Protein AF-A0A814BSE6-F1 (afdb_monomer)

Nearest PDB structures (foldseek):
  8w9v-assembly1_B  TM=7.858E-01  e=1.145E-02  Triticum aestivum
  8k66-assembly1_B  TM=7.797E-01  e=1.017E-01  Oryza sativa Japonica Group
  8k1s-assembly1_I  TM=7.365E-01  e=6.505E-02  Bacillus subtilis
  8k1t-assembly1_I  TM=6.894E-01  e=7.549E-02  Bacillus subtilis
  8esm-assembly1_A  TM=2.083E-01  e=4.006E+00  Homo sapiens

pLDDT: mean 71.02, std 20.15, range [30.95, 98.19]

Sequence (387 aa):
MYQAQLNSQGEIHPNLWAWINYIKGSEESVMVRHEQEQCQQRSTRLRKARSVHNDAVLIAAKQNYMYDHIDLEDLQKLLRSLSHRYIKKLLIIYYTETAIHSKVEAMPENIVQISDMGNKNNDGIANLAYDGDTNDIRVSIINDGINTVTLTGDSKMHLNWRSKLKNLYKNYRWRMSHYFYIHLAIFICNTFTCGLIVWLIENRTVSYMDAWFLSSTCVFTCGLTTYDFAILRKESQIVLLMFTWISGITVSTIPAIIIKIYIAKREIRSRTNTATAAQKQQREPEREDDLPVKKFLSKHLNSALEAKIKSLPNADEIRITAYIILIVLILSICFTIYLITFISIGLYFKYKCSPEKLLQKNVTLNPFYASFVLTLTGFNQNGLSPW

Organism: NCBI:txid1234261

Radius of gyration: 36.6 Å; Cα contacts (8 Å, |Δi|>4): 211; chains: 1; bounding box: 79×86×87 Å

Solvent-accessible surface area (backbone atoms only — not comparable to full-atom values): 22914 Å² total; per-residue (Å²): 117,74,74,60,66,70,61,75,68,76,76,79,77,80,56,63,65,60,52,51,50,45,43,73,67,35,72,66,48,48,45,54,52,48,51,53,44,57,76,61,70,67,77,83,70,78,78,56,74,81,74,57,78,47,51,68,58,53,50,50,51,50,50,35,42,76,68,70,73,41,56,74,66,58,50,50,53,52,37,46,75,71,71,42,85,80,83,61,76,65,61,52,51,59,54,49,53,56,51,49,56,59,51,72,78,64,70,75,94,77,86,85,90,87,84,88,88,84,89,85,85,89,89,86,91,78,92,78,85,89,75,94,66,68,66,68,60,54,54,53,57,52,51,56,54,50,55,58,56,58,70,60,70,74,63,77,74,78,75,55,56,68,60,55,52,52,49,50,64,70,68,54,78,88,47,76,68,54,54,54,53,50,48,52,48,52,51,53,52,49,20,52,53,46,7,51,52,37,23,57,71,51,71,59,76,50,57,58,68,49,32,27,48,38,26,34,18,34,43,70,31,59,23,60,66,89,59,68,66,65,76,53,55,69,69,41,51,52,52,43,51,50,43,27,56,48,30,65,56,53,60,68,51,49,56,59,47,52,50,52,51,50,52,53,55,48,52,52,52,51,50,53,53,49,52,54,51,50,55,58,62,60,68,52,87,78,77,89,78,68,62,66,67,59,61,54,50,63,74,70,51,52,70,70,55,51,52,50,58,71,67,49,77,50,74,68,53,52,50,52,50,50,53,52,50,50,51,53,48,52,54,48,52,51,51,51,51,52,49,52,48,24,51,52,44,12,51,44,37,64,76,73,47,60,62,79,83,41,52,55,95,90,38,67,55,56,38,52,57,56,15,46,51,49,43,57,25,59,76,48,54,17,67,62,58,79,113

Structure (mmCIF, N/CA/C/O backbone):
data_AF-A0A814BSE6-F1
#
_entry.id   AF-A0A814BSE6-F1
#
loop_
_atom_site.group_PDB
_atom_site.id
_atom_site.type_symbol
_atom_site.label_atom_id
_atom_site.label_alt_id
_atom_site.label_comp_id
_atom_site.label_asym_id
_atom_site.label_entity_id
_atom_site.label_seq_id
_atom_site.pdbx_PDB_ins_code
_atom_site.Cartn_x
_atom_site.Cartn_y
_atom_site.Cartn_z
_atom_site.occupancy
_atom_site.B_iso_or_equiv
_atom_site.auth_seq_id
_atom_site.auth_comp_id
_atom_s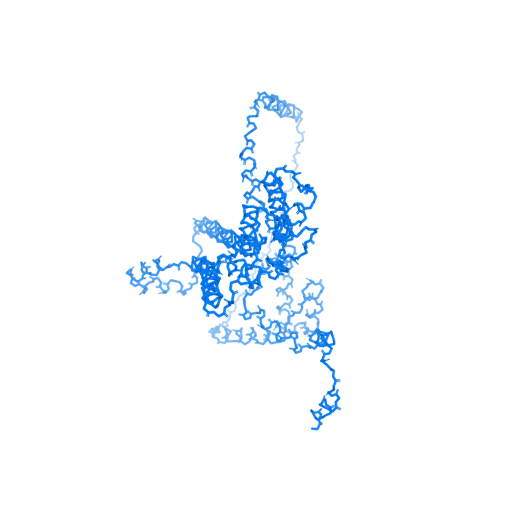ite.auth_asym_id
_atom_site.auth_atom_id
_atom_site.pdbx_PDB_model_num
ATOM 1 N N . MET A 1 1 ? 39.446 -35.502 4.232 1.00 41.75 1 MET A N 1
ATOM 2 C CA . MET A 1 1 ? 40.086 -35.140 5.519 1.00 41.75 1 MET A CA 1
ATOM 3 C C . MET A 1 1 ? 39.915 -33.657 5.875 1.00 41.75 1 MET A C 1
ATOM 5 O O . MET A 1 1 ? 39.567 -33.380 7.009 1.00 41.75 1 MET A O 1
ATOM 9 N N . TYR A 1 2 ? 40.020 -32.715 4.926 1.00 33.44 2 TYR A N 1
ATOM 10 C CA . TYR A 1 2 ? 39.826 -31.270 5.184 1.00 33.44 2 TYR A CA 1
ATOM 11 C C . TYR A 1 2 ? 38.366 -30.856 5.488 1.00 33.44 2 TYR A C 1
ATOM 13 O O . TYR A 1 2 ? 38.103 -29.939 6.256 1.00 33.44 2 TYR A O 1
ATOM 21 N N . GLN A 1 3 ? 37.393 -31.596 4.950 1.00 33.31 3 GLN A N 1
ATOM 22 C CA . GLN A 1 3 ? 35.959 -31.329 5.136 1.00 33.31 3 GLN A CA 1
ATOM 23 C C . GLN A 1 3 ? 35.416 -31.794 6.501 1.00 33.31 3 GLN A C 1
ATOM 25 O O . GLN A 1 3 ? 34.382 -31.315 6.949 1.00 33.31 3 GLN A O 1
ATOM 30 N N . ALA A 1 4 ? 36.139 -32.684 7.194 1.00 40.78 4 ALA A N 1
ATOM 31 C CA . ALA A 1 4 ? 35.798 -33.120 8.550 1.00 40.78 4 ALA A CA 1
ATOM 32 C C . ALA A 1 4 ? 36.264 -32.114 9.619 1.00 40.78 4 ALA A C 1
ATOM 34 O O . ALA A 1 4 ? 35.646 -32.005 10.672 1.00 40.78 4 ALA A O 1
ATOM 35 N N . GLN A 1 5 ? 37.307 -31.332 9.322 1.00 44.44 5 GLN A N 1
ATOM 36 C CA . GLN A 1 5 ? 37.874 -30.333 10.234 1.00 44.44 5 GLN A CA 1
ATOM 37 C C . GLN A 1 5 ? 37.050 -29.032 10.279 1.00 44.44 5 GLN A C 1
ATOM 39 O O . GLN A 1 5 ? 37.072 -28.322 11.277 1.00 44.44 5 GLN A O 1
ATOM 44 N N . LEU A 1 6 ? 36.274 -28.748 9.225 1.00 39.47 6 LEU A N 1
ATOM 45 C CA . LEU A 1 6 ? 35.333 -27.619 9.180 1.00 39.47 6 LEU A CA 1
ATOM 46 C C . LEU A 1 6 ? 34.029 -27.890 9.946 1.00 39.47 6 LEU A C 1
ATOM 48 O O . LEU A 1 6 ? 33.382 -26.951 10.398 1.00 39.47 6 LEU A O 1
ATOM 52 N N . ASN A 1 7 ? 33.663 -29.161 10.134 1.00 40.41 7 ASN A N 1
ATOM 53 C CA . ASN A 1 7 ? 32.432 -29.544 10.828 1.00 40.41 7 ASN A CA 1
ATOM 54 C C . ASN A 1 7 ? 32.622 -29.768 12.338 1.00 40.41 7 ASN A C 1
ATOM 56 O O . ASN A 1 7 ? 31.635 -29.838 13.063 1.00 40.41 7 ASN A O 1
ATOM 60 N N . SER A 1 8 ? 33.860 -29.853 12.840 1.00 41.41 8 SER A N 1
ATOM 61 C CA . SER A 1 8 ? 34.134 -30.114 14.262 1.00 41.41 8 SER A CA 1
ATOM 62 C C . SER A 1 8 ? 34.117 -28.865 15.157 1.00 41.41 8 SER A C 1
ATOM 64 O O . SER A 1 8 ? 34.474 -28.961 16.326 1.00 41.41 8 SER A O 1
ATOM 66 N N . GLN A 1 9 ? 33.731 -27.695 14.637 1.00 42.53 9 GLN A N 1
ATOM 67 C CA . GLN A 1 9 ? 33.598 -26.450 15.415 1.00 42.53 9 GLN A CA 1
ATOM 68 C C . GLN A 1 9 ? 32.189 -25.834 15.335 1.00 42.53 9 GLN A C 1
ATOM 70 O O . GLN A 1 9 ? 32.014 -24.631 15.502 1.00 42.53 9 GLN A O 1
ATOM 75 N N . GLY A 1 10 ? 31.172 -26.652 15.060 1.00 35.66 10 GLY A N 1
ATOM 76 C CA . GLY A 1 10 ? 29.797 -26.199 14.869 1.00 35.66 10 GLY A CA 1
ATOM 77 C C . GLY A 1 10 ? 28.950 -26.195 16.138 1.00 35.66 10 GLY A C 1
ATOM 78 O O . GLY A 1 10 ? 28.058 -27.023 16.260 1.00 35.66 10 GLY A O 1
ATOM 79 N N . GLU A 1 11 ? 29.145 -25.209 17.007 1.00 44.97 11 GLU A N 1
ATOM 80 C CA . GLU A 1 11 ? 28.014 -24.540 17.654 1.00 44.97 11 GLU A CA 1
ATOM 81 C C . GLU A 1 11 ? 28.222 -23.030 17.504 1.00 44.97 11 GLU A C 1
ATOM 83 O O . GLU A 1 11 ? 29.320 -22.524 17.711 1.00 44.97 11 GLU A O 1
ATOM 88 N N . ILE A 1 12 ? 27.138 -22.329 17.159 1.00 47.44 12 ILE A N 1
ATOM 89 C CA . ILE A 1 12 ? 27.017 -20.894 16.850 1.00 47.44 12 ILE A CA 1
ATOM 90 C C . ILE A 1 12 ? 27.091 -20.584 15.344 1.00 47.44 12 ILE A C 1
ATOM 92 O O . ILE A 1 12 ? 28.066 -20.837 14.643 1.00 47.44 12 ILE A O 1
ATOM 96 N N . HIS A 1 13 ? 25.976 -20.028 14.867 1.00 43.28 13 HIS A N 1
ATOM 97 C CA . HIS A 1 13 ? 25.677 -19.602 13.504 1.00 43.28 13 HIS A CA 1
ATOM 98 C C . HIS A 1 13 ? 26.875 -19.026 12.725 1.00 43.28 13 HIS A C 1
ATOM 100 O O . HIS A 1 13 ? 27.647 -18.240 13.281 1.00 43.28 13 HIS A O 1
ATOM 106 N N . PRO A 1 14 ? 26.989 -19.316 11.412 1.00 47.28 14 PRO A N 1
ATOM 107 C CA . PRO A 1 14 ? 28.049 -18.756 10.588 1.00 47.28 14 PRO A CA 1
ATOM 108 C C . PRO A 1 14 ? 27.992 -17.229 10.659 1.00 47.28 14 PRO A C 1
ATOM 110 O O . PRO A 1 14 ? 26.968 -16.616 10.352 1.00 47.28 14 PRO A O 1
ATOM 113 N N . ASN A 1 15 ? 29.101 -16.618 11.085 1.00 61.50 15 ASN A N 1
ATOM 114 C CA . ASN A 1 15 ? 29.268 -15.173 11.129 1.00 61.50 15 ASN A CA 1
ATOM 115 C C . ASN A 1 15 ? 29.026 -14.613 9.718 1.00 61.50 15 ASN A C 1
ATOM 117 O O . ASN A 1 15 ? 29.888 -14.690 8.840 1.00 61.50 15 ASN A O 1
ATOM 121 N N . LEU A 1 16 ? 27.828 -14.061 9.506 1.00 48.97 16 LEU A N 1
ATOM 122 C CA . LEU A 1 16 ? 27.353 -13.562 8.217 1.00 48.97 16 LEU A CA 1
ATOM 123 C C . LEU A 1 16 ? 28.332 -12.543 7.618 1.00 48.97 16 LEU A C 1
ATOM 125 O O . LEU A 1 16 ? 28.502 -12.484 6.405 1.00 48.97 16 LEU A O 1
ATOM 129 N N . TRP A 1 17 ? 29.026 -11.777 8.462 1.00 50.25 17 TRP A N 1
ATOM 130 C CA . TRP A 1 17 ? 30.034 -10.813 8.035 1.00 50.25 17 TRP A CA 1
ATOM 131 C C . TRP A 1 17 ? 31.337 -11.464 7.580 1.00 50.25 17 TRP A C 1
ATOM 133 O O . TRP A 1 17 ? 31.902 -11.027 6.577 1.00 50.25 17 TRP A O 1
ATOM 143 N N . ALA A 1 18 ? 31.786 -12.527 8.247 1.00 60.78 18 ALA A N 1
ATOM 144 C CA . ALA A 1 18 ? 32.918 -13.325 7.780 1.00 60.78 18 ALA A CA 1
ATOM 145 C C . ALA A 1 18 ? 32.592 -14.011 6.444 1.00 60.78 18 ALA A C 1
ATOM 147 O O . ALA A 1 18 ? 33.412 -13.992 5.531 1.00 60.78 18 ALA A O 1
ATOM 148 N N . TRP A 1 19 ? 31.363 -14.511 6.282 1.00 52.53 19 TRP A N 1
ATOM 149 C CA . TRP A 1 19 ? 30.883 -15.095 5.028 1.00 52.53 19 TRP A CA 1
ATOM 150 C C . TRP A 1 19 ? 30.754 -14.056 3.901 1.00 52.53 19 TRP A C 1
ATOM 152 O O . TRP A 1 19 ? 31.218 -14.290 2.788 1.00 52.53 19 TRP A O 1
ATOM 162 N N . ILE A 1 20 ? 30.220 -12.862 4.185 1.00 51.62 20 ILE A N 1
ATOM 163 C CA . ILE A 1 20 ? 30.160 -11.746 3.224 1.00 51.62 20 ILE A CA 1
ATOM 164 C C . ILE A 1 20 ? 31.568 -11.284 2.826 1.00 51.62 20 ILE A C 1
ATOM 166 O O . ILE A 1 20 ? 31.801 -10.981 1.655 1.00 51.62 20 ILE A O 1
ATOM 170 N N . ASN A 1 21 ? 32.509 -11.220 3.769 1.00 60.84 21 ASN A N 1
ATOM 171 C CA . ASN A 1 21 ? 33.891 -10.837 3.483 1.00 60.84 21 ASN A CA 1
ATOM 172 C C . ASN A 1 21 ? 34.638 -11.932 2.712 1.00 60.84 21 ASN A C 1
ATOM 174 O O . ASN A 1 21 ? 35.394 -11.607 1.801 1.00 60.84 21 ASN A O 1
ATOM 178 N N . TYR A 1 22 ? 34.357 -13.205 2.987 1.00 59.44 22 TYR A N 1
ATOM 179 C CA . TYR A 1 22 ? 34.855 -14.338 2.212 1.00 59.44 22 TYR A CA 1
ATOM 180 C C . TYR A 1 22 ? 34.317 -14.326 0.772 1.00 59.44 22 TYR A C 1
ATOM 182 O O . TYR A 1 22 ? 35.099 -14.414 -0.167 1.00 59.44 22 TYR A O 1
ATOM 190 N N . ILE A 1 23 ? 33.015 -14.087 0.571 1.00 48.25 23 ILE A N 1
ATOM 191 C CA . ILE A 1 23 ? 32.406 -13.925 -0.765 1.00 48.25 23 ILE A CA 1
ATOM 192 C C . ILE A 1 23 ? 33.001 -12.733 -1.524 1.00 48.25 23 ILE A C 1
ATOM 194 O O . ILE A 1 23 ? 33.126 -12.766 -2.746 1.00 48.25 23 ILE A O 1
ATOM 198 N N . LYS A 1 24 ? 33.347 -11.652 -0.817 1.00 50.75 24 LYS A N 1
ATOM 199 C CA . LYS A 1 24 ? 33.993 -10.478 -1.421 1.00 50.75 24 LYS A CA 1
ATOM 200 C C . LYS A 1 24 ? 35.476 -10.702 -1.724 1.00 50.75 24 LYS A C 1
ATOM 202 O O . LYS A 1 24 ? 35.992 -10.022 -2.606 1.00 50.75 24 LYS A O 1
ATOM 207 N N . GLY A 1 25 ? 36.144 -11.584 -0.982 1.00 50.31 25 GLY A N 1
ATOM 208 C CA . GLY A 1 25 ? 37.579 -11.848 -1.086 1.00 50.31 25 GLY A CA 1
ATOM 209 C C . GLY A 1 25 ? 37.948 -13.052 -1.952 1.00 50.31 25 GLY A C 1
ATOM 210 O O . GLY A 1 25 ? 39.074 -13.105 -2.434 1.00 50.31 25 GLY A O 1
ATOM 211 N N . SER A 1 26 ? 37.034 -14.002 -2.177 1.00 55.81 26 SER A N 1
ATOM 212 C CA . SER A 1 26 ? 37.307 -15.174 -3.011 1.00 55.81 26 SER A CA 1
ATOM 213 C C . SER A 1 26 ? 37.024 -14.870 -4.486 1.00 55.81 26 SER A C 1
ATOM 215 O O . SER A 1 26 ? 35.928 -14.444 -4.869 1.00 55.81 26 SER A O 1
ATOM 217 N N . GLU A 1 27 ? 38.032 -15.081 -5.337 1.00 51.38 27 GLU A N 1
ATOM 218 C CA . GLU A 1 27 ? 37.933 -14.867 -6.789 1.00 51.38 27 GLU A CA 1
ATOM 219 C C . GLU A 1 27 ? 36.796 -15.686 -7.422 1.00 51.38 27 GLU A C 1
ATOM 221 O O . GLU A 1 27 ? 36.151 -15.245 -8.376 1.00 51.38 27 GLU A O 1
ATOM 226 N N . GLU A 1 28 ? 36.502 -16.850 -6.846 1.00 42.28 28 GLU A N 1
ATOM 227 C CA . GLU A 1 28 ? 35.456 -17.773 -7.281 1.00 42.28 28 GLU A CA 1
ATOM 228 C C . GLU A 1 28 ? 34.041 -17.241 -7.000 1.00 42.28 28 GLU A C 1
ATOM 230 O O . GLU A 1 28 ? 33.155 -17.323 -7.850 1.00 42.28 28 GLU A O 1
ATOM 235 N N . SER A 1 29 ? 33.816 -16.606 -5.847 1.00 44.62 29 SER A N 1
ATOM 236 C CA . SER A 1 29 ? 32.503 -16.035 -5.508 1.00 44.62 29 SER A CA 1
ATOM 237 C C . SER A 1 29 ? 32.218 -14.736 -6.269 1.00 44.62 29 SER A C 1
ATOM 239 O O . SER A 1 29 ? 31.076 -14.461 -6.649 1.00 44.62 29 SER A O 1
ATOM 241 N N . VAL A 1 30 ? 33.262 -13.956 -6.566 1.00 53.06 30 VAL A N 1
ATOM 242 C CA . VAL A 1 30 ? 33.176 -12.796 -7.468 1.00 53.06 30 VAL A CA 1
ATOM 243 C C . VAL A 1 30 ? 32.886 -13.244 -8.906 1.00 53.06 30 VAL A C 1
ATOM 245 O O . VAL A 1 30 ? 32.102 -12.594 -9.599 1.00 53.06 30 VAL A O 1
ATOM 248 N N . MET A 1 31 ? 33.450 -14.378 -9.336 1.00 45.97 31 MET A N 1
ATOM 249 C CA . MET A 1 31 ? 33.175 -14.994 -10.636 1.00 45.97 31 MET A CA 1
ATOM 250 C C . MET A 1 31 ? 31.708 -15.408 -10.775 1.00 45.97 31 MET A C 1
ATOM 252 O O . MET A 1 31 ? 31.066 -14.969 -11.727 1.00 45.97 31 MET A O 1
ATOM 256 N N . VAL A 1 32 ? 31.154 -16.147 -9.808 1.00 46.84 32 VAL A N 1
ATOM 257 C CA . VAL A 1 32 ? 29.738 -16.565 -9.826 1.00 46.84 32 VAL A CA 1
ATOM 258 C C . VAL A 1 32 ? 28.799 -15.354 -9.854 1.00 46.84 32 VAL A C 1
ATOM 260 O O . VAL A 1 32 ? 27.820 -15.338 -10.598 1.00 46.84 32 VAL A O 1
ATOM 263 N N . ARG A 1 33 ? 29.115 -14.288 -9.105 1.00 50.72 33 ARG A N 1
ATOM 264 C CA . ARG A 1 33 ? 28.334 -13.040 -9.122 1.00 50.72 33 ARG A CA 1
ATOM 265 C C . ARG A 1 33 ? 28.374 -12.350 -10.484 1.00 50.72 33 ARG A C 1
ATOM 267 O O . ARG A 1 33 ? 27.348 -11.869 -10.957 1.00 50.72 33 ARG A O 1
ATOM 274 N N . HIS A 1 34 ? 29.545 -12.293 -11.110 1.00 51.56 34 HIS A N 1
ATOM 275 C CA . HIS A 1 34 ? 29.702 -11.612 -12.388 1.00 51.56 34 HIS A CA 1
ATOM 276 C C . HIS A 1 34 ? 29.052 -12.394 -13.539 1.00 51.56 34 HIS A C 1
ATOM 278 O O . HIS A 1 34 ? 28.437 -11.796 -14.420 1.00 51.56 34 HIS A O 1
ATOM 284 N N . GLU A 1 35 ? 29.117 -13.723 -13.491 1.00 47.94 35 GLU A N 1
ATOM 285 C CA . GLU A 1 35 ? 28.442 -14.621 -14.429 1.00 47.94 35 GLU A CA 1
ATOM 286 C C . GLU A 1 35 ? 26.914 -14.532 -14.279 1.00 47.94 35 GLU A C 1
ATOM 288 O O . GLU A 1 35 ? 26.200 -14.401 -15.271 1.00 47.94 35 GLU A O 1
ATOM 293 N N . GLN A 1 36 ? 26.403 -14.446 -13.043 1.00 48.97 36 GLN A N 1
ATOM 294 C CA . GLN A 1 36 ? 24.993 -14.138 -12.780 1.00 48.97 36 GLN A CA 1
ATOM 295 C C . GLN A 1 36 ? 24.584 -12.753 -13.312 1.00 48.97 36 GLN A C 1
ATOM 297 O O . GLN A 1 36 ? 23.494 -12.610 -13.864 1.00 48.97 36 GLN A O 1
ATOM 302 N N . GLU A 1 37 ? 25.437 -11.732 -13.197 1.00 52.16 37 GLU A N 1
ATOM 303 C CA . GLU A 1 37 ? 25.175 -10.389 -13.737 1.00 52.16 37 GLU A CA 1
ATOM 304 C C . GLU A 1 37 ? 25.182 -10.349 -15.278 1.00 52.16 37 GLU A C 1
ATOM 306 O O . GLU A 1 37 ? 24.379 -9.618 -15.873 1.00 52.16 37 GLU A O 1
ATOM 311 N N . GLN A 1 38 ? 26.034 -11.152 -15.927 1.00 50.69 38 GLN A N 1
ATOM 312 C CA . GLN A 1 38 ? 26.085 -11.285 -17.387 1.00 50.69 38 GLN A CA 1
ATOM 313 C C . GLN A 1 38 ? 24.920 -12.115 -17.941 1.00 50.69 38 GLN A C 1
ATOM 315 O O . GLN A 1 38 ? 24.237 -11.653 -18.858 1.00 50.69 38 GLN A O 1
ATOM 320 N N . CYS A 1 39 ? 24.613 -13.270 -17.343 1.00 46.28 39 CYS A N 1
ATOM 321 C CA . CYS A 1 39 ? 23.462 -14.098 -17.718 1.00 46.28 39 CYS A CA 1
ATOM 322 C C . CYS A 1 39 ? 22.125 -13.370 -17.502 1.00 46.28 39 CYS A C 1
ATOM 324 O O . CYS A 1 39 ? 21.160 -13.613 -18.222 1.00 46.28 39 CYS A O 1
ATOM 326 N N . GLN A 1 40 ? 22.061 -12.421 -16.561 1.00 42.28 40 GLN A N 1
ATOM 327 C CA . GLN A 1 40 ? 20.875 -11.585 -16.350 1.00 42.28 40 GLN A CA 1
ATOM 328 C C . GLN A 1 40 ? 20.753 -10.392 -17.321 1.00 42.28 40 GLN A C 1
ATOM 330 O O . GLN A 1 40 ? 19.774 -9.652 -17.214 1.00 42.28 40 GLN A O 1
ATOM 335 N N . GLN A 1 41 ? 21.703 -10.157 -18.242 1.00 44.06 41 GLN A N 1
ATOM 336 C CA . GLN A 1 41 ? 21.741 -8.976 -19.132 1.00 44.06 41 GLN A CA 1
ATOM 337 C C . GLN A 1 41 ? 21.502 -7.632 -18.399 1.00 44.06 41 GLN A C 1
ATOM 339 O O . GLN A 1 41 ? 21.009 -6.658 -18.973 1.00 44.06 41 GLN A O 1
ATOM 344 N N . ARG A 1 42 ? 21.849 -7.531 -17.107 1.00 40.66 42 ARG A N 1
ATOM 345 C CA . ARG A 1 42 ? 21.573 -6.350 -16.264 1.00 40.66 42 ARG A CA 1
ATOM 346 C C . ARG A 1 42 ? 22.707 -5.325 -16.278 1.00 40.66 42 ARG A C 1
ATOM 348 O O . ARG A 1 42 ? 23.009 -4.697 -15.270 1.00 40.66 42 ARG A O 1
ATOM 355 N N . SER A 1 43 ? 23.288 -5.063 -17.442 1.00 42.66 43 SER A N 1
ATOM 356 C CA . SER A 1 43 ? 24.130 -3.879 -17.637 1.00 42.66 43 SER A CA 1
ATOM 357 C C . SER A 1 43 ? 23.253 -2.679 -18.033 1.00 42.66 43 SER A C 1
ATOM 359 O O . SER A 1 43 ? 23.240 -2.244 -19.181 1.00 42.66 43 SER A O 1
ATOM 361 N N . THR A 1 44 ? 22.492 -2.122 -17.087 1.00 38.88 44 THR A N 1
ATOM 362 C CA . THR A 1 44 ? 21.626 -0.939 -17.307 1.00 38.88 44 THR A CA 1
ATOM 363 C C . THR A 1 44 ? 22.337 0.408 -17.135 1.00 38.88 44 THR A C 1
ATOM 365 O O . THR A 1 44 ? 21.692 1.458 -17.155 1.00 38.88 44 THR A O 1
ATOM 368 N N . ARG A 1 45 ? 23.669 0.446 -16.992 1.00 39.31 45 ARG A N 1
ATOM 369 C CA . ARG A 1 45 ? 24.411 1.716 -16.999 1.00 39.31 45 ARG A CA 1
ATOM 370 C C . ARG A 1 45 ? 24.966 2.009 -18.388 1.00 39.31 45 ARG A C 1
ATOM 372 O O . ARG A 1 45 ? 25.938 1.400 -18.813 1.00 39.31 45 ARG A O 1
ATOM 379 N N . LEU A 1 46 ? 24.388 3.020 -19.042 1.00 41.44 46 LEU A N 1
ATOM 380 C CA . LEU A 1 46 ? 25.046 3.754 -20.125 1.00 41.44 46 LEU A CA 1
ATOM 381 C C . LEU A 1 46 ? 26.471 4.120 -19.684 1.00 41.44 46 LEU A C 1
ATOM 383 O O . LEU A 1 46 ? 26.652 4.753 -18.635 1.00 41.44 46 LEU A O 1
ATOM 387 N N . ARG A 1 47 ? 27.472 3.716 -20.478 1.00 44.47 47 ARG A N 1
ATOM 388 C CA . ARG A 1 47 ? 28.856 4.183 -20.324 1.00 44.47 47 ARG A CA 1
ATOM 389 C C . ARG A 1 47 ? 28.833 5.714 -20.287 1.00 44.47 47 ARG A C 1
ATOM 391 O O . ARG A 1 47 ? 28.162 6.351 -21.098 1.00 44.47 47 ARG A O 1
ATOM 398 N N . LYS A 1 48 ? 29.510 6.323 -19.308 1.00 43.91 48 LYS A N 1
ATOM 399 C CA . LYS A 1 48 ? 29.633 7.789 -19.258 1.00 43.91 48 LYS A CA 1
ATOM 400 C C . LYS A 1 48 ? 30.354 8.226 -20.536 1.00 43.91 48 LYS A C 1
ATOM 402 O O . LYS A 1 48 ? 31.366 7.633 -20.863 1.00 43.91 48 LYS A O 1
ATOM 407 N N . ALA A 1 49 ? 29.906 9.279 -21.2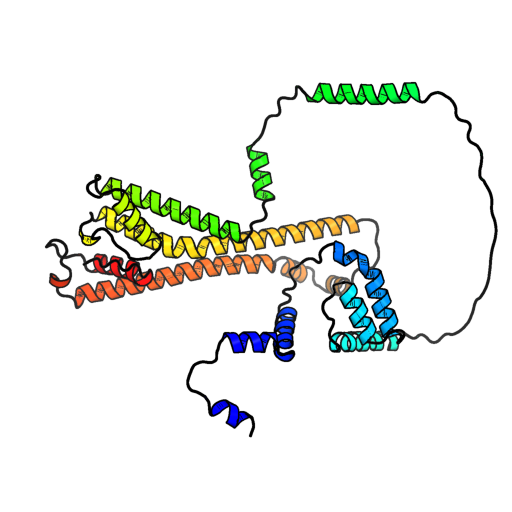20 1.00 45.50 49 ALA A N 1
ATOM 408 C CA . ALA A 1 49 ? 30.532 9.739 -22.471 1.00 45.50 49 ALA A CA 1
ATOM 409 C C . ALA A 1 49 ? 32.061 9.958 -22.365 1.00 45.50 49 ALA A C 1
ATOM 411 O O . ALA A 1 49 ? 32.790 9.743 -23.322 1.00 45.50 49 ALA A O 1
ATOM 412 N N . ARG A 1 50 ? 32.572 10.281 -21.167 1.00 44.97 50 ARG A N 1
ATOM 413 C CA . ARG A 1 50 ? 34.017 10.396 -20.895 1.00 44.97 50 ARG A CA 1
ATOM 414 C C . ARG A 1 50 ? 34.801 9.083 -21.031 1.00 44.97 50 ARG A C 1
ATOM 416 O O . ARG A 1 50 ? 35.998 9.141 -21.257 1.00 44.97 50 ARG A O 1
ATOM 423 N N . SER A 1 51 ? 34.161 7.917 -20.910 1.00 47.53 51 SER A N 1
ATOM 424 C CA . SER A 1 51 ? 34.811 6.617 -21.133 1.00 47.53 51 SER A CA 1
ATOM 425 C C . SER A 1 51 ? 34.821 6.185 -22.603 1.00 47.53 51 SER A C 1
ATOM 427 O O . SER A 1 51 ? 35.369 5.133 -22.891 1.00 47.53 51 SER A O 1
ATOM 429 N N . VAL A 1 52 ? 34.210 6.961 -23.508 1.00 48.88 52 VAL A N 1
ATOM 430 C CA . VAL A 1 52 ? 34.212 6.720 -24.967 1.00 48.88 52 VAL A CA 1
ATOM 431 C C . VAL A 1 52 ? 35.435 7.371 -25.634 1.00 48.88 52 VAL A C 1
ATOM 433 O O . VAL A 1 52 ? 35.830 6.997 -26.729 1.00 48.88 52 VAL A O 1
ATOM 436 N N . HIS A 1 53 ? 36.098 8.318 -24.958 1.00 50.78 53 HIS A N 1
ATOM 437 C CA . HIS A 1 53 ? 37.222 9.075 -25.524 1.00 50.78 53 HIS A CA 1
ATOM 438 C C . HIS A 1 53 ? 38.482 8.242 -25.806 1.00 50.78 53 HIS A C 1
ATOM 440 O O . HIS A 1 53 ? 39.350 8.699 -26.536 1.00 50.78 53 HIS A O 1
ATOM 446 N N . ASN A 1 54 ? 38.565 7.019 -25.275 1.00 57.72 54 ASN A N 1
ATOM 447 C CA . ASN A 1 54 ? 39.739 6.156 -25.408 1.00 57.72 54 ASN A CA 1
ATOM 448 C C . ASN A 1 54 ? 39.463 4.876 -26.213 1.00 57.72 54 ASN A C 1
ATOM 450 O O . ASN A 1 54 ? 40.268 3.950 -26.156 1.00 57.72 54 ASN A O 1
ATOM 454 N N . ASP A 1 55 ? 38.361 4.802 -26.969 1.00 60.69 55 ASP A N 1
ATOM 455 C CA . ASP A 1 55 ? 38.029 3.598 -27.746 1.00 60.69 55 ASP A CA 1
ATOM 456 C C . ASP A 1 55 ? 39.112 3.275 -28.791 1.00 60.69 55 ASP A C 1
ATOM 458 O O . ASP A 1 55 ? 39.485 2.115 -28.937 1.00 60.69 55 ASP A O 1
ATOM 462 N N . ALA A 1 56 ? 39.715 4.285 -29.430 1.00 66.19 56 ALA A N 1
ATOM 463 C CA . ALA A 1 56 ? 40.841 4.081 -30.348 1.00 66.19 56 ALA A CA 1
ATOM 464 C C . ALA A 1 56 ? 42.079 3.489 -29.643 1.00 66.19 56 ALA A C 1
ATOM 466 O O . ALA A 1 56 ? 42.722 2.586 -30.171 1.00 66.19 56 ALA A O 1
ATOM 467 N N . VAL A 1 57 ? 42.373 3.941 -28.418 1.00 70.94 57 VAL A N 1
ATOM 468 C CA . VAL A 1 57 ? 43.494 3.437 -27.603 1.00 70.94 57 VAL A CA 1
ATOM 469 C C . VAL A 1 57 ? 43.227 2.004 -27.135 1.00 70.94 57 VAL A C 1
ATOM 471 O O . VAL A 1 57 ? 44.132 1.176 -27.134 1.00 70.94 57 VAL A O 1
ATOM 474 N N . LEU A 1 58 ? 41.977 1.679 -26.792 1.00 67.75 58 LEU A N 1
ATOM 475 C CA . LEU A 1 58 ? 41.559 0.322 -26.429 1.00 67.75 58 LEU A CA 1
ATOM 476 C C . LEU A 1 58 ? 41.624 -0.641 -27.620 1.00 67.75 58 LEU A C 1
ATOM 478 O O . LEU A 1 58 ? 42.041 -1.787 -27.456 1.00 67.75 58 LEU A O 1
ATOM 482 N N . ILE A 1 59 ? 41.234 -0.183 -28.813 1.00 72.44 59 ILE A N 1
ATOM 483 C CA . ILE A 1 59 ? 41.327 -0.961 -30.054 1.00 72.44 59 ILE A CA 1
ATOM 484 C C . ILE A 1 59 ? 42.795 -1.221 -30.405 1.00 72.44 59 ILE A C 1
ATOM 486 O O . ILE A 1 59 ? 43.148 -2.371 -30.655 1.00 72.44 59 ILE A O 1
ATOM 490 N N . ALA A 1 60 ? 43.651 -0.198 -30.343 1.00 71.88 60 ALA A N 1
ATOM 491 C CA . ALA A 1 60 ? 45.084 -0.332 -30.605 1.00 71.88 60 ALA A CA 1
ATOM 492 C C . ALA A 1 60 ? 45.772 -1.260 -29.590 1.00 71.88 60 ALA A C 1
ATOM 494 O O . ALA A 1 60 ? 46.520 -2.152 -29.974 1.00 71.88 60 ALA A O 1
ATOM 495 N N . ALA A 1 61 ? 45.461 -1.124 -28.298 1.00 68.31 61 ALA A N 1
ATOM 496 C CA . ALA A 1 61 ? 45.974 -2.013 -27.257 1.00 68.31 61 ALA A CA 1
ATOM 497 C C . ALA A 1 61 ? 45.554 -3.473 -27.478 1.00 68.31 61 ALA A C 1
ATOM 499 O O . ALA A 1 61 ? 46.364 -4.387 -27.340 1.00 68.31 61 ALA A O 1
ATOM 500 N N . LYS A 1 62 ? 44.294 -3.698 -27.870 1.00 71.50 62 LYS A N 1
ATOM 501 C CA . LYS A 1 62 ? 43.800 -5.034 -28.216 1.00 71.50 62 LYS A CA 1
ATOM 502 C C . LYS A 1 62 ? 44.521 -5.595 -29.442 1.00 71.50 62 LYS A C 1
ATOM 504 O O . LYS A 1 62 ? 44.898 -6.760 -29.416 1.00 71.50 62 LYS A O 1
ATOM 509 N N . GLN A 1 63 ? 44.707 -4.796 -30.493 1.00 73.56 63 GLN A N 1
ATOM 510 C CA . GLN A 1 63 ? 45.434 -5.214 -31.694 1.00 73.56 63 GLN A CA 1
ATOM 511 C C . GLN A 1 63 ? 46.883 -5.574 -31.360 1.00 73.56 63 GLN A C 1
ATOM 513 O O . GLN A 1 63 ? 47.319 -6.662 -31.710 1.00 73.56 63 GLN A O 1
ATOM 518 N N . ASN A 1 64 ? 47.583 -4.731 -30.599 1.00 74.12 64 ASN A N 1
ATOM 519 C CA . ASN A 1 64 ? 48.956 -4.996 -30.171 1.00 74.12 64 ASN A CA 1
ATOM 520 C C . ASN A 1 64 ? 49.070 -6.294 -29.366 1.00 74.12 64 ASN A C 1
ATOM 522 O O . ASN A 1 64 ? 50.010 -7.048 -29.574 1.00 74.12 64 ASN A O 1
ATOM 526 N N . TYR A 1 65 ? 48.103 -6.593 -28.498 1.00 71.88 65 TYR A N 1
ATOM 527 C CA . TYR A 1 65 ? 48.079 -7.868 -27.784 1.00 71.88 65 TYR A CA 1
ATOM 528 C C . TYR A 1 65 ? 47.793 -9.063 -28.711 1.00 71.88 65 TYR A C 1
ATOM 530 O O . TYR A 1 65 ? 48.434 -10.096 -28.583 1.00 71.88 65 TYR A O 1
ATOM 538 N N . MET A 1 66 ? 46.862 -8.940 -29.667 1.00 67.69 66 MET A N 1
ATOM 539 C CA . MET A 1 66 ? 46.556 -10.029 -30.614 1.00 67.69 66 MET A CA 1
ATOM 540 C C . MET A 1 66 ? 47.690 -10.326 -31.605 1.00 67.69 66 MET A C 1
ATOM 542 O O . MET A 1 66 ? 47.706 -11.411 -32.177 1.00 67.69 66 MET A O 1
ATOM 546 N N . TYR A 1 67 ? 48.596 -9.373 -31.826 1.00 85.56 67 TYR A N 1
ATOM 547 C CA . TYR A 1 67 ? 49.794 -9.532 -32.654 1.00 85.56 67 TYR A CA 1
ATOM 548 C C . TYR A 1 67 ? 51.065 -9.779 -31.818 1.00 85.56 67 TYR A C 1
ATOM 550 O O . TYR A 1 67 ? 52.168 -9.586 -32.322 1.00 85.56 67 TYR A O 1
ATOM 558 N N . ASP A 1 68 ? 50.916 -10.172 -30.546 1.00 84.19 68 ASP A N 1
ATOM 559 C CA . ASP A 1 68 ? 52.005 -10.476 -29.603 1.00 84.19 68 ASP A CA 1
ATOM 560 C C . ASP A 1 68 ? 53.018 -9.327 -29.382 1.00 84.19 68 ASP A C 1
ATOM 562 O O . ASP A 1 68 ? 54.148 -9.543 -28.949 1.00 84.19 68 ASP A O 1
ATOM 566 N N . HIS A 1 69 ? 52.628 -8.074 -29.644 1.00 77.88 69 HIS A N 1
ATOM 567 C CA . HIS A 1 69 ? 53.471 -6.890 -29.423 1.00 77.88 69 HIS A CA 1
ATOM 568 C C . HIS A 1 69 ? 53.493 -6.412 -27.967 1.00 77.88 69 HIS A C 1
ATOM 570 O O . HIS A 1 69 ? 54.401 -5.682 -27.578 1.00 77.88 69 HIS A O 1
ATOM 576 N N . ILE A 1 70 ? 52.487 -6.779 -27.172 1.00 79.50 70 ILE A N 1
ATOM 577 C CA . ILE A 1 70 ? 52.439 -6.533 -25.727 1.00 79.50 70 ILE A CA 1
ATOM 578 C C . ILE A 1 70 ? 51.926 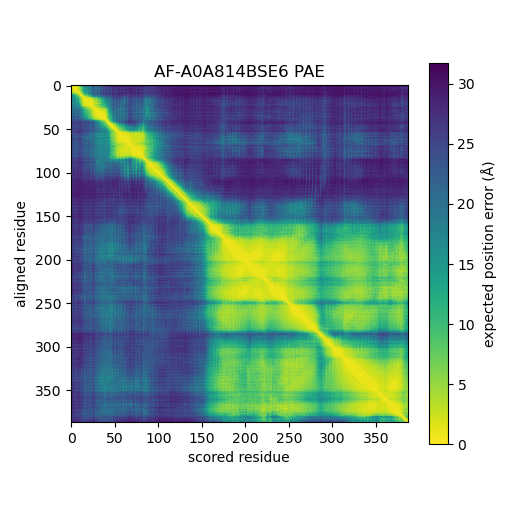-7.789 -25.034 1.00 79.50 70 ILE A C 1
ATOM 580 O O . ILE A 1 70 ? 51.043 -8.470 -25.560 1.00 79.50 70 ILE A O 1
ATOM 584 N N . ASP A 1 71 ? 52.447 -8.090 -23.850 1.00 80.50 71 ASP A N 1
ATOM 585 C CA . ASP A 1 71 ? 51.971 -9.230 -23.078 1.00 80.50 71 ASP A CA 1
ATOM 586 C C . ASP A 1 71 ? 50.648 -8.921 -22.345 1.00 80.50 71 ASP A C 1
ATOM 588 O O . ASP A 1 71 ? 50.123 -7.799 -22.330 1.00 80.50 71 ASP A O 1
ATOM 592 N N . LEU A 1 72 ? 50.055 -9.959 -21.750 1.00 67.69 72 LEU A N 1
ATOM 593 C CA . LEU A 1 72 ? 48.777 -9.839 -21.048 1.00 67.69 72 LEU A CA 1
ATOM 594 C C . LEU A 1 72 ? 48.872 -8.927 -19.814 1.00 67.69 72 LEU A C 1
ATOM 596 O O . LEU A 1 72 ? 47.877 -8.297 -19.443 1.00 67.69 72 LEU A O 1
ATOM 600 N N . GLU A 1 73 ? 50.028 -8.878 -19.155 1.00 78.31 73 GLU A N 1
ATOM 601 C CA . GLU A 1 73 ? 50.217 -8.100 -17.935 1.00 78.31 73 GLU A CA 1
ATOM 602 C C . GLU A 1 73 ? 50.278 -6.601 -18.255 1.00 78.31 73 GLU A C 1
ATOM 604 O O . GLU A 1 73 ? 49.617 -5.792 -17.591 1.00 78.31 73 GLU A O 1
ATOM 609 N N . ASP A 1 74 ? 50.966 -6.239 -19.333 1.00 78.75 74 ASP A N 1
ATOM 610 C CA . ASP A 1 74 ? 51.070 -4.874 -19.837 1.00 78.75 74 ASP A CA 1
ATOM 611 C C . ASP A 1 74 ? 49.752 -4.383 -20.438 1.00 78.75 74 ASP A C 1
ATOM 613 O O . ASP A 1 74 ? 49.324 -3.255 -20.155 1.00 78.75 74 ASP A O 1
ATOM 617 N N . LEU A 1 75 ? 49.016 -5.250 -21.145 1.00 75.00 75 LEU A N 1
ATOM 618 C CA . LEU A 1 75 ? 47.644 -4.948 -21.559 1.00 75.00 75 LEU A CA 1
ATOM 619 C C . LEU A 1 75 ? 46.756 -4.652 -20.338 1.00 75.00 75 LEU A C 1
ATOM 621 O O . LEU A 1 75 ? 45.997 -3.679 -20.335 1.00 75.00 75 LEU A O 1
ATOM 625 N N . GLN A 1 76 ? 46.846 -5.453 -19.272 1.00 70.25 76 GLN A N 1
ATOM 626 C CA . GLN A 1 76 ? 46.066 -5.222 -18.053 1.00 70.25 76 GLN A CA 1
ATOM 627 C C . GLN A 1 76 ? 46.463 -3.928 -17.335 1.00 70.25 76 GLN A C 1
ATOM 629 O O . GLN A 1 76 ? 45.576 -3.219 -16.844 1.00 70.25 76 GLN A O 1
ATOM 634 N N . LYS A 1 77 ? 47.757 -3.593 -17.276 1.00 76.62 77 LYS A N 1
ATOM 635 C CA . LYS A 1 77 ? 48.246 -2.320 -16.717 1.00 76.62 77 LYS A CA 1
ATOM 636 C C . LYS A 1 77 ? 47.693 -1.128 -17.503 1.00 76.62 77 LYS A C 1
ATOM 638 O O . LYS A 1 77 ? 47.182 -0.189 -16.886 1.00 76.62 77 LYS A O 1
ATOM 643 N N . LEU A 1 78 ? 47.689 -1.199 -18.835 1.00 74.44 78 LEU A N 1
ATOM 644 C CA . LEU A 1 78 ? 47.133 -0.159 -19.705 1.00 74.44 78 LEU A CA 1
ATOM 645 C C . LEU A 1 78 ? 45.606 -0.028 -19.556 1.00 74.44 78 LEU A C 1
ATOM 647 O O . LEU A 1 78 ? 45.073 1.073 -19.448 1.00 74.44 78 LEU A O 1
ATOM 651 N N . LEU A 1 79 ? 44.872 -1.138 -19.461 1.00 68.75 79 LEU A N 1
ATOM 652 C CA . LEU A 1 79 ? 43.426 -1.096 -19.213 1.00 68.75 79 LEU A CA 1
ATOM 653 C C . LEU A 1 79 ? 43.097 -0.468 -17.849 1.00 68.75 79 LEU A C 1
ATOM 655 O O . LEU A 1 79 ? 42.151 0.319 -17.734 1.00 68.75 79 LEU A O 1
ATOM 659 N N . ARG A 1 80 ? 43.903 -0.754 -16.818 1.00 70.75 80 ARG A N 1
ATOM 660 C CA . ARG A 1 80 ? 43.751 -0.146 -15.487 1.00 70.75 80 ARG A CA 1
ATOM 661 C C . ARG A 1 80 ? 44.022 1.358 -15.511 1.00 70.75 80 ARG A C 1
ATOM 663 O O . ARG A 1 80 ? 43.261 2.093 -14.878 1.00 70.75 80 ARG A O 1
ATOM 670 N N . SER A 1 81 ? 45.034 1.825 -16.249 1.00 72.56 81 SER A N 1
ATOM 671 C CA . SER A 1 81 ? 45.315 3.265 -16.386 1.00 72.56 81 SER A CA 1
ATOM 672 C C . SER A 1 81 ? 44.178 4.004 -17.108 1.00 72.56 81 SER A C 1
ATOM 674 O O . SER A 1 81 ? 43.829 5.123 -16.737 1.00 72.56 81 SER A O 1
ATOM 676 N N . LEU A 1 82 ? 43.479 3.325 -18.024 1.00 68.06 82 LEU A N 1
ATOM 677 C CA . LEU A 1 82 ? 42.256 3.803 -18.684 1.00 68.06 82 LEU A CA 1
ATOM 678 C C . LEU A 1 82 ? 40.979 3.621 -17.834 1.00 68.06 82 LEU A C 1
ATOM 680 O O . LEU A 1 82 ? 39.855 3.709 -18.341 1.00 68.06 82 LEU A O 1
ATOM 684 N N . SER A 1 83 ? 41.127 3.375 -16.527 1.00 61.94 83 SER A N 1
ATOM 685 C CA . SER A 1 83 ? 40.032 3.166 -15.566 1.00 61.94 83 SER A CA 1
ATOM 686 C C . SER A 1 83 ? 39.104 1.983 -15.891 1.00 61.94 83 SER A C 1
ATOM 688 O O . SER A 1 83 ? 37.983 1.918 -15.377 1.00 61.94 83 SER A O 1
ATOM 690 N N . HIS A 1 84 ? 39.543 1.031 -16.720 1.00 56.56 84 HIS A N 1
ATOM 691 C CA . HIS A 1 84 ? 38.811 -0.203 -17.000 1.00 56.56 84 HIS A CA 1
ATOM 692 C C . HIS A 1 84 ? 39.207 -1.273 -15.976 1.00 56.56 84 HIS A C 1
ATOM 694 O O . HIS A 1 84 ? 40.328 -1.781 -15.959 1.00 56.56 84 HIS A O 1
ATOM 700 N N . ARG A 1 85 ? 38.277 -1.615 -15.076 1.00 46.75 85 ARG A N 1
ATOM 701 C CA . ARG A 1 85 ? 38.481 -2.696 -14.103 1.00 46.75 85 ARG A CA 1
ATOM 702 C C . ARG A 1 85 ? 38.184 -4.047 -14.761 1.00 46.75 85 ARG A C 1
ATOM 704 O O . ARG A 1 85 ? 37.028 -4.437 -14.824 1.00 46.75 85 ARG A O 1
ATOM 711 N N . TYR A 1 86 ? 39.261 -4.727 -15.163 1.00 47.28 86 TYR A N 1
ATOM 712 C CA . TYR A 1 86 ? 39.368 -6.152 -15.517 1.00 47.28 86 TYR A CA 1
ATOM 713 C C . TYR A 1 86 ? 38.630 -6.649 -16.778 1.00 47.28 86 TYR A C 1
ATOM 715 O O . TYR A 1 86 ? 37.419 -6.523 -16.917 1.00 47.28 86 TYR A O 1
ATOM 723 N N . ILE A 1 87 ? 39.377 -7.331 -17.656 1.00 44.88 87 ILE A N 1
ATOM 724 C CA . ILE A 1 87 ? 38.859 -8.230 -18.701 1.00 44.88 87 ILE A CA 1
ATOM 725 C C . ILE A 1 87 ? 39.476 -9.612 -18.436 1.00 44.88 87 ILE A C 1
ATOM 727 O O . ILE A 1 87 ? 40.687 -9.724 -18.255 1.00 44.88 87 ILE A O 1
ATOM 731 N N . LYS A 1 88 ? 38.645 -10.657 -18.333 1.00 48.94 88 LYS A N 1
ATOM 732 C CA . LYS A 1 88 ? 39.063 -12.013 -17.930 1.00 48.94 88 LYS A CA 1
ATOM 733 C C . LYS A 1 88 ? 39.654 -12.804 -19.112 1.00 48.94 88 LYS A C 1
ATOM 735 O O . LYS A 1 88 ? 39.165 -12.694 -20.233 1.00 48.94 88 LYS A O 1
ATOM 740 N N . LYS A 1 89 ? 40.641 -13.664 -18.821 1.00 39.47 89 LYS A N 1
ATOM 741 C CA . LYS A 1 89 ? 41.429 -14.518 -19.746 1.00 39.47 89 LYS A CA 1
ATOM 742 C C . LYS A 1 89 ? 40.585 -15.378 -20.717 1.00 39.47 89 LYS A C 1
ATOM 744 O O . LYS A 1 89 ? 40.998 -15.599 -21.845 1.00 39.47 89 LYS A O 1
ATOM 749 N N . LEU A 1 90 ? 39.374 -15.787 -20.319 1.00 37.84 90 LEU A N 1
ATOM 750 C CA . LEU A 1 90 ? 38.439 -16.575 -21.147 1.00 37.84 90 LEU A CA 1
ATOM 751 C C . LEU A 1 90 ? 37.679 -15.753 -22.201 1.00 37.84 90 LEU A C 1
ATOM 753 O O . LEU A 1 90 ? 37.318 -16.289 -23.243 1.00 37.84 90 LEU A O 1
ATOM 757 N N . LEU A 1 91 ? 37.479 -14.447 -21.976 1.00 43.72 91 LEU A N 1
ATOM 758 C CA . LEU A 1 91 ? 36.872 -13.573 -22.985 1.00 43.72 91 LEU A CA 1
ATOM 759 C C . LEU A 1 91 ? 37.834 -13.371 -24.165 1.00 43.72 91 LEU A C 1
ATOM 761 O O . LEU A 1 91 ? 37.401 -13.236 -25.299 1.00 43.72 91 LEU A O 1
ATOM 765 N N . ILE A 1 92 ? 39.142 -13.388 -23.901 1.00 46.84 92 ILE A N 1
ATOM 766 C CA . ILE A 1 92 ? 40.168 -13.349 -24.944 1.00 46.84 92 ILE A CA 1
ATOM 767 C C . ILE A 1 92 ? 40.133 -14.646 -25.754 1.00 46.84 92 ILE A C 1
ATOM 769 O O . ILE A 1 92 ? 40.022 -14.539 -26.965 1.00 46.84 92 ILE A O 1
ATOM 773 N N . ILE A 1 93 ? 40.098 -15.820 -25.104 1.00 43.25 93 ILE A N 1
ATOM 774 C CA . ILE A 1 93 ? 40.027 -17.135 -25.775 1.00 43.25 93 ILE A CA 1
ATOM 775 C C . ILE A 1 93 ? 38.792 -17.239 -26.687 1.00 43.25 93 ILE A C 1
ATOM 777 O O . ILE A 1 93 ? 38.922 -17.580 -27.861 1.00 43.25 93 ILE A O 1
ATOM 781 N N . TYR A 1 94 ? 37.615 -16.837 -26.193 1.00 41.22 94 TYR A N 1
ATOM 782 C CA . TYR A 1 94 ? 36.370 -16.874 -26.971 1.00 41.22 94 TYR A CA 1
ATOM 783 C C . TYR A 1 94 ? 36.408 -15.954 -28.206 1.00 41.22 94 TYR A C 1
ATOM 785 O O . TYR A 1 94 ? 35.906 -16.320 -29.269 1.00 41.22 94 TYR A O 1
ATOM 793 N N . TYR A 1 95 ? 37.029 -14.770 -28.096 1.00 43.59 95 TYR A N 1
ATOM 794 C CA . TYR A 1 95 ? 37.182 -13.838 -29.223 1.00 43.59 95 TYR A CA 1
ATOM 795 C C . TYR A 1 95 ? 38.373 -14.170 -30.142 1.00 43.59 95 TYR A C 1
ATOM 797 O O . TYR A 1 95 ? 38.335 -13.801 -31.314 1.00 43.59 95 TYR A O 1
ATOM 805 N N . THR A 1 96 ? 39.412 -14.861 -29.661 1.00 46.72 96 THR A N 1
ATOM 806 C CA . THR A 1 96 ? 40.499 -15.386 -30.505 1.00 46.72 96 THR A CA 1
ATOM 807 C C . THR A 1 96 ? 40.037 -16.594 -31.313 1.00 46.72 96 THR A C 1
ATOM 809 O O . THR A 1 96 ? 40.339 -16.649 -32.497 1.00 46.72 96 THR A O 1
ATOM 812 N N . GLU A 1 97 ? 39.239 -17.507 -30.748 1.00 39.34 97 GLU A N 1
ATOM 813 C CA . GLU A 1 97 ? 38.716 -18.668 -31.489 1.00 39.34 97 GLU A CA 1
ATOM 814 C C . GLU A 1 97 ? 37.726 -18.257 -32.588 1.00 39.34 97 GLU A C 1
ATOM 816 O O . GLU A 1 97 ? 37.808 -18.757 -33.708 1.00 39.34 97 GLU A O 1
ATOM 821 N N . THR A 1 98 ? 36.855 -17.273 -32.332 1.00 43.56 98 THR A N 1
ATOM 822 C CA . THR A 1 98 ? 35.951 -16.744 -33.373 1.00 43.56 98 THR A CA 1
ATOM 823 C C . THR A 1 98 ? 36.677 -15.927 -34.448 1.00 43.56 98 THR A C 1
ATOM 825 O O . THR A 1 98 ? 36.239 -15.924 -35.597 1.00 43.56 98 THR A O 1
ATOM 828 N N . ALA A 1 99 ? 37.796 -15.270 -34.122 1.00 43.12 99 ALA A N 1
ATOM 829 C CA . ALA A 1 99 ? 38.613 -14.539 -35.098 1.00 43.12 99 ALA A CA 1
ATOM 830 C C . ALA A 1 99 ? 39.546 -15.450 -35.919 1.00 43.12 99 ALA A C 1
ATOM 832 O O . ALA A 1 99 ? 39.857 -15.130 -37.065 1.00 43.12 99 ALA A O 1
ATOM 833 N N . ILE A 1 100 ? 39.981 -16.584 -35.359 1.00 43.09 100 ILE A N 1
ATOM 834 C CA . ILE A 1 100 ? 40.737 -17.612 -36.087 1.00 43.09 100 ILE A CA 1
ATOM 835 C C . ILE A 1 100 ? 39.801 -18.349 -37.053 1.00 43.09 100 ILE A C 1
ATOM 837 O O . ILE A 1 100 ? 40.144 -18.495 -38.223 1.00 43.09 100 ILE A O 1
ATOM 841 N N . HIS A 1 101 ? 38.580 -18.698 -36.629 1.00 40.00 101 HIS A N 1
ATOM 842 C CA . HIS A 1 101 ? 37.596 -19.311 -37.526 1.00 40.00 101 HIS A CA 1
ATOM 843 C C . HIS A 1 101 ? 37.156 -18.390 -38.676 1.00 40.00 101 HIS A C 1
ATOM 845 O O . HIS A 1 101 ? 37.006 -18.871 -39.795 1.00 40.00 101 HIS A O 1
ATOM 851 N N . SER A 1 102 ? 37.038 -17.071 -38.463 1.00 42.12 102 SER A N 1
ATOM 852 C CA . SER A 1 102 ? 36.682 -16.147 -39.554 1.00 42.12 102 SER A CA 1
ATOM 853 C C . SER A 1 102 ? 37.832 -15.834 -40.520 1.00 42.12 102 SER A C 1
ATOM 855 O O . SER A 1 102 ? 37.575 -15.436 -41.654 1.00 42.12 102 SER A O 1
ATOM 857 N N . LYS A 1 103 ? 39.097 -16.022 -40.109 1.00 40.16 103 LYS A N 1
ATOM 858 C CA . LYS A 1 103 ? 40.269 -15.869 -40.992 1.00 40.16 103 LYS A CA 1
ATOM 859 C C . LYS A 1 103 ? 40.607 -17.136 -41.778 1.00 40.16 103 LYS A C 1
ATOM 861 O O . LYS A 1 103 ? 41.135 -17.011 -42.879 1.00 40.16 103 LYS A O 1
ATOM 866 N N . VAL A 1 104 ? 40.287 -18.323 -41.259 1.00 40.81 104 VAL A N 1
ATOM 867 C CA . VAL A 1 104 ? 40.508 -19.598 -41.970 1.00 40.81 104 VAL A CA 1
ATOM 868 C C . VAL A 1 104 ? 39.525 -19.781 -43.138 1.00 40.81 104 VAL A C 1
ATOM 870 O O . VAL A 1 104 ? 39.883 -20.399 -44.133 1.00 40.81 104 VAL A O 1
ATOM 873 N N . GLU A 1 105 ? 38.338 -19.169 -43.091 1.00 42.97 105 GLU A N 1
ATOM 874 C CA . GLU A 1 105 ? 37.377 -19.179 -44.212 1.00 42.97 105 GLU A CA 1
ATOM 875 C C . GLU A 1 105 ? 37.594 -18.051 -45.245 1.00 42.97 105 GLU A C 1
ATOM 877 O O . GLU A 1 105 ? 36.932 -18.035 -46.280 1.00 42.97 105 GLU A O 1
ATOM 882 N N . ALA A 1 106 ? 38.519 -17.113 -45.001 1.00 44.09 106 ALA A N 1
ATOM 883 C CA . ALA A 1 106 ? 38.663 -15.883 -45.792 1.00 44.09 106 ALA A CA 1
ATOM 884 C C . ALA A 1 106 ? 40.045 -15.687 -46.447 1.00 44.09 106 ALA A C 1
ATOM 886 O O . ALA A 1 106 ? 40.422 -14.553 -46.746 1.00 44.09 106 ALA A O 1
ATOM 887 N N . MET A 1 107 ? 40.807 -16.757 -46.692 1.00 33.12 107 MET A N 1
ATOM 888 C CA . MET A 1 107 ? 42.014 -16.688 -47.528 1.00 33.12 107 MET A CA 1
ATOM 889 C C . MET A 1 107 ? 41.698 -17.063 -48.984 1.00 33.12 107 MET A C 1
ATOM 891 O O . MET A 1 107 ? 41.552 -18.247 -49.280 1.00 33.12 107 MET A O 1
ATOM 895 N N . PRO A 1 108 ? 41.635 -16.098 -49.919 1.00 40.91 108 PRO A N 1
ATOM 896 C CA . PRO A 1 108 ? 41.871 -16.382 -51.323 1.00 40.91 108 PRO A CA 1
ATOM 897 C C . PRO A 1 108 ? 43.381 -16.470 -51.581 1.00 40.91 108 PRO A C 1
ATOM 899 O O . PRO A 1 108 ? 44.149 -15.574 -51.220 1.00 40.91 108 PRO A O 1
ATOM 902 N N . GLU A 1 109 ? 43.804 -17.548 -52.237 1.00 42.75 109 GLU A N 1
ATOM 903 C CA . GLU A 1 109 ? 45.079 -17.599 -52.947 1.00 42.75 109 GLU A CA 1
ATOM 904 C C . GLU A 1 109 ? 45.089 -16.478 -53.995 1.00 42.75 109 GLU A C 1
ATOM 906 O O . GLU A 1 109 ? 44.311 -16.524 -54.944 1.00 42.75 109 GLU A O 1
ATOM 911 N N . ASN A 1 110 ? 45.914 -15.444 -53.806 1.00 32.44 110 ASN A N 1
ATOM 912 C CA . ASN A 1 110 ? 46.724 -14.856 -54.877 1.00 32.44 110 ASN A CA 1
ATOM 913 C C . ASN A 1 110 ? 47.669 -13.769 -54.347 1.00 32.44 110 ASN A C 1
ATOM 915 O O . ASN A 1 110 ? 47.283 -12.784 -53.722 1.00 32.44 110 ASN A O 1
ATOM 919 N N . ILE A 1 111 ? 48.942 -13.999 -54.647 1.00 36.97 111 ILE A N 1
ATOM 920 C CA . ILE A 1 111 ? 50.085 -13.097 -54.530 1.00 36.97 111 ILE A CA 1
ATOM 921 C C . ILE A 1 111 ? 50.090 -12.171 -55.767 1.00 36.97 111 ILE A C 1
ATOM 923 O O . ILE A 1 111 ? 49.602 -12.578 -56.818 1.00 36.97 111 ILE A O 1
ATOM 927 N N . VAL A 1 112 ? 50.725 -10.992 -55.645 1.00 33.16 112 VAL A N 1
ATOM 928 C CA . VAL A 1 112 ? 51.525 -10.253 -56.665 1.00 33.16 112 VAL A CA 1
ATOM 929 C C . VAL A 1 112 ? 51.142 -8.760 -56.832 1.00 33.16 112 VAL A C 1
ATOM 931 O O . VAL A 1 112 ? 50.088 -8.429 -57.352 1.00 33.16 112 VAL A O 1
ATOM 934 N N . GLN A 1 113 ? 52.105 -7.909 -56.426 1.00 34.62 113 GLN A N 1
ATOM 935 C CA . GLN A 1 113 ? 52.528 -6.572 -56.915 1.00 34.62 113 GLN A CA 1
ATOM 936 C C . GLN A 1 113 ? 51.528 -5.399 -57.043 1.00 34.62 113 GLN A C 1
ATOM 938 O O . GLN A 1 113 ? 50.517 -5.483 -57.723 1.00 34.62 113 GLN A O 1
ATOM 943 N N . ILE A 1 114 ? 51.921 -4.220 -56.532 1.00 32.53 114 ILE A N 1
ATOM 944 C CA . ILE A 1 114 ? 52.530 -3.119 -57.317 1.00 32.53 114 ILE A CA 1
ATOM 945 C C . ILE A 1 114 ? 52.988 -2.003 -56.356 1.00 32.53 114 ILE A C 1
ATOM 947 O O . ILE A 1 114 ? 52.274 -1.594 -55.443 1.00 32.53 114 ILE A O 1
ATOM 951 N N . SER A 1 115 ? 54.216 -1.546 -56.582 1.00 35.28 115 SER A N 1
ATOM 952 C CA . SER A 1 115 ? 54.869 -0.372 -56.012 1.00 35.28 115 SER A CA 1
ATOM 953 C C . SER A 1 115 ? 54.600 0.892 -56.843 1.00 35.28 115 SER A C 1
ATOM 955 O O . SER A 1 115 ? 54.364 0.804 -58.043 1.00 35.28 115 SER A O 1
ATOM 957 N N . ASP A 1 116 ? 54.847 2.041 -56.210 1.00 36.25 116 ASP A N 1
ATOM 958 C CA . ASP A 1 116 ? 55.386 3.285 -56.790 1.00 36.25 116 ASP A CA 1
ATOM 959 C C . ASP A 1 116 ? 54.480 4.431 -57.298 1.00 36.25 116 ASP A C 1
ATOM 961 O O . ASP A 1 116 ? 53.431 4.240 -57.904 1.00 36.25 116 ASP A O 1
ATOM 965 N N . MET A 1 117 ? 55.050 5.638 -57.113 1.00 32.47 117 MET A N 1
ATOM 966 C CA . MET A 1 117 ? 54.654 7.012 -57.501 1.00 32.47 117 MET A CA 1
ATOM 967 C C . MET A 1 117 ? 53.717 7.771 -56.536 1.00 32.47 117 MET A C 1
ATOM 969 O O . MET A 1 117 ? 52.677 7.276 -56.137 1.00 32.47 117 MET A O 1
ATOM 973 N N . GLY A 1 118 ? 53.960 9.027 -56.145 1.00 30.95 118 GLY A N 1
ATOM 974 C CA . GLY A 1 118 ? 54.975 9.999 -56.545 1.00 30.95 118 GLY A CA 1
ATOM 975 C C . GLY A 1 118 ? 54.678 11.380 -55.925 1.00 30.95 118 GLY A C 1
ATOM 976 O O . GLY A 1 118 ? 53.532 11.757 -55.706 1.00 30.95 118 GLY A O 1
ATOM 977 N N . ASN A 1 119 ? 55.755 12.098 -55.625 1.00 39.59 119 ASN A N 1
ATOM 978 C CA . ASN A 1 119 ? 55.890 13.416 -54.997 1.00 39.59 119 ASN A CA 1
ATOM 979 C C . ASN A 1 119 ? 55.545 14.588 -55.959 1.00 39.59 119 ASN A C 1
ATOM 981 O O . ASN A 1 119 ? 55.852 14.444 -57.143 1.00 39.59 119 ASN A O 1
ATOM 985 N N . LYS A 1 120 ? 55.003 15.734 -55.470 1.00 36.44 120 LYS A N 1
ATOM 986 C CA . LYS A 1 120 ? 55.251 17.126 -55.974 1.00 36.44 120 LYS A CA 1
ATOM 987 C C . LYS A 1 120 ? 54.459 18.262 -55.256 1.00 36.44 120 LYS A C 1
ATOM 989 O O . LYS A 1 120 ? 53.245 18.348 -55.381 1.00 36.44 120 LYS A O 1
ATOM 994 N N . ASN A 1 121 ? 55.229 19.149 -54.605 1.00 35.12 121 ASN A N 1
ATOM 995 C CA . ASN A 1 121 ? 55.295 20.636 -54.632 1.00 35.12 121 ASN A CA 1
ATOM 996 C C . ASN A 1 121 ? 54.111 21.594 -54.302 1.00 35.12 121 ASN A C 1
ATOM 998 O O . ASN A 1 121 ? 53.167 21.716 -55.070 1.00 35.12 121 ASN A O 1
ATOM 1002 N N . ASN A 1 122 ? 54.308 22.369 -53.215 1.00 36.81 122 ASN A N 1
ATOM 1003 C CA . ASN A 1 122 ? 54.590 23.827 -53.081 1.00 36.81 122 ASN A CA 1
ATOM 1004 C C . ASN A 1 122 ? 53.731 24.978 -53.688 1.00 36.81 122 ASN A C 1
ATOM 1006 O O . ASN A 1 122 ? 53.466 25.028 -54.883 1.00 36.81 122 ASN A O 1
ATOM 1010 N N . ASP A 1 123 ? 53.562 25.993 -52.815 1.00 35.97 123 ASP A N 1
ATOM 1011 C CA . ASP A 1 123 ? 53.513 27.467 -52.985 1.00 35.97 123 ASP A CA 1
ATOM 1012 C C .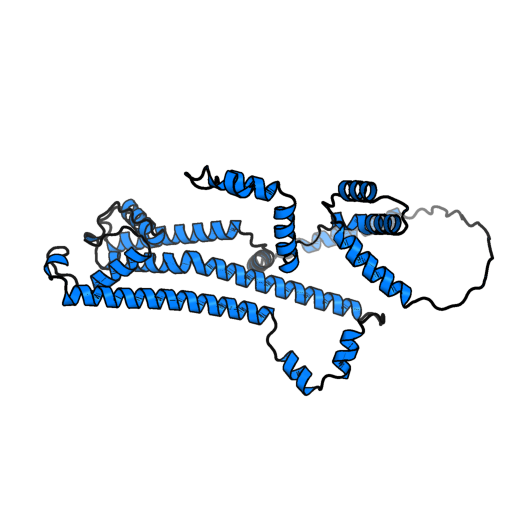 ASP A 1 123 ? 52.207 28.223 -53.327 1.00 35.97 123 ASP A C 1
ATOM 1014 O O . ASP A 1 123 ? 51.579 28.033 -54.363 1.00 35.97 123 ASP A O 1
ATOM 1018 N N . GLY A 1 124 ? 51.869 29.196 -52.458 1.00 31.83 124 GLY A N 1
ATOM 1019 C CA . GLY A 1 124 ? 50.847 30.224 -52.702 1.00 31.83 124 GLY A CA 1
ATOM 1020 C C . GLY A 1 124 ? 50.392 31.014 -51.461 1.00 31.83 124 GLY A C 1
ATOM 1021 O O . GLY A 1 124 ? 49.238 30.897 -51.061 1.00 31.83 124 GLY A O 1
ATOM 1022 N N . ILE A 1 125 ? 51.263 31.832 -50.851 1.00 37.25 125 ILE A N 1
ATOM 1023 C CA . ILE A 1 125 ? 50.865 32.857 -49.861 1.00 37.25 125 ILE A CA 1
ATOM 1024 C C . ILE A 1 125 ? 50.823 34.212 -50.574 1.00 37.25 125 ILE A C 1
ATOM 1026 O O . ILE A 1 125 ? 51.861 34.746 -50.960 1.00 37.25 125 ILE A O 1
ATOM 1030 N N . ALA A 1 126 ? 49.618 34.756 -50.749 1.00 39.06 126 ALA A N 1
ATOM 1031 C CA . ALA A 1 126 ? 49.380 36.083 -51.304 1.00 39.06 126 ALA A CA 1
ATOM 1032 C C . ALA A 1 126 ? 48.907 37.051 -50.211 1.00 39.06 126 ALA A C 1
ATOM 1034 O O . ALA A 1 126 ? 47.990 36.758 -49.443 1.00 39.06 126 ALA A O 1
ATOM 1035 N N . ASN A 1 127 ? 49.562 38.211 -50.182 1.00 41.59 127 ASN A N 1
ATOM 1036 C CA . ASN A 1 127 ? 49.238 39.390 -49.388 1.00 41.59 127 ASN A CA 1
ATOM 1037 C C . ASN A 1 127 ? 47.823 39.903 -49.696 1.00 41.59 127 ASN A C 1
ATOM 1039 O O . ASN A 1 127 ? 47.499 40.142 -50.858 1.00 41.59 127 ASN A O 1
ATOM 1043 N N . LEU A 1 128 ? 47.025 40.162 -48.658 1.00 42.50 128 LEU A N 1
ATOM 1044 C CA . LEU A 1 128 ? 45.781 40.926 -48.758 1.00 42.50 128 LEU A CA 1
ATOM 1045 C C . LEU A 1 128 ? 45.913 42.214 -47.947 1.00 42.50 128 LEU A C 1
ATOM 1047 O O . LEU A 1 128 ? 46.140 42.196 -46.737 1.00 42.50 128 LEU A O 1
ATOM 1051 N N . ALA A 1 129 ? 45.818 43.320 -48.679 1.00 41.84 129 ALA A N 1
ATOM 1052 C CA . ALA A 1 129 ? 45.822 44.682 -48.187 1.00 41.84 129 ALA A CA 1
ATOM 1053 C C . ALA A 1 129 ? 44.599 44.948 -47.297 1.00 41.84 129 ALA A C 1
ATOM 1055 O O . ALA A 1 129 ? 43.491 44.486 -47.565 1.00 41.84 129 ALA A O 1
ATOM 1056 N N . TYR A 1 130 ? 44.845 45.691 -46.224 1.00 40.69 130 TYR A N 1
ATOM 1057 C CA . TYR A 1 130 ? 43.874 46.092 -45.219 1.00 40.69 130 TYR A CA 1
ATOM 1058 C C . TYR A 1 130 ? 43.185 47.374 -45.696 1.00 40.69 130 TYR A C 1
ATOM 1060 O O . TYR A 1 130 ? 43.796 48.441 -45.651 1.00 40.69 130 TYR A O 1
ATOM 1068 N N . ASP A 1 131 ? 41.951 47.254 -46.186 1.00 42.03 131 ASP A N 1
ATOM 1069 C CA . ASP A 1 131 ? 41.124 48.400 -46.569 1.00 42.03 131 ASP A CA 1
ATOM 1070 C C . ASP A 1 131 ? 40.210 48.802 -45.404 1.00 42.03 131 ASP A C 1
ATOM 1072 O O . ASP A 1 131 ? 39.595 47.967 -44.726 1.00 42.03 131 ASP A O 1
ATOM 1076 N N . GLY A 1 132 ? 40.217 50.094 -45.101 1.00 53.84 132 GLY A N 1
ATOM 1077 C CA . GLY A 1 132 ? 39.600 50.671 -43.919 1.00 53.84 132 GLY A CA 1
ATOM 1078 C C . GLY A 1 132 ? 38.119 50.927 -44.133 1.00 53.84 132 GLY A C 1
ATOM 1079 O O . GLY A 1 132 ? 37.768 52.011 -44.568 1.00 53.84 132 GLY A O 1
ATOM 1080 N N . ASP A 1 133 ? 37.260 49.968 -43.770 1.00 53.81 133 ASP A N 1
ATOM 1081 C CA . ASP A 1 133 ? 35.805 50.211 -43.723 1.00 53.81 133 ASP A CA 1
ATOM 1082 C C . ASP A 1 133 ? 35.041 49.316 -42.717 1.00 53.81 133 ASP A C 1
ATOM 1084 O O . ASP A 1 133 ? 33.866 48.984 -42.857 1.00 53.81 133 ASP A O 1
ATOM 1088 N N . THR A 1 134 ? 35.720 48.860 -41.658 1.00 53.50 134 THR A N 1
ATOM 1089 C CA . THR A 1 134 ? 35.145 47.905 -40.683 1.00 53.50 134 THR A CA 1
ATOM 1090 C C . THR A 1 134 ? 34.397 48.553 -39.515 1.00 53.50 134 THR A C 1
ATOM 1092 O O . THR A 1 134 ? 33.750 47.843 -38.736 1.00 53.50 134 THR A O 1
ATOM 1095 N N . ASN A 1 135 ? 34.446 49.881 -39.378 1.00 54.50 135 ASN A N 1
ATOM 1096 C CA . ASN A 1 135 ? 33.785 50.575 -38.271 1.00 54.50 135 ASN A CA 1
ATOM 1097 C C . ASN A 1 135 ? 32.281 50.782 -38.509 1.00 54.50 135 ASN A C 1
ATOM 1099 O O . ASN A 1 135 ? 31.508 50.571 -37.574 1.00 54.50 135 ASN A O 1
ATOM 1103 N N . ASP A 1 136 ? 31.840 51.059 -39.738 1.00 54.94 136 ASP A N 1
ATOM 1104 C CA . ASP A 1 136 ? 30.412 51.281 -40.019 1.00 54.94 136 ASP A CA 1
ATOM 1105 C C . ASP A 1 136 ? 29.588 49.984 -39.976 1.00 54.94 136 ASP A C 1
ATOM 1107 O O . ASP A 1 136 ? 28.462 49.958 -39.467 1.00 54.94 136 ASP A O 1
ATOM 1111 N N . ILE A 1 137 ? 30.185 48.851 -40.362 1.00 56.94 137 ILE A N 1
ATOM 1112 C CA . ILE A 1 137 ? 29.528 47.538 -40.257 1.00 56.94 137 ILE A CA 1
ATOM 1113 C C . ILE A 1 137 ? 29.315 47.152 -38.785 1.00 56.94 137 ILE A C 1
ATOM 1115 O O . ILE A 1 137 ? 28.254 46.639 -38.424 1.00 56.94 137 ILE A O 1
ATOM 1119 N N . ARG A 1 138 ? 30.275 47.444 -37.897 1.00 54.84 138 ARG A N 1
ATOM 1120 C CA . ARG A 1 138 ? 30.152 47.115 -36.466 1.00 54.84 138 ARG A CA 1
ATOM 1121 C C . ARG A 1 138 ? 29.066 47.924 -35.759 1.00 54.84 138 ARG A C 1
ATOM 1123 O O . ARG A 1 138 ? 28.383 47.369 -34.901 1.00 54.84 138 ARG A O 1
ATOM 1130 N N . VAL A 1 139 ? 28.871 49.190 -36.126 1.00 58.47 139 VAL A N 1
ATOM 1131 C CA . VAL A 1 139 ? 27.832 50.039 -35.519 1.00 58.47 139 VAL A CA 1
ATOM 1132 C C . VAL A 1 139 ? 26.427 49.596 -35.950 1.00 58.47 139 VAL A C 1
ATOM 1134 O O . VAL A 1 139 ? 25.522 49.570 -35.114 1.00 58.47 139 VAL A O 1
ATOM 1137 N N . SER A 1 140 ? 26.245 49.151 -37.200 1.00 60.16 140 SER A N 1
ATOM 1138 C CA . SER A 1 140 ? 24.945 48.635 -37.671 1.00 60.16 140 SER A CA 1
ATOM 1139 C C . SER A 1 140 ? 24.517 47.343 -36.957 1.00 60.16 140 SER A C 1
ATOM 1141 O O . SER A 1 140 ? 23.389 47.250 -36.478 1.00 60.16 140 SER A O 1
ATOM 1143 N N . ILE A 1 141 ? 25.443 46.394 -36.759 1.00 60.72 141 ILE A N 1
ATOM 1144 C CA . ILE A 1 141 ? 25.165 45.119 -36.074 1.00 60.72 141 ILE A CA 1
ATOM 1145 C C . ILE A 1 141 ? 24.813 45.345 -34.596 1.00 60.72 141 ILE A C 1
ATOM 1147 O O . ILE A 1 141 ? 23.947 44.661 -34.045 1.00 60.72 141 ILE A O 1
ATOM 1151 N N . ILE A 1 142 ? 25.464 46.312 -33.941 1.00 61.28 142 ILE A N 1
ATOM 1152 C CA . ILE A 1 142 ? 25.183 46.639 -32.538 1.00 61.28 142 ILE A CA 1
ATOM 1153 C C . ILE A 1 142 ? 23.804 47.300 -32.402 1.00 61.28 142 ILE A C 1
ATOM 1155 O O . ILE A 1 142 ? 23.048 46.933 -31.501 1.00 61.28 142 ILE A O 1
ATOM 1159 N N . ASN A 1 143 ? 23.431 48.207 -33.308 1.00 58.62 143 ASN A N 1
ATOM 1160 C CA . ASN A 1 143 ? 22.128 48.877 -33.255 1.00 58.62 143 ASN A CA 1
ATOM 1161 C C . ASN A 1 143 ? 20.956 47.947 -33.604 1.00 58.62 143 ASN A C 1
ATOM 1163 O O . ASN A 1 143 ? 19.918 48.010 -32.939 1.00 58.62 143 ASN A O 1
ATOM 1167 N N . ASP A 1 144 ? 21.129 47.021 -34.550 1.00 57.78 144 ASP A N 1
ATOM 1168 C CA . ASP A 1 144 ? 20.114 45.998 -34.840 1.00 57.78 144 ASP A CA 1
ATOM 1169 C C . ASP A 1 144 ? 19.923 45.031 -33.661 1.00 57.78 144 ASP A C 1
ATOM 1171 O O . ASP A 1 144 ? 18.793 44.633 -33.351 1.00 57.78 144 ASP A O 1
ATOM 1175 N N . GLY A 1 145 ? 21.005 44.721 -32.937 1.00 54.72 145 GLY A N 1
ATOM 1176 C CA . GLY A 1 145 ? 20.957 43.960 -31.688 1.00 54.72 145 GLY A CA 1
ATOM 1177 C C . GLY A 1 145 ? 20.233 44.695 -30.552 1.00 54.72 145 GLY A C 1
ATOM 1178 O O . GLY A 1 145 ? 19.481 44.080 -29.798 1.00 54.72 145 GLY A O 1
ATOM 1179 N N . ILE A 1 146 ? 20.403 46.015 -30.432 1.00 56.66 146 ILE A N 1
ATOM 1180 C CA . ILE A 1 146 ? 19.745 46.815 -29.384 1.00 56.66 146 ILE A CA 1
ATOM 1181 C C . ILE A 1 146 ? 18.240 46.952 -29.657 1.00 56.66 146 ILE A C 1
ATOM 1183 O O . ILE A 1 146 ? 17.440 46.774 -28.734 1.00 56.66 146 ILE A O 1
ATOM 1187 N N . ASN A 1 147 ? 17.841 47.174 -30.914 1.00 54.66 147 ASN A N 1
ATOM 1188 C CA . ASN A 1 147 ? 16.432 47.315 -31.300 1.00 54.66 147 ASN A CA 1
ATOM 1189 C C . ASN A 1 147 ? 15.642 46.000 -31.170 1.00 54.66 147 ASN A C 1
ATOM 1191 O O . ASN A 1 147 ? 14.472 46.008 -30.780 1.00 54.66 147 ASN A O 1
ATOM 1195 N N . THR A 1 148 ? 16.276 44.846 -31.412 1.00 56.41 148 THR A N 1
ATOM 1196 C CA . THR A 1 148 ? 15.640 43.536 -31.161 1.00 56.41 148 THR A CA 1
ATOM 1197 C C . THR A 1 148 ? 15.444 43.248 -29.667 1.00 56.41 148 THR A C 1
ATOM 1199 O O . THR A 1 148 ? 14.455 42.614 -29.282 1.00 56.41 148 THR A O 1
ATOM 1202 N N . VAL A 1 149 ? 16.327 43.755 -28.803 1.00 53.91 149 VAL A N 1
ATOM 1203 C CA . VAL A 1 149 ? 16.204 43.612 -27.342 1.00 53.91 149 VAL A CA 1
ATOM 1204 C C . VAL A 1 149 ? 15.128 44.538 -26.761 1.00 53.91 149 VAL A C 1
ATOM 1206 O O . VAL A 1 149 ? 14.442 44.151 -25.817 1.00 53.91 149 VAL A O 1
ATOM 1209 N N . THR A 1 150 ? 14.897 45.722 -27.339 1.00 53.75 150 THR A N 1
ATOM 1210 C CA . THR A 1 150 ? 13.844 46.638 -26.849 1.00 53.75 150 THR A CA 1
ATOM 1211 C C . THR A 1 150 ? 12.432 46.190 -27.244 1.00 53.75 150 THR A C 1
ATOM 1213 O O . THR A 1 150 ? 11.510 46.309 -26.441 1.00 53.75 150 THR A O 1
ATOM 1216 N N . LEU A 1 151 ? 12.251 45.575 -28.419 1.00 54.84 151 LEU A N 1
ATOM 1217 C CA . LEU A 1 151 ? 10.942 45.077 -28.880 1.00 54.84 151 LEU A CA 1
ATOM 1218 C C . LEU A 1 151 ? 10.447 43.810 -28.158 1.00 54.84 151 LEU A C 1
ATOM 1220 O O . LEU A 1 151 ? 9.269 43.468 -28.250 1.00 54.84 151 LEU A O 1
ATOM 1224 N N . THR A 1 152 ? 11.310 43.117 -27.413 1.00 53.28 152 THR A N 1
ATOM 1225 C CA . THR A 1 152 ? 10.930 41.932 -26.620 1.00 53.28 152 THR A CA 1
ATOM 1226 C C . THR A 1 152 ? 10.547 42.260 -25.171 1.00 53.28 152 THR A C 1
ATOM 1228 O O . THR A 1 152 ? 10.035 41.387 -24.463 1.00 53.28 152 THR A O 1
ATOM 1231 N N . GLY A 1 153 ? 10.724 43.516 -24.738 1.00 49.91 153 GLY A N 1
ATOM 1232 C CA . GLY A 1 153 ? 10.446 43.975 -23.372 1.00 49.91 153 GLY A CA 1
ATOM 1233 C C . GLY A 1 153 ? 8.960 44.111 -23.011 1.00 49.91 153 GLY A C 1
ATOM 1234 O O . GLY A 1 153 ? 8.617 43.942 -21.844 1.00 49.91 153 GLY A O 1
ATOM 1235 N N . ASP A 1 154 ? 8.074 44.325 -23.992 1.00 50.84 154 ASP A N 1
ATOM 1236 C CA . ASP A 1 154 ? 6.647 44.623 -23.747 1.00 50.84 154 ASP A CA 1
ATOM 1237 C C . ASP A 1 154 ? 5.674 43.492 -24.098 1.00 50.84 154 ASP A C 1
ATOM 1239 O O . ASP A 1 154 ? 4.463 43.579 -23.855 1.00 50.84 154 ASP A O 1
ATOM 1243 N N . SER A 1 155 ? 6.176 42.365 -24.603 1.00 58.84 155 SER A N 1
ATOM 1244 C CA . SER A 1 155 ? 5.371 41.151 -24.679 1.00 58.84 155 SER A CA 1
ATOM 1245 C C . SER A 1 155 ? 5.093 40.656 -23.262 1.00 58.84 155 SER A C 1
ATOM 1247 O O . SER A 1 155 ? 5.909 39.940 -22.683 1.00 58.84 155 SER A O 1
ATOM 1249 N N . LYS A 1 156 ? 3.925 41.028 -22.712 1.00 55.06 156 LYS A N 1
ATOM 1250 C CA . LYS A 1 156 ? 3.321 40.442 -21.507 1.00 55.06 156 LYS A CA 1
ATOM 1251 C C . LYS A 1 156 ? 3.491 38.929 -21.588 1.00 55.06 156 LYS A C 1
ATOM 1253 O O . LYS A 1 156 ? 2.712 38.246 -22.254 1.00 55.06 156 LYS A O 1
ATOM 1258 N N . MET A 1 157 ? 4.533 38.404 -20.941 1.00 57.28 157 MET A N 1
ATOM 1259 C CA . MET A 1 157 ? 4.760 36.974 -20.829 1.00 57.28 157 MET A CA 1
ATOM 1260 C C . MET A 1 157 ? 3.545 36.429 -20.097 1.00 57.28 157 MET A C 1
ATOM 1262 O O . MET A 1 157 ? 3.462 36.504 -18.871 1.00 57.28 157 MET A O 1
ATOM 1266 N N . HIS A 1 158 ? 2.587 35.885 -20.846 1.00 61.19 158 HIS A N 1
ATOM 1267 C CA . HIS A 1 158 ? 1.541 35.049 -20.295 1.00 61.19 158 HIS A CA 1
ATOM 1268 C C . HIS A 1 158 ? 2.270 33.842 -19.702 1.00 61.19 158 HIS A C 1
ATOM 1270 O O . HIS A 1 158 ? 2.566 32.857 -20.383 1.00 61.19 158 HIS A O 1
ATOM 1276 N N . LEU A 1 159 ? 2.661 33.974 -18.432 1.00 64.81 159 LEU A N 1
ATOM 1277 C CA . LEU A 1 159 ? 3.316 32.957 -17.633 1.00 64.81 159 LEU A CA 1
ATOM 1278 C C . LEU A 1 159 ? 2.307 31.832 -17.477 1.00 64.81 159 LEU A C 1
ATOM 1280 O O . LEU A 1 159 ? 1.546 31.748 -16.515 1.00 64.81 159 LEU A O 1
ATOM 1284 N N . ASN A 1 160 ? 2.286 30.957 -18.474 1.00 81.69 160 ASN A N 1
ATOM 1285 C CA . ASN A 1 160 ? 1.469 29.768 -18.472 1.00 81.69 160 ASN A CA 1
ATOM 1286 C C . ASN A 1 160 ? 2.157 28.761 -17.543 1.00 81.69 160 ASN A C 1
ATOM 1288 O O . ASN A 1 160 ? 2.781 27.791 -17.965 1.00 81.69 160 ASN A O 1
ATOM 1292 N N . TRP A 1 161 ? 2.118 29.055 -16.243 1.00 83.81 161 TRP A N 1
ATOM 1293 C CA . TRP A 1 161 ? 2.770 28.297 -15.179 1.00 83.81 161 TRP A CA 1
ATOM 1294 C C . TRP A 1 161 ? 2.395 26.814 -15.247 1.00 83.81 161 TRP A C 1
ATOM 1296 O O . TRP A 1 161 ? 3.231 25.959 -14.969 1.00 83.81 161 TRP A O 1
ATOM 1306 N N . ARG A 1 162 ? 1.186 26.500 -15.737 1.00 84.88 162 ARG A N 1
ATOM 1307 C CA . ARG A 1 162 ? 0.713 25.138 -16.007 1.00 84.88 162 ARG A CA 1
ATOM 1308 C C . ARG A 1 162 ? 1.603 24.385 -16.999 1.00 84.88 162 ARG A C 1
ATOM 1310 O O . ARG A 1 162 ? 1.898 23.214 -16.769 1.00 84.88 162 ARG A O 1
ATOM 1317 N N . SER A 1 163 ? 2.058 25.022 -18.083 1.00 83.88 163 SER A N 1
ATOM 1318 C CA . SER A 1 163 ? 2.938 24.370 -19.066 1.00 83.88 163 SER A CA 1
ATOM 1319 C C . SER A 1 163 ? 4.349 24.170 -18.509 1.00 83.88 163 SER A C 1
ATOM 1321 O O . SER A 1 163 ? 4.923 23.095 -18.691 1.00 83.88 163 SER A O 1
ATOM 1323 N N . LYS A 1 164 ? 4.866 25.140 -17.738 1.00 82.81 164 LYS A N 1
ATOM 1324 C CA . LYS A 1 164 ? 6.142 25.009 -17.015 1.00 82.81 164 LYS A CA 1
ATOM 1325 C C . LYS A 1 164 ? 6.092 23.876 -15.986 1.00 82.81 164 LYS A C 1
ATOM 1327 O O . LYS A 1 164 ? 6.989 23.038 -15.986 1.00 82.81 164 LYS A O 1
ATOM 1332 N N . LEU A 1 165 ? 5.024 23.772 -15.191 1.00 82.75 165 LEU A N 1
ATOM 1333 C CA . LEU A 1 165 ? 4.833 22.679 -14.227 1.00 82.75 165 LEU A CA 1
ATOM 1334 C C . LEU A 1 165 ? 4.719 21.320 -14.926 1.00 82.75 165 LEU A C 1
ATOM 1336 O O . LEU A 1 165 ? 5.351 20.351 -14.510 1.00 82.75 165 LEU A O 1
ATOM 1340 N N . LYS A 1 166 ? 3.979 21.255 -16.039 1.00 85.00 166 LYS A N 1
ATOM 1341 C CA . LYS A 1 166 ? 3.856 20.034 -16.847 1.00 85.00 166 LYS A CA 1
ATOM 1342 C C . LYS A 1 166 ? 5.202 19.609 -17.440 1.00 85.00 166 LYS A C 1
ATOM 1344 O O . LYS A 1 166 ? 5.502 18.417 -17.463 1.00 85.00 166 LYS A O 1
ATOM 1349 N N . ASN A 1 167 ? 6.020 20.558 -17.892 1.00 81.62 167 ASN A N 1
ATOM 1350 C CA . ASN A 1 167 ? 7.353 20.284 -18.430 1.00 81.62 167 ASN A CA 1
ATOM 1351 C C . ASN A 1 167 ? 8.345 19.878 -17.334 1.00 81.62 167 ASN A C 1
ATOM 1353 O O . ASN A 1 167 ? 9.099 18.926 -17.532 1.00 81.62 167 ASN A O 1
ATOM 1357 N N . LEU A 1 168 ? 8.294 20.518 -16.163 1.00 81.12 168 LEU A N 1
ATOM 1358 C CA . LEU A 1 168 ? 9.066 20.104 -14.990 1.00 81.12 168 LEU A CA 1
ATOM 1359 C C . LEU A 1 168 ? 8.716 18.670 -14.590 1.00 81.12 168 LEU A C 1
ATOM 1361 O O . LEU A 1 168 ? 9.612 17.839 -14.484 1.00 81.12 168 LEU A O 1
ATOM 1365 N N . TYR A 1 169 ? 7.425 18.345 -14.478 1.00 80.00 169 TYR A N 1
ATOM 1366 C CA . TYR A 1 169 ? 6.969 16.995 -14.142 1.00 80.00 169 TYR A CA 1
ATOM 1367 C C . TYR A 1 169 ? 7.387 15.950 -15.191 1.00 80.00 169 TYR A C 1
ATOM 1369 O O . TYR A 1 169 ? 7.806 14.847 -14.843 1.00 80.00 169 TYR A O 1
ATOM 1377 N N . LYS A 1 170 ? 7.329 16.297 -16.486 1.00 78.88 170 LYS A N 1
ATOM 1378 C CA . LYS A 1 170 ? 7.783 15.418 -17.580 1.00 78.88 170 LYS A CA 1
ATOM 1379 C C . LYS A 1 170 ? 9.291 15.158 -17.547 1.00 78.88 170 LYS A C 1
ATOM 1381 O O . LYS A 1 170 ? 9.716 14.042 -17.841 1.00 78.88 170 LYS A O 1
ATOM 1386 N N . ASN A 1 171 ? 10.085 16.170 -17.208 1.00 77.56 171 ASN A N 1
ATOM 1387 C CA . ASN A 1 171 ? 11.546 16.082 -17.232 1.00 77.56 171 ASN A CA 1
ATOM 1388 C C . ASN A 1 171 ? 12.133 15.565 -15.915 1.00 77.56 171 ASN A C 1
ATOM 1390 O O . ASN A 1 171 ? 13.280 15.105 -15.890 1.00 77.56 171 ASN A O 1
ATOM 1394 N N . TYR A 1 172 ? 11.348 15.578 -14.838 1.00 79.38 172 TYR A N 1
ATOM 1395 C CA . TYR A 1 172 ? 11.784 15.126 -13.530 1.00 79.38 172 TYR A CA 1
ATOM 1396 C C . TYR A 1 172 ? 12.255 13.667 -13.562 1.00 79.38 172 TYR A C 1
ATOM 1398 O O . TYR A 1 172 ? 11.612 12.769 -14.117 1.00 79.38 172 TYR A O 1
ATOM 1406 N N . ARG A 1 173 ? 13.433 13.409 -12.990 1.00 78.38 173 ARG A N 1
ATOM 1407 C CA . ARG A 1 173 ? 13.983 12.056 -12.852 1.00 78.38 173 ARG A CA 1
ATOM 1408 C C . ARG A 1 173 ? 13.666 11.556 -11.454 1.00 78.38 173 ARG A C 1
ATOM 1410 O O . ARG A 1 173 ? 14.397 11.846 -10.512 1.00 78.38 173 ARG A O 1
ATOM 1417 N N . TRP A 1 174 ? 12.587 10.788 -11.350 1.00 77.00 174 TRP A N 1
ATOM 1418 C CA . TRP A 1 174 ? 12.214 10.074 -10.136 1.00 77.00 174 TRP A CA 1
ATOM 1419 C C . TRP A 1 174 ? 13.383 9.215 -9.641 1.00 77.00 174 TRP A C 1
ATOM 1421 O O . TRP A 1 174 ? 13.757 8.222 -10.260 1.00 77.00 174 TRP A O 1
ATOM 1431 N N . ARG A 1 175 ? 13.997 9.641 -8.536 1.00 79.38 175 ARG A N 1
ATOM 1432 C CA . ARG A 1 175 ? 14.936 8.826 -7.744 1.00 79.38 175 ARG A CA 1
ATOM 1433 C C . ARG A 1 175 ? 14.187 8.098 -6.632 1.00 79.38 175 ARG A C 1
ATOM 1435 O O . ARG A 1 175 ? 13.194 8.631 -6.143 1.00 79.38 175 ARG A O 1
ATOM 1442 N N . MET A 1 176 ? 14.724 6.969 -6.168 1.00 72.00 176 MET A N 1
ATOM 1443 C CA . MET A 1 176 ? 14.178 6.227 -5.020 1.00 72.00 176 MET A CA 1
ATOM 1444 C C . MET A 1 176 ? 14.080 7.065 -3.733 1.00 72.00 176 MET A C 1
ATOM 1446 O O . MET A 1 176 ? 13.220 6.805 -2.906 1.00 72.00 176 MET A O 1
ATOM 1450 N N . SER A 1 177 ? 14.880 8.123 -3.574 1.00 80.12 177 SER A N 1
ATOM 1451 C CA . SER A 1 177 ? 14.714 9.062 -2.455 1.00 80.12 177 SER A CA 1
ATOM 1452 C C . SER A 1 177 ? 13.347 9.759 -2.467 1.00 80.12 177 SER A C 1
ATOM 1454 O O . SER A 1 177 ? 12.732 9.932 -1.426 1.00 80.12 177 SER A O 1
ATOM 1456 N N . HIS A 1 178 ? 12.819 10.114 -3.642 1.00 80.19 178 HIS A N 1
ATOM 1457 C CA . HIS A 1 178 ? 11.510 10.770 -3.754 1.00 80.19 178 HIS A CA 1
ATOM 1458 C C . HIS A 1 178 ? 10.365 9.820 -3.430 1.00 80.19 178 HIS A C 1
ATOM 1460 O O . HIS A 1 178 ? 9.355 10.260 -2.898 1.00 80.19 178 HIS A O 1
ATOM 1466 N N . TYR A 1 179 ? 10.535 8.524 -3.714 1.00 79.94 179 TYR A N 1
ATOM 1467 C CA . TYR A 1 179 ? 9.599 7.499 -3.264 1.00 79.94 179 TYR A CA 1
ATOM 1468 C C . TYR A 1 179 ? 9.455 7.553 -1.746 1.00 79.94 179 TYR A C 1
ATOM 1470 O O . TYR A 1 179 ? 8.342 7.704 -1.255 1.00 79.94 179 TYR A O 1
ATOM 1478 N N . PHE A 1 180 ? 10.579 7.526 -1.024 1.00 83.31 180 PHE A N 1
ATOM 1479 C CA . PHE A 1 180 ? 10.586 7.607 0.433 1.00 83.31 180 PHE A CA 1
ATOM 1480 C C . PHE A 1 180 ? 9.863 8.863 0.943 1.00 83.31 180 PHE A C 1
ATOM 1482 O O . PHE A 1 180 ? 8.961 8.750 1.767 1.00 83.31 180 PHE A O 1
ATOM 1489 N N . TYR A 1 181 ? 10.174 10.043 0.397 1.00 85.88 181 TYR A N 1
ATOM 1490 C CA . TYR A 1 181 ? 9.527 11.287 0.833 1.00 85.88 181 TYR A CA 1
ATOM 1491 C C . TYR A 1 181 ? 8.032 11.346 0.516 1.00 85.88 181 TYR A C 1
ATOM 1493 O O . TYR A 1 181 ? 7.267 11.852 1.327 1.00 85.88 181 TYR A O 1
ATOM 1501 N N . ILE A 1 182 ? 7.597 10.812 -0.628 1.00 83.00 182 ILE A N 1
ATOM 1502 C CA . ILE A 1 182 ? 6.168 10.740 -0.952 1.00 83.00 182 ILE A CA 1
ATOM 1503 C C . ILE A 1 182 ? 5.442 9.790 -0.005 1.00 83.00 182 ILE A C 1
ATOM 1505 O O . ILE A 1 182 ? 4.348 10.120 0.435 1.00 83.00 182 ILE A O 1
ATOM 1509 N N . HIS A 1 183 ? 6.044 8.651 0.346 1.00 84.00 183 HIS A N 1
ATOM 1510 C CA . HIS A 1 183 ? 5.446 7.738 1.328 1.00 84.00 183 HIS A CA 1
ATOM 1511 C C . HIS A 1 183 ? 5.316 8.415 2.667 1.00 84.00 183 HIS A C 1
ATOM 1513 O O . HIS A 1 183 ? 4.239 8.411 3.248 1.00 84.00 183 HIS A O 1
ATOM 1519 N N . LEU A 1 184 ? 6.407 9.026 3.123 1.00 87.81 184 LEU A N 1
ATOM 1520 C CA . LEU A 1 184 ? 6.433 9.739 4.382 1.00 87.81 184 LEU A CA 1
ATOM 1521 C C . LEU A 1 184 ? 5.369 10.843 4.405 1.00 87.81 184 LEU A C 1
ATOM 1523 O O . LEU A 1 184 ? 4.627 10.941 5.373 1.00 87.81 184 LEU A O 1
ATOM 1527 N N . ALA A 1 185 ? 5.229 11.612 3.322 1.00 88.50 185 ALA A N 1
ATOM 1528 C CA . ALA A 1 185 ? 4.199 12.638 3.204 1.00 88.50 185 ALA A CA 1
ATOM 1529 C C . ALA A 1 185 ? 2.779 12.049 3.238 1.00 88.50 185 ALA A C 1
ATOM 1531 O O . ALA A 1 185 ? 1.943 12.554 3.977 1.00 88.50 185 ALA A O 1
ATOM 1532 N N . ILE A 1 186 ? 2.509 10.968 2.496 1.00 86.81 186 ILE A N 1
ATOM 1533 C CA . ILE A 1 186 ? 1.204 10.284 2.507 1.00 86.81 186 ILE A CA 1
ATOM 1534 C C . ILE A 1 186 ? 0.881 9.769 3.910 1.00 86.81 186 ILE A C 1
ATOM 1536 O O . ILE A 1 186 ? -0.231 9.973 4.388 1.00 86.81 186 ILE A O 1
ATOM 1540 N N . PHE A 1 187 ? 1.847 9.142 4.582 1.00 89.75 187 PHE A N 1
ATOM 1541 C CA . PHE A 1 187 ? 1.687 8.671 5.951 1.00 89.75 187 PHE A CA 1
ATOM 1542 C C . PHE A 1 187 ? 1.353 9.825 6.893 1.00 89.75 187 PHE A C 1
ATOM 1544 O O . PHE A 1 187 ? 0.324 9.779 7.559 1.00 89.75 187 PHE A O 1
ATOM 1551 N N . ILE A 1 188 ? 2.161 10.886 6.888 1.00 91.62 188 ILE A N 1
ATOM 1552 C CA . ILE A 1 188 ? 1.952 12.068 7.727 1.00 91.62 188 ILE A CA 1
ATOM 1553 C C . ILE A 1 188 ? 0.568 12.679 7.464 1.00 91.62 188 ILE A C 1
ATOM 1555 O O . ILE A 1 188 ? -0.199 12.867 8.407 1.00 91.62 188 ILE A O 1
ATOM 1559 N N . CYS A 1 189 ? 0.203 12.916 6.202 1.00 92.44 189 CYS A N 1
ATOM 1560 C CA . CYS A 1 189 ? -1.110 13.449 5.842 1.00 92.44 189 CYS A CA 1
ATOM 1561 C C . CYS A 1 189 ? -2.247 12.542 6.326 1.00 92.44 189 CYS A C 1
ATOM 1563 O O . CYS A 1 189 ? -3.172 13.034 6.964 1.00 92.44 189 CYS A O 1
ATOM 1565 N N . ASN A 1 190 ? -2.155 11.228 6.105 1.00 92.44 190 ASN A N 1
ATOM 1566 C CA . ASN A 1 190 ? -3.169 10.280 6.564 1.00 92.44 190 ASN A CA 1
ATOM 1567 C C . ASN A 1 190 ? -3.292 10.266 8.091 1.00 92.44 190 ASN A C 1
ATOM 1569 O O . ASN A 1 190 ? -4.413 10.234 8.593 1.00 92.44 190 ASN A O 1
ATOM 1573 N N . THR A 1 191 ? -2.178 10.336 8.833 1.00 95.31 191 THR A N 1
ATOM 1574 C CA . THR A 1 191 ? -2.226 10.397 10.303 1.00 95.31 191 THR A CA 1
ATOM 1575 C C . THR A 1 191 ? -2.943 11.651 10.793 1.00 95.31 191 THR A C 1
ATOM 1577 O O . THR A 1 191 ? -3.820 11.549 11.649 1.00 95.31 191 THR A O 1
ATOM 1580 N N . PHE A 1 192 ? -2.635 12.819 10.216 1.00 96.88 192 PHE A N 1
ATOM 1581 C CA . PHE A 1 192 ? -3.274 14.080 10.587 1.00 96.88 192 PHE A CA 1
ATOM 1582 C C . PHE A 1 192 ? -4.753 14.101 10.209 1.00 96.88 192 PHE A C 1
ATOM 1584 O O . PHE A 1 192 ? -5.586 14.483 11.026 1.00 96.88 192 PHE A O 1
ATOM 1591 N N . THR A 1 193 ? -5.100 13.655 9.000 1.00 96.31 193 THR A N 1
ATOM 1592 C CA . THR A 1 193 ? -6.494 13.596 8.551 1.00 96.31 193 THR A CA 1
ATOM 1593 C C . THR A 1 193 ? -7.311 12.621 9.396 1.00 96.31 193 THR A C 1
ATOM 1595 O O . THR A 1 193 ? -8.392 12.985 9.848 1.00 96.31 193 THR A O 1
ATOM 1598 N N . CYS A 1 194 ? -6.795 11.421 9.670 1.00 97.06 194 CYS A N 1
ATOM 1599 C CA . CYS A 1 194 ? -7.470 10.445 10.527 1.00 97.06 194 CYS A CA 1
ATOM 1600 C C . CYS A 1 194 ? -7.623 10.969 11.963 1.00 97.06 194 CYS A C 1
ATOM 1602 O O . CYS A 1 194 ? -8.725 10.935 12.507 1.00 97.06 194 CYS A O 1
ATOM 1604 N N . GLY A 1 195 ? -6.559 11.545 12.537 1.00 97.25 195 GLY A N 1
ATOM 1605 C CA . GLY A 1 195 ? -6.583 12.143 13.875 1.00 97.25 195 GLY A CA 1
ATOM 1606 C C . GLY A 1 195 ? -7.610 13.261 13.999 1.00 97.25 195 GLY A C 1
ATOM 1607 O O . GLY A 1 195 ? -8.372 13.294 14.963 1.00 97.25 195 GLY A O 1
ATOM 1608 N N . LEU A 1 196 ? -7.687 14.132 12.990 1.00 98.12 196 LEU A N 1
ATOM 1609 C CA . LEU A 1 196 ? -8.677 15.202 12.927 1.00 98.12 196 LEU A CA 1
ATOM 1610 C C . LEU A 1 196 ? -10.107 14.657 12.842 1.00 98.12 196 LEU A C 1
ATOM 1612 O O . LEU A 1 196 ? -10.973 15.130 13.572 1.00 98.12 196 LEU A O 1
ATOM 1616 N N . ILE A 1 197 ? -10.361 13.663 11.985 1.00 98.06 197 ILE A N 1
ATOM 1617 C CA . ILE A 1 197 ? -11.691 13.051 11.846 1.00 98.06 197 ILE A CA 1
ATOM 1618 C C . ILE A 1 197 ? -12.126 12.413 13.169 1.00 98.06 197 ILE A C 1
ATOM 1620 O O . ILE A 1 197 ? -13.227 12.689 13.639 1.00 98.06 197 ILE A O 1
ATOM 1624 N N . VAL A 1 198 ? -11.261 11.614 13.798 1.00 97.75 198 VAL A N 1
ATOM 1625 C CA . VAL A 1 198 ? -11.552 10.962 15.085 1.00 97.75 198 VAL A CA 1
ATOM 1626 C C . VAL A 1 198 ? -11.809 12.000 16.176 1.00 97.75 198 VAL A C 1
ATOM 1628 O O . VAL A 1 198 ? -12.800 11.906 16.894 1.00 97.75 198 VAL A O 1
ATOM 1631 N N . TRP A 1 199 ? -10.980 13.041 16.259 1.00 98.19 199 TRP A N 1
ATOM 1632 C CA . TRP A 1 199 ? -11.163 14.123 17.226 1.00 98.19 199 TRP A CA 1
ATOM 1633 C C . TRP A 1 199 ? -12.509 14.850 17.066 1.00 98.19 199 TRP A C 1
ATOM 1635 O O . TRP A 1 199 ? -13.147 15.208 18.061 1.00 98.19 199 TRP A O 1
ATOM 1645 N N . LEU A 1 200 ? -12.963 15.040 15.821 1.00 98.19 200 LEU A N 1
ATOM 1646 C CA . LEU A 1 200 ? -14.272 15.622 15.526 1.00 98.19 200 LEU A CA 1
ATOM 1647 C C . LEU A 1 200 ? -15.425 14.674 15.894 1.00 98.19 200 LEU A C 1
ATOM 1649 O O . LEU A 1 200 ? -16.394 15.133 16.494 1.00 98.19 200 LEU A O 1
ATOM 1653 N N . ILE A 1 201 ? -15.320 13.374 15.592 1.00 97.81 201 ILE A N 1
ATOM 1654 C CA . ILE A 1 201 ? -16.346 12.364 15.931 1.00 97.81 201 ILE A CA 1
ATOM 1655 C C . ILE A 1 201 ? -16.516 12.226 17.448 1.00 97.81 201 ILE A C 1
ATOM 1657 O O . ILE A 1 201 ? -17.639 12.105 17.947 1.00 97.81 201 ILE A O 1
ATOM 1661 N N . GLU A 1 202 ? -15.412 12.289 18.191 1.00 97.62 202 GLU A N 1
ATOM 1662 C CA . GLU A 1 202 ? -15.411 12.263 19.655 1.00 97.62 202 GLU A CA 1
ATOM 1663 C C . GLU A 1 202 ? -15.893 13.582 20.279 1.00 97.62 202 GLU A C 1
ATOM 1665 O O . GLU A 1 202 ? -15.842 13.743 21.492 1.00 97.62 202 GLU A O 1
ATOM 1670 N N . ASN A 1 203 ? -16.377 14.557 19.497 1.00 96.81 203 ASN A N 1
ATOM 1671 C CA . ASN A 1 203 ? -16.817 15.861 20.004 1.00 96.81 203 ASN A CA 1
ATOM 1672 C C . ASN A 1 203 ? -15.767 16.532 20.916 1.00 96.81 203 ASN A C 1
ATOM 1674 O O . ASN A 1 203 ? -16.124 17.236 21.861 1.00 96.81 203 ASN A O 1
ATOM 1678 N N . ARG A 1 204 ? -14.470 16.323 20.641 1.00 94.56 204 ARG A N 1
ATOM 1679 C CA . ARG A 1 204 ? -13.345 16.853 21.433 1.00 94.56 204 ARG A CA 1
ATOM 1680 C C . ARG A 1 204 ? -13.279 16.363 22.890 1.00 94.56 204 ARG A C 1
ATOM 1682 O O . ARG A 1 204 ? -12.613 17.005 23.698 1.00 94.56 204 ARG A O 1
ATOM 1689 N N . THR A 1 205 ? -13.928 15.248 23.243 1.00 96.31 205 THR A N 1
ATOM 1690 C CA . THR A 1 205 ? -13.781 14.638 24.582 1.00 96.31 205 THR A CA 1
ATOM 1691 C C . THR A 1 205 ? -12.401 14.015 24.791 1.00 96.31 205 THR A C 1
ATOM 1693 O O . THR A 1 205 ? -11.941 13.902 25.922 1.00 96.31 205 THR A O 1
ATOM 1696 N N . VAL A 1 206 ? -11.736 13.626 23.701 1.00 96.19 206 VAL A N 1
ATOM 1697 C CA . VAL A 1 206 ? -10.352 13.140 23.679 1.00 96.19 206 VAL A CA 1
ATOM 1698 C C . VAL A 1 206 ? -9.433 14.280 23.241 1.00 96.19 206 VAL A C 1
ATOM 1700 O O . VAL A 1 206 ? -9.771 15.044 22.331 1.00 96.19 206 VAL A O 1
ATOM 1703 N N . SER A 1 207 ? -8.259 14.402 23.869 1.00 97.06 207 SER A N 1
ATOM 1704 C CA . SER A 1 207 ? -7.237 15.360 23.437 1.00 97.06 207 SER A CA 1
ATOM 1705 C C . SER A 1 207 ? -6.858 15.108 21.977 1.00 97.06 207 SER A C 1
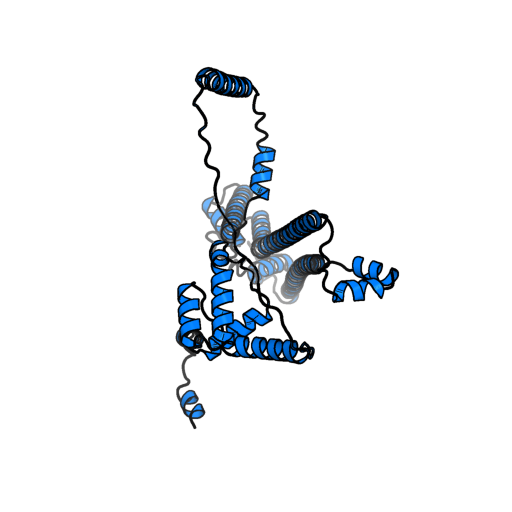ATOM 1707 O O . SER A 1 207 ? -6.697 13.963 21.554 1.00 97.06 207 SER A O 1
ATOM 1709 N N . TYR A 1 208 ? -6.672 16.173 21.192 1.00 96.88 208 TYR A N 1
ATOM 1710 C CA . TYR A 1 208 ? -6.265 16.033 19.791 1.00 96.88 208 TYR A CA 1
ATOM 1711 C C . TYR A 1 208 ? -4.941 15.265 19.652 1.00 96.88 208 TYR A C 1
ATOM 1713 O O . TYR A 1 208 ? -4.794 14.467 18.730 1.00 96.88 208 TYR A O 1
ATOM 1721 N N . MET A 1 209 ? -4.005 15.453 20.592 1.00 97.44 209 MET A N 1
ATOM 1722 C CA . MET A 1 209 ? -2.722 14.743 20.577 1.00 97.44 209 MET A CA 1
ATOM 1723 C C . MET A 1 209 ? -2.901 13.232 20.761 1.00 97.44 209 MET A C 1
ATOM 1725 O O . MET A 1 209 ? -2.239 12.469 20.064 1.00 97.44 209 MET A O 1
ATOM 1729 N N . ASP A 1 210 ? -3.836 12.799 21.611 1.00 96.31 210 ASP A N 1
ATOM 1730 C CA . ASP A 1 210 ? -4.151 11.377 21.797 1.00 96.31 210 ASP A CA 1
ATOM 1731 C C . ASP A 1 210 ? -4.881 10.793 20.588 1.00 96.31 210 ASP A C 1
ATOM 1733 O O . ASP A 1 210 ? -4.531 9.714 20.115 1.00 96.31 210 ASP A O 1
ATOM 1737 N N . ALA A 1 211 ? -5.848 11.526 20.024 1.00 96.88 211 ALA A N 1
ATOM 1738 C CA . ALA A 1 211 ? -6.549 11.105 18.810 1.00 96.88 211 ALA A CA 1
ATOM 1739 C C . ALA A 1 211 ? -5.591 10.975 17.612 1.00 96.88 211 ALA A C 1
ATOM 1741 O O . ALA A 1 211 ? -5.684 10.022 16.829 1.00 96.88 211 ALA A O 1
ATOM 1742 N N . TRP A 1 212 ? -4.643 11.908 17.476 1.00 97.06 212 TRP A N 1
ATOM 1743 C CA . TRP A 1 212 ? -3.605 11.862 16.450 1.00 97.06 212 TRP A CA 1
ATOM 1744 C C . TRP A 1 212 ? -2.589 10.747 16.701 1.00 97.06 212 TRP A C 1
ATOM 1746 O O . TRP A 1 212 ? -2.247 10.034 15.757 1.00 97.06 212 TRP A O 1
ATOM 1756 N N . PHE A 1 213 ? -2.140 10.543 17.942 1.00 96.44 213 PHE A N 1
ATOM 1757 C CA . PHE A 1 213 ? -1.242 9.440 18.288 1.00 96.44 213 PHE A CA 1
ATOM 1758 C C . PHE A 1 213 ? -1.897 8.084 18.001 1.00 96.44 213 PHE A C 1
ATOM 1760 O O . PHE A 1 213 ? -1.308 7.242 17.321 1.00 96.44 213 PHE A O 1
ATOM 1767 N N . LEU A 1 214 ? -3.152 7.904 18.417 1.00 95.12 214 LEU A N 1
ATOM 1768 C CA . LEU A 1 214 ? -3.919 6.693 18.150 1.00 95.12 214 LEU A CA 1
ATOM 1769 C C . LEU A 1 214 ? -4.130 6.474 16.642 1.00 95.12 214 LEU A C 1
ATOM 1771 O O . LEU A 1 214 ? -3.933 5.376 16.124 1.00 95.12 214 LEU A O 1
ATOM 1775 N N . SER A 1 215 ? -4.461 7.531 15.902 1.00 95.62 215 SER A N 1
ATOM 1776 C CA . SER A 1 215 ? -4.574 7.457 14.441 1.00 95.62 215 SER A CA 1
ATOM 1777 C C . SER A 1 215 ? -3.243 7.110 13.780 1.00 95.62 215 SER A C 1
ATOM 1779 O O . SER A 1 215 ? -3.200 6.304 12.853 1.00 95.62 215 SER A O 1
ATOM 1781 N N . SER A 1 216 ? -2.142 7.668 14.284 1.00 95.06 216 SER A N 1
ATOM 1782 C CA . SER A 1 216 ? -0.795 7.354 13.814 1.00 95.06 216 SER A CA 1
ATOM 1783 C C . SER A 1 216 ? -0.469 5.887 14.044 1.00 95.06 216 SER A C 1
ATOM 1785 O O . SER A 1 216 ? -0.024 5.220 13.116 1.00 95.06 216 SER A O 1
ATOM 1787 N N . THR A 1 217 ? -0.772 5.347 15.225 1.00 92.88 217 THR A N 1
ATOM 1788 C CA . THR A 1 217 ? -0.564 3.925 15.521 1.00 92.88 217 THR A CA 1
ATOM 1789 C C . THR A 1 217 ? -1.341 3.015 14.577 1.00 92.88 217 THR A C 1
ATOM 1791 O O . THR A 1 217 ? -0.829 1.981 14.151 1.00 92.88 217 THR A O 1
ATOM 1794 N N . CYS A 1 218 ? -2.558 3.422 14.205 1.00 91.75 218 CYS A N 1
ATOM 1795 C CA . CYS A 1 218 ? -3.433 2.662 13.321 1.00 91.75 218 CYS A CA 1
ATOM 1796 C C . CYS A 1 218 ? -2.903 2.671 11.887 1.00 91.75 218 CYS A C 1
ATOM 1798 O O . CYS A 1 218 ? -2.866 1.627 11.233 1.00 91.75 218 CYS A O 1
ATOM 1800 N N . VAL A 1 219 ? -2.471 3.841 11.414 1.00 91.94 219 VAL A N 1
ATOM 1801 C CA . VAL A 1 219 ? -1.946 4.046 10.062 1.00 91.94 219 VAL A CA 1
ATOM 1802 C C . VAL A 1 219 ? -0.563 3.405 9.895 1.00 91.94 219 VAL A C 1
ATOM 1804 O O . VAL A 1 219 ? -0.321 2.748 8.886 1.00 91.94 219 VAL A O 1
ATOM 1807 N N . PHE A 1 220 ? 0.339 3.556 10.866 1.00 90.19 220 PHE A N 1
ATOM 1808 C CA . PHE A 1 220 ? 1.677 2.942 10.847 1.00 90.19 220 PHE A CA 1
ATOM 1809 C C . PHE A 1 220 ? 1.702 1.492 11.296 1.00 90.19 220 PHE A C 1
ATOM 1811 O O . PHE A 1 220 ? 2.767 0.881 11.333 1.00 90.19 220 PHE A O 1
ATOM 1818 N N . THR A 1 221 ? 0.538 0.969 11.654 1.00 88.19 221 THR A N 1
ATOM 1819 C CA . THR A 1 221 ? 0.372 -0.404 12.077 1.00 88.19 221 THR A CA 1
ATOM 1820 C C . THR A 1 221 ? 1.235 -0.793 13.292 1.00 88.19 221 THR A C 1
ATOM 1822 O O . THR A 1 221 ? 1.799 -1.877 13.352 1.00 88.19 221 THR A O 1
ATOM 1825 N N . CYS A 1 222 ? 1.392 0.131 14.253 1.00 85.56 222 CYS A N 1
ATOM 1826 C CA . CYS A 1 222 ? 2.303 -0.015 15.404 1.00 85.56 222 CYS A CA 1
ATOM 1827 C C . CYS A 1 222 ? 1.638 -0.609 16.649 1.00 85.56 222 CYS A C 1
ATOM 1829 O O . CYS A 1 222 ? 2.292 -1.248 17.465 1.00 85.56 222 CYS A O 1
ATOM 1831 N N . GLY A 1 223 ? 0.358 -0.308 16.849 1.00 82.44 223 GLY A N 1
ATOM 1832 C CA . GLY A 1 223 ? -0.424 -0.816 17.969 1.00 82.44 223 GLY A CA 1
ATOM 1833 C C . GLY A 1 223 ? -0.190 -0.296 19.363 1.00 82.44 223 GLY A C 1
ATOM 1834 O O . GLY A 1 223 ? -0.711 -0.844 20.327 1.00 82.44 223 GLY A O 1
ATOM 1835 N N . LEU A 1 224 ? 0.542 0.797 19.468 1.00 86.75 224 LEU A N 1
ATOM 1836 C CA . LEU A 1 224 ? 0.668 1.570 20.691 1.00 86.75 224 LEU A CA 1
ATOM 1837 C C . LEU A 1 224 ? -0.573 2.442 20.895 1.00 86.75 224 LEU A C 1
ATOM 1839 O O . LEU A 1 224 ? -0.912 3.228 20.013 1.00 86.75 224 LEU A O 1
ATOM 1843 N N . THR A 1 225 ? -1.213 2.362 22.056 1.00 89.38 225 THR A N 1
ATOM 1844 C CA . THR A 1 225 ? -2.395 3.168 22.390 1.00 89.38 225 THR A CA 1
ATOM 1845 C C . THR A 1 225 ? -2.123 4.048 23.604 1.00 89.38 225 THR A C 1
ATOM 1847 O O . THR A 1 225 ? -1.750 3.531 24.653 1.00 89.38 225 THR A O 1
ATOM 1850 N N . THR A 1 226 ? -2.336 5.364 23.500 1.00 90.44 226 THR A N 1
ATOM 1851 C CA . THR A 1 226 ? -2.388 6.260 24.679 1.00 90.44 226 THR A CA 1
ATOM 1852 C C . THR A 1 226 ? -3.782 6.339 25.288 1.00 90.44 226 THR A C 1
ATOM 1854 O O . THR A 1 226 ? -3.937 6.722 26.442 1.00 90.44 226 THR A O 1
ATOM 1857 N N . TYR A 1 227 ? -4.795 5.955 24.513 1.00 90.31 227 TYR A N 1
ATOM 1858 C CA . TYR A 1 227 ? -6.195 5.964 24.895 1.00 90.31 227 TYR A CA 1
ATOM 1859 C C . TYR A 1 227 ? -6.795 4.591 24.616 1.00 90.31 227 TYR A C 1
ATOM 1861 O O . TYR A 1 227 ? -6.523 4.006 23.565 1.00 90.31 227 TYR A O 1
ATOM 1869 N N . ASP A 1 228 ? -7.602 4.081 25.543 1.00 88.88 228 ASP A N 1
ATOM 1870 C CA . ASP A 1 228 ? -8.251 2.785 25.376 1.00 88.88 228 ASP A CA 1
ATOM 1871 C C . ASP A 1 228 ? -9.226 2.834 24.186 1.00 88.88 228 ASP A C 1
ATOM 1873 O O . ASP A 1 228 ? -10.204 3.592 24.166 1.00 88.88 228 ASP A O 1
ATOM 1877 N N . PHE A 1 229 ? -8.943 2.011 23.175 1.00 88.56 229 PHE A N 1
ATOM 1878 C CA . PHE A 1 229 ? -9.732 1.912 21.952 1.00 88.56 229 PHE A CA 1
ATOM 1879 C C . PHE A 1 229 ? -11.185 1.511 22.242 1.00 88.56 229 PHE A C 1
ATOM 1881 O O . PHE A 1 229 ? -12.105 1.985 21.566 1.00 88.56 229 PHE A O 1
ATOM 1888 N N . ALA A 1 230 ? -11.414 0.703 23.282 1.00 87.94 230 ALA A N 1
ATOM 1889 C CA . ALA A 1 230 ? -12.741 0.240 23.664 1.00 87.94 230 ALA A CA 1
ATOM 1890 C C . ALA A 1 230 ? -13.626 1.359 24.244 1.00 87.94 230 ALA A C 1
ATOM 1892 O O . ALA A 1 230 ? -14.860 1.244 24.239 1.00 87.94 230 ALA A O 1
ATOM 1893 N N . ILE A 1 231 ? -13.029 2.455 24.723 1.00 91.19 231 ILE A N 1
ATOM 1894 C CA . ILE A 1 231 ? -13.762 3.597 25.285 1.00 91.19 231 ILE A CA 1
ATOM 1895 C C . ILE A 1 231 ? -14.322 4.503 24.183 1.00 91.19 231 ILE A C 1
ATOM 1897 O O . ILE A 1 231 ? -15.378 5.110 24.396 1.00 91.19 231 ILE A O 1
ATOM 1901 N N . LEU A 1 232 ? -13.690 4.545 23.009 1.00 93.38 232 LEU A N 1
ATOM 1902 C CA . LEU A 1 232 ? -14.106 5.387 21.885 1.00 93.38 232 LEU A CA 1
ATOM 1903 C C . LEU A 1 232 ? -15.510 5.059 21.371 1.00 93.38 232 LEU A C 1
ATOM 1905 O O . LEU A 1 232 ? -16.054 3.969 21.590 1.00 93.38 232 LEU A O 1
ATOM 1909 N N . ARG A 1 233 ? -16.098 6.011 20.646 1.00 94.00 233 ARG A N 1
ATOM 1910 C CA . ARG A 1 233 ? -17.340 5.796 19.906 1.00 94.00 233 ARG A CA 1
ATOM 1911 C C . ARG A 1 233 ? -17.126 4.782 18.785 1.00 94.00 233 ARG A C 1
ATOM 1913 O O . ARG A 1 233 ? -16.037 4.660 18.219 1.00 94.00 233 ARG A O 1
ATOM 1920 N N . LYS A 1 234 ? -18.195 4.066 18.432 1.00 90.44 234 LYS A N 1
ATOM 1921 C CA . LYS A 1 234 ? -18.164 3.029 17.388 1.00 90.44 234 LYS A CA 1
ATOM 1922 C C . LYS A 1 234 ? -17.758 3.613 16.038 1.00 90.44 234 LYS A C 1
ATOM 1924 O O . LYS A 1 234 ? -17.015 2.989 15.291 1.00 90.44 234 LYS A O 1
ATOM 1929 N N . GLU A 1 235 ? -18.203 4.828 15.750 1.00 95.44 235 GLU A N 1
ATOM 1930 C CA . GLU A 1 235 ? -17.885 5.562 14.531 1.00 95.44 235 GLU A CA 1
ATOM 1931 C C . GLU A 1 235 ? -16.374 5.826 14.428 1.00 95.44 235 GLU A C 1
ATOM 1933 O O . GLU A 1 235 ? -15.778 5.561 13.385 1.00 95.44 235 GLU A O 1
ATOM 1938 N N . SER A 1 236 ? -15.732 6.252 15.521 1.00 95.62 236 SER A N 1
ATOM 1939 C CA . SER A 1 236 ? -14.277 6.450 15.586 1.00 95.62 236 SER A CA 1
ATOM 1940 C C . SER A 1 236 ? -13.513 5.143 15.408 1.00 95.62 236 SER A C 1
ATOM 1942 O O . SER A 1 236 ? -12.543 5.100 14.652 1.00 95.62 236 SER A O 1
ATOM 1944 N N . GLN A 1 237 ? -13.968 4.064 16.055 1.00 93.94 237 GLN A N 1
ATOM 1945 C CA . GLN A 1 237 ? -13.377 2.731 15.902 1.00 93.94 237 GLN A CA 1
ATOM 1946 C C . GLN A 1 237 ? -13.435 2.267 14.439 1.00 93.94 237 GLN A C 1
ATOM 1948 O O . GLN A 1 237 ? -12.427 1.814 13.899 1.00 93.94 237 GLN A O 1
ATOM 1953 N N . ILE A 1 238 ? -14.580 2.442 13.767 1.00 91.75 238 ILE A N 1
ATOM 1954 C CA . ILE A 1 238 ? -14.749 2.105 12.345 1.00 91.75 238 ILE A CA 1
ATOM 1955 C C . ILE A 1 238 ? -13.790 2.923 11.474 1.00 91.75 238 ILE A C 1
ATOM 1957 O O . ILE A 1 238 ? -13.129 2.355 10.605 1.00 91.75 238 ILE A O 1
ATOM 1961 N N . VAL A 1 239 ? -13.674 4.235 11.706 1.00 94.69 239 VAL A N 1
ATOM 1962 C CA . VAL A 1 239 ? -12.749 5.094 10.947 1.00 94.69 239 VAL A CA 1
ATOM 1963 C C . VAL A 1 239 ? -11.301 4.642 11.131 1.00 94.69 239 VAL A C 1
ATOM 1965 O O . VAL A 1 239 ? -10.595 4.462 10.138 1.00 94.69 239 VAL A O 1
ATOM 1968 N N . LEU A 1 240 ? -10.866 4.400 12.369 1.00 94.12 240 LEU A N 1
ATOM 1969 C CA . LEU A 1 240 ? -9.510 3.931 12.670 1.00 94.12 240 LEU A CA 1
ATOM 1970 C C . LEU A 1 240 ? -9.207 2.596 11.975 1.00 94.12 240 LEU A C 1
ATOM 1972 O O . LEU A 1 240 ? -8.155 2.451 11.352 1.00 94.12 240 LEU A O 1
ATOM 1976 N N . LEU A 1 241 ? -10.158 1.658 11.992 1.00 90.62 241 LEU A N 1
ATOM 1977 C CA . LEU A 1 241 ? -10.033 0.366 11.314 1.00 90.62 241 LEU A CA 1
ATOM 1978 C C . LEU A 1 241 ? -9.954 0.502 9.790 1.00 90.62 241 LEU A C 1
ATOM 1980 O O . LEU A 1 241 ? -9.139 -0.170 9.155 1.00 90.62 241 LEU A O 1
ATOM 1984 N N . MET A 1 242 ? -10.745 1.401 9.198 1.00 90.38 242 MET A N 1
ATOM 1985 C CA . MET A 1 242 ? -10.679 1.692 7.762 1.00 90.38 242 MET A CA 1
ATOM 1986 C C . MET A 1 242 ? -9.318 2.278 7.377 1.00 90.38 242 MET A C 1
ATOM 1988 O O . MET A 1 242 ? -8.724 1.849 6.388 1.00 90.38 242 MET A O 1
ATOM 1992 N N . PHE A 1 243 ? -8.785 3.208 8.173 1.00 91.88 243 PHE A N 1
ATOM 1993 C CA . PHE A 1 243 ? -7.459 3.778 7.932 1.00 91.88 243 PHE A CA 1
ATOM 1994 C C . PHE A 1 243 ? -6.334 2.755 8.119 1.00 91.88 243 PHE A C 1
ATOM 1996 O O . PHE A 1 243 ? -5.406 2.760 7.314 1.00 91.88 243 PHE A O 1
ATOM 2003 N N . THR A 1 244 ? -6.436 1.848 9.095 1.00 90.31 244 THR A N 1
ATOM 2004 C CA . THR A 1 244 ? -5.523 0.702 9.249 1.00 90.31 244 THR A CA 1
ATOM 2005 C C . THR A 1 244 ? -5.540 -0.218 8.029 1.00 90.31 244 THR A C 1
ATOM 2007 O O . THR A 1 244 ? -4.490 -0.636 7.544 1.00 90.31 244 THR A O 1
ATOM 2010 N N . TRP A 1 245 ? -6.723 -0.531 7.498 1.00 84.75 245 TRP A N 1
ATOM 2011 C CA . TRP A 1 245 ? -6.837 -1.384 6.316 1.00 84.75 245 TRP A CA 1
ATOM 2012 C C . TRP A 1 245 ? -6.248 -0.714 5.068 1.00 84.75 245 TRP A C 1
ATOM 2014 O O . TRP A 1 245 ? -5.454 -1.316 4.338 1.00 84.75 245 TRP A O 1
ATOM 2024 N N . ILE A 1 246 ? -6.590 0.561 4.853 1.00 86.00 246 ILE A N 1
ATOM 2025 C CA . ILE A 1 246 ? -6.063 1.352 3.740 1.00 86.00 246 ILE A CA 1
ATOM 2026 C C . ILE A 1 246 ? -4.546 1.481 3.870 1.00 86.00 246 ILE A C 1
ATOM 2028 O O . ILE A 1 246 ? -3.851 1.324 2.868 1.00 86.00 246 ILE A O 1
ATOM 2032 N N . SER A 1 247 ? -4.004 1.736 5.060 1.00 85.75 247 SER A N 1
ATOM 2033 C CA . SER A 1 247 ? -2.571 1.974 5.218 1.00 85.75 247 SER A CA 1
ATOM 2034 C C . SER A 1 247 ? -1.721 0.733 4.935 1.00 85.75 247 SER A C 1
ATOM 2036 O O . SER A 1 247 ? -0.734 0.846 4.203 1.00 85.75 247 SER A O 1
ATOM 2038 N N . GLY A 1 248 ? -2.140 -0.445 5.411 1.00 77.88 248 GLY A N 1
ATOM 2039 C CA . GLY A 1 248 ? -1.407 -1.699 5.209 1.00 77.88 248 GLY A CA 1
ATOM 2040 C C . GLY A 1 248 ? -1.243 -2.064 3.728 1.00 77.88 248 GLY A C 1
ATOM 2041 O O . GLY A 1 248 ? -0.134 -2.341 3.259 1.00 77.88 248 GLY A O 1
ATOM 2042 N N . ILE A 1 249 ? -2.336 -1.988 2.961 1.00 73.44 249 ILE A N 1
ATOM 2043 C CA . ILE A 1 249 ? -2.365 -2.391 1.544 1.00 73.44 249 ILE A CA 1
ATOM 2044 C C . ILE A 1 249 ? -1.908 -1.255 0.616 1.00 73.44 249 ILE A C 1
ATOM 2046 O O . ILE A 1 249 ? -1.096 -1.447 -0.296 1.00 73.44 249 ILE A O 1
ATOM 2050 N N . THR A 1 250 ? -2.445 -0.054 0.828 1.00 67.12 250 THR A N 1
ATOM 2051 C CA . THR A 1 250 ? -2.352 1.054 -0.134 1.00 67.12 250 THR A CA 1
ATOM 2052 C C . THR A 1 250 ? -1.002 1.741 -0.058 1.00 67.12 250 THR A C 1
ATOM 2054 O O . THR A 1 250 ? -0.515 2.223 -1.076 1.00 67.12 250 THR A O 1
ATOM 2057 N N . VAL A 1 251 ? -0.371 1.797 1.118 1.00 70.25 251 VAL A N 1
ATOM 2058 C CA . VAL A 1 251 ? 0.797 2.667 1.297 1.00 70.25 251 VAL A CA 1
ATOM 2059 C C . VAL A 1 251 ? 2.106 1.936 1.016 1.00 70.25 251 VAL A C 1
ATOM 2061 O O . VAL A 1 251 ? 3.023 2.555 0.502 1.00 70.25 251 VAL A O 1
ATOM 2064 N N . SER A 1 252 ? 2.207 0.625 1.240 1.00 70.88 252 SER A N 1
ATOM 2065 C CA . SER A 1 252 ? 3.451 -0.122 0.982 1.00 70.88 252 SER A CA 1
ATOM 2066 C C . SER A 1 252 ? 3.612 -0.563 -0.480 1.00 70.88 252 SER A C 1
ATOM 2068 O O . SER A 1 252 ? 4.710 -0.529 -1.038 1.00 70.88 252 SER A O 1
ATOM 2070 N N . THR A 1 253 ? 2.516 -0.984 -1.114 1.00 75.62 253 THR A N 1
ATOM 2071 C CA . THR A 1 253 ? 2.580 -1.784 -2.346 1.00 75.62 253 THR A CA 1
ATOM 2072 C C . THR A 1 253 ? 2.249 -0.962 -3.589 1.00 75.62 253 THR A C 1
ATOM 2074 O O . THR A 1 253 ? 2.960 -1.028 -4.596 1.00 75.62 253 THR A O 1
ATOM 2077 N N . ILE A 1 254 ? 1.203 -0.132 -3.529 1.00 74.62 254 ILE A N 1
ATOM 2078 C CA . ILE A 1 254 ? 0.701 0.598 -4.702 1.00 74.62 254 ILE A CA 1
ATOM 2079 C C . ILE A 1 254 ? 1.735 1.589 -5.250 1.00 74.62 254 ILE A C 1
ATOM 2081 O O . ILE A 1 254 ? 2.024 1.540 -6.450 1.00 74.62 254 ILE A O 1
ATOM 2085 N N . PRO A 1 255 ? 2.365 2.453 -4.438 1.00 76.19 255 PRO A N 1
ATOM 2086 C CA . PRO A 1 255 ? 3.283 3.438 -4.987 1.00 76.19 255 PRO A CA 1
ATOM 2087 C C . PRO A 1 255 ? 4.550 2.811 -5.584 1.00 76.19 255 PRO A C 1
ATOM 2089 O O . PRO A 1 255 ? 5.073 3.316 -6.580 1.00 76.19 255 PRO A O 1
ATOM 2092 N N . ALA A 1 256 ? 5.039 1.698 -5.019 1.00 78.88 256 ALA A N 1
ATOM 2093 C CA . ALA A 1 256 ? 6.216 0.997 -5.535 1.00 78.88 256 ALA A CA 1
ATOM 2094 C C . ALA A 1 256 ? 5.943 0.495 -6.953 1.00 78.88 256 ALA A C 1
ATOM 2096 O O . ALA A 1 256 ? 6.787 0.599 -7.851 1.00 78.88 256 ALA A O 1
ATOM 2097 N N . ILE A 1 257 ? 4.725 0.003 -7.166 1.00 78.88 257 ILE A N 1
ATOM 2098 C CA . ILE A 1 257 ? 4.289 -0.497 -8.457 1.00 78.88 257 ILE A CA 1
ATOM 2099 C C . ILE A 1 257 ? 4.013 0.656 -9.428 1.00 78.88 257 ILE A C 1
ATOM 2101 O O . ILE A 1 257 ? 4.453 0.581 -10.575 1.00 78.88 257 ILE A O 1
ATOM 2105 N N . ILE A 1 258 ? 3.408 1.762 -8.980 1.00 80.69 258 ILE A N 1
ATOM 2106 C CA . ILE A 1 258 ? 3.237 2.973 -9.805 1.00 80.69 258 ILE A CA 1
ATOM 2107 C C . ILE A 1 258 ? 4.591 3.472 -10.321 1.00 80.69 258 ILE A C 1
ATOM 2109 O O . ILE A 1 258 ? 4.723 3.758 -11.513 1.00 80.69 258 ILE A O 1
ATOM 2113 N N . ILE A 1 259 ? 5.619 3.529 -9.466 1.00 82.06 259 ILE A N 1
ATOM 2114 C CA . ILE A 1 259 ? 6.964 3.936 -9.888 1.00 82.06 259 ILE A CA 1
ATOM 2115 C C . ILE A 1 259 ? 7.552 2.943 -10.889 1.00 82.06 259 ILE A C 1
ATOM 2117 O O . ILE A 1 259 ? 8.092 3.373 -11.910 1.00 82.06 259 ILE A O 1
ATOM 2121 N N . LYS A 1 260 ? 7.426 1.631 -10.655 1.00 82.00 260 LYS A N 1
ATOM 2122 C CA . LYS A 1 260 ? 7.899 0.619 -11.614 1.00 82.00 260 LYS A CA 1
ATOM 2123 C C . LYS A 1 260 ? 7.211 0.749 -12.974 1.00 82.00 260 LYS A C 1
ATOM 2125 O O . LYS A 1 260 ? 7.896 0.730 -13.996 1.00 82.00 260 LYS A O 1
ATOM 2130 N N . ILE A 1 261 ? 5.892 0.948 -12.996 1.00 82.69 261 ILE A N 1
ATOM 2131 C CA . ILE A 1 261 ? 5.119 1.171 -14.227 1.00 82.69 261 ILE A CA 1
ATOM 2132 C C . ILE A 1 261 ? 5.577 2.458 -14.919 1.00 82.69 261 ILE A C 1
ATOM 2134 O O . ILE A 1 261 ? 5.765 2.474 -16.136 1.00 82.69 261 ILE A O 1
ATOM 2138 N N . TYR A 1 262 ? 5.788 3.536 -14.161 1.00 84.81 262 TYR A N 1
ATOM 2139 C CA . TYR A 1 262 ? 6.248 4.810 -14.706 1.00 84.81 262 TYR A CA 1
ATOM 2140 C C . TYR A 1 262 ? 7.648 4.701 -15.329 1.00 84.81 262 TYR A C 1
ATOM 2142 O O . TYR A 1 262 ? 7.861 5.184 -16.444 1.00 84.81 262 TYR A O 1
ATOM 2150 N N . ILE A 1 263 ? 8.591 4.046 -14.643 1.00 83.56 263 ILE A N 1
ATOM 2151 C CA . ILE A 1 263 ? 9.953 3.822 -15.146 1.00 83.56 263 ILE A CA 1
ATOM 2152 C C . ILE A 1 263 ? 9.907 2.985 -16.426 1.00 83.56 263 ILE A C 1
ATOM 2154 O O . ILE A 1 263 ? 10.476 3.408 -17.432 1.00 83.56 263 ILE A O 1
ATOM 2158 N N . ALA A 1 264 ? 9.155 1.879 -16.430 1.00 82.56 264 ALA A N 1
ATOM 2159 C CA . ALA A 1 264 ? 8.986 1.039 -17.614 1.00 82.56 264 ALA A CA 1
ATOM 2160 C C . ALA A 1 264 ? 8.421 1.843 -18.799 1.00 82.56 264 ALA A C 1
ATOM 2162 O O . ALA A 1 264 ? 9.014 1.860 -19.875 1.00 82.56 264 ALA A O 1
ATOM 2163 N N . LYS A 1 265 ? 7.341 2.614 -18.594 1.00 84.12 265 LYS A N 1
ATOM 2164 C CA . LYS A 1 265 ? 6.757 3.482 -19.636 1.00 84.12 265 LYS A CA 1
ATOM 2165 C C . LYS A 1 265 ? 7.748 4.506 -20.190 1.00 84.12 265 LYS A C 1
ATOM 2167 O O . LYS A 1 265 ? 7.722 4.812 -21.384 1.00 84.12 265 LYS A O 1
ATOM 2172 N N . ARG A 1 266 ? 8.613 5.060 -19.339 1.00 84.62 266 ARG A N 1
ATOM 2173 C CA . ARG A 1 266 ? 9.629 6.031 -19.758 1.00 84.62 266 ARG A CA 1
ATOM 2174 C C . ARG A 1 266 ? 10.737 5.376 -20.582 1.00 84.62 266 ARG A C 1
ATOM 2176 O O . ARG A 1 266 ? 11.145 5.961 -21.585 1.00 84.62 266 ARG A O 1
ATOM 2183 N N . GLU A 1 267 ? 11.204 4.197 -20.180 1.00 84.19 267 GLU A N 1
ATOM 2184 C CA . GLU A 1 267 ? 12.218 3.437 -20.920 1.00 84.19 267 GLU A CA 1
ATOM 2185 C C . GLU A 1 267 ? 11.726 3.088 -22.328 1.00 84.19 267 GLU A C 1
ATOM 2187 O O . GLU A 1 267 ? 12.433 3.369 -23.298 1.00 84.19 267 GLU A O 1
ATOM 2192 N N . ILE A 1 268 ? 10.482 2.616 -22.451 1.00 83.75 268 ILE A N 1
ATOM 2193 C CA . ILE A 1 268 ? 9.833 2.334 -23.742 1.00 83.75 268 ILE A CA 1
ATOM 2194 C C . ILE A 1 268 ? 9.860 3.574 -24.633 1.00 83.75 268 ILE A C 1
ATOM 2196 O O . ILE A 1 268 ? 10.398 3.543 -25.737 1.00 83.75 268 ILE A O 1
ATOM 2200 N N . ARG A 1 269 ? 9.362 4.708 -24.121 1.00 86.31 269 ARG A N 1
ATOM 2201 C CA . ARG A 1 269 ? 9.310 5.960 -24.887 1.00 86.31 269 ARG A CA 1
ATOM 2202 C C . ARG A 1 269 ? 10.697 6.424 -25.333 1.00 86.31 269 ARG A C 1
ATOM 2204 O O . ARG A 1 269 ? 10.835 6.941 -26.437 1.00 86.31 269 ARG A O 1
ATOM 2211 N N . SER A 1 270 ? 11.720 6.251 -24.492 1.00 84.50 270 SER A N 1
ATOM 2212 C CA . SER A 1 270 ? 13.090 6.615 -24.865 1.00 84.50 270 SER A CA 1
ATOM 2213 C C . SER A 1 270 ? 13.624 5.757 -26.012 1.00 84.50 270 SER A C 1
ATOM 2215 O O . SER A 1 270 ? 14.187 6.309 -26.951 1.00 84.50 270 SER A O 1
ATOM 2217 N N . ARG A 1 271 ? 13.360 4.443 -25.996 1.00 81.06 271 ARG A N 1
ATOM 2218 C CA . ARG A 1 271 ? 13.761 3.522 -27.069 1.00 81.06 271 ARG A CA 1
ATOM 2219 C C . ARG A 1 271 ? 13.050 3.836 -28.377 1.00 81.06 271 ARG A C 1
ATOM 2221 O O . ARG A 1 271 ? 13.708 3.903 -29.408 1.00 81.06 271 ARG A O 1
ATOM 2228 N N . THR A 1 272 ? 11.741 4.091 -28.331 1.00 85.31 272 THR A N 1
ATOM 2229 C CA . THR A 1 272 ? 10.968 4.473 -29.520 1.00 85.31 272 THR A CA 1
ATOM 2230 C C . THR A 1 272 ? 11.498 5.768 -30.125 1.00 85.31 272 THR A C 1
ATOM 2232 O O . THR A 1 272 ? 11.746 5.818 -31.321 1.00 85.31 272 THR A O 1
ATOM 2235 N N . ASN A 1 273 ? 11.760 6.793 -29.308 1.00 85.19 273 ASN A N 1
ATOM 2236 C CA . ASN A 1 273 ? 12.284 8.064 -29.808 1.00 85.19 273 ASN A CA 1
ATOM 2237 C C . ASN A 1 273 ? 13.678 7.915 -30.439 1.00 85.19 273 ASN A C 1
ATOM 2239 O O . ASN A 1 273 ? 13.935 8.517 -31.478 1.00 85.19 273 ASN A O 1
ATOM 2243 N N . THR A 1 274 ? 14.569 7.116 -29.839 1.00 84.88 274 THR A N 1
ATOM 2244 C CA . THR A 1 274 ? 15.897 6.839 -30.408 1.00 84.88 274 THR A CA 1
ATOM 2245 C C . THR A 1 274 ? 15.799 6.028 -31.698 1.00 84.88 274 THR A C 1
ATOM 2247 O O . THR A 1 274 ? 16.499 6.348 -32.651 1.00 84.88 274 THR A O 1
ATOM 2250 N N . ALA A 1 275 ? 14.906 5.035 -31.764 1.00 81.25 275 ALA A N 1
ATOM 2251 C CA . ALA A 1 275 ? 14.671 4.257 -32.978 1.00 81.25 275 ALA A CA 1
ATOM 2252 C C . ALA A 1 275 ? 14.138 5.137 -34.118 1.00 81.25 275 ALA A C 1
ATOM 2254 O O . ALA A 1 275 ? 14.677 5.094 -35.218 1.00 81.25 275 ALA A O 1
ATOM 2255 N N . THR A 1 276 ? 13.154 6.002 -33.850 1.00 84.38 276 THR A N 1
ATOM 2256 C CA . THR A 1 276 ? 12.629 6.948 -34.847 1.00 84.38 276 THR A CA 1
ATOM 2257 C C . THR A 1 276 ? 13.689 7.960 -35.287 1.00 84.38 276 THR A C 1
ATOM 2259 O O . THR A 1 276 ? 13.761 8.295 -36.467 1.00 84.38 276 THR A O 1
ATOM 2262 N N . ALA A 1 277 ? 14.528 8.445 -34.365 1.00 84.44 277 ALA A N 1
ATOM 2263 C CA . ALA A 1 277 ? 15.622 9.357 -34.696 1.00 84.44 277 ALA A CA 1
ATOM 2264 C C . ALA A 1 277 ? 16.694 8.679 -35.567 1.00 84.44 277 ALA A C 1
ATOM 2266 O O . ALA A 1 277 ? 17.094 9.252 -36.578 1.00 84.44 277 ALA A O 1
ATOM 2267 N N . ALA A 1 278 ? 17.094 7.448 -35.229 1.00 80.94 278 ALA A N 1
ATOM 2268 C CA . ALA A 1 278 ? 18.041 6.656 -36.014 1.00 80.94 278 ALA A CA 1
ATOM 2269 C C . ALA A 1 278 ? 17.482 6.316 -37.404 1.00 80.94 278 ALA A C 1
ATOM 2271 O O . ALA A 1 278 ? 18.173 6.471 -38.404 1.00 80.94 278 ALA A O 1
ATOM 2272 N N . GLN A 1 279 ? 16.200 5.953 -37.488 1.00 80.69 279 GLN A N 1
ATOM 2273 C CA . GLN A 1 279 ? 15.530 5.667 -38.757 1.00 80.69 279 GLN A CA 1
ATOM 2274 C C . GLN A 1 279 ? 15.387 6.920 -39.636 1.00 80.69 279 GLN A C 1
ATOM 2276 O O . GLN A 1 279 ? 15.432 6.826 -40.860 1.00 80.69 279 GLN A O 1
ATOM 2281 N N . LYS A 1 280 ? 15.237 8.106 -39.029 1.00 82.31 280 LYS A N 1
ATOM 2282 C CA . LYS A 1 280 ? 15.243 9.381 -39.757 1.00 82.31 280 LYS A CA 1
ATOM 2283 C C . LYS A 1 280 ? 16.642 9.737 -40.275 1.00 82.31 280 LYS A C 1
ATOM 2285 O O . LYS A 1 280 ? 16.729 10.287 -41.364 1.00 82.31 280 LYS A O 1
ATOM 2290 N N . GLN A 1 281 ? 17.702 9.396 -39.538 1.00 78.31 281 GLN A N 1
ATOM 2291 C CA . GLN A 1 281 ? 19.090 9.550 -40.000 1.00 78.31 281 GLN A CA 1
ATOM 2292 C C . GLN A 1 281 ? 19.454 8.548 -41.108 1.00 78.31 281 GLN A C 1
ATOM 2294 O O . GLN A 1 281 ? 20.140 8.915 -42.048 1.00 78.31 281 GLN A O 1
ATOM 2299 N N . GLN A 1 282 ? 18.931 7.319 -41.068 1.00 62.66 282 GLN A N 1
ATOM 2300 C CA . GLN A 1 282 ? 19.128 6.309 -42.123 1.00 62.66 282 GLN A CA 1
ATOM 2301 C C . GLN A 1 282 ? 18.309 6.541 -43.406 1.00 62.66 282 GLN A C 1
ATOM 2303 O O . GLN A 1 282 ? 18.453 5.781 -44.355 1.00 62.66 282 GLN A O 1
ATOM 2308 N N . ARG A 1 283 ? 17.439 7.559 -43.455 1.00 62.03 283 ARG A N 1
ATOM 2309 C CA . ARG A 1 283 ? 16.765 7.977 -44.698 1.00 62.03 283 ARG A CA 1
ATOM 2310 C C . ARG A 1 283 ? 17.611 8.923 -45.561 1.00 62.03 283 ARG A C 1
ATOM 2312 O O . ARG A 1 283 ? 17.132 9.348 -46.609 1.00 62.03 283 ARG A O 1
ATOM 2319 N N . GLU A 1 284 ? 18.839 9.234 -45.151 1.00 59.00 284 GLU A N 1
ATOM 2320 C CA . GLU A 1 284 ? 19.880 9.663 -46.091 1.00 59.00 284 GLU A CA 1
ATOM 2321 C C . GLU A 1 284 ? 20.363 8.445 -46.906 1.00 59.00 284 GLU A C 1
ATOM 2323 O O . GLU A 1 284 ? 20.382 7.336 -46.372 1.00 59.00 284 GLU A O 1
ATOM 2328 N N . PRO A 1 285 ? 20.664 8.609 -48.206 1.00 54.47 285 PRO A N 1
ATOM 2329 C CA . PRO A 1 285 ? 20.683 7.521 -49.185 1.00 54.47 285 PRO A CA 1
ATOM 2330 C C . PRO A 1 285 ? 21.653 6.381 -48.826 1.00 54.47 285 PRO A C 1
ATOM 2332 O O . PRO A 1 285 ? 22.861 6.575 -48.736 1.00 54.47 285 PRO A O 1
ATOM 2335 N N . GLU A 1 286 ? 21.050 5.207 -48.614 1.00 52.75 286 GLU A N 1
ATOM 2336 C CA . GLU A 1 286 ? 21.562 3.829 -48.663 1.00 52.75 286 GLU A CA 1
ATOM 2337 C C . GLU A 1 286 ? 23.070 3.610 -48.431 1.00 52.75 286 GLU A C 1
ATOM 2339 O O . GLU A 1 286 ? 23.878 3.618 -49.357 1.00 52.75 286 GLU A O 1
ATOM 2344 N N . ARG A 1 287 ? 23.437 3.239 -47.195 1.00 53.03 287 ARG A N 1
ATOM 2345 C CA . ARG A 1 287 ? 24.547 2.296 -46.979 1.00 53.03 287 ARG A CA 1
ATOM 2346 C C . ARG A 1 287 ? 23.989 0.898 -46.747 1.00 53.03 287 ARG A C 1
ATOM 2348 O O . ARG A 1 287 ? 23.175 0.686 -45.853 1.00 53.03 287 ARG A O 1
ATOM 2355 N N . GLU A 1 288 ? 24.472 -0.031 -47.558 1.00 56.88 288 GLU A N 1
ATOM 2356 C CA . GLU A 1 288 ? 24.070 -1.429 -47.747 1.00 56.88 288 GLU A CA 1
ATOM 2357 C C . GLU A 1 288 ? 24.270 -2.378 -46.542 1.00 56.88 288 GLU A C 1
ATOM 2359 O O . GLU A 1 288 ? 24.176 -3.592 -46.702 1.00 56.88 288 GLU A O 1
ATOM 2364 N N . ASP A 1 289 ? 24.475 -1.870 -45.324 1.00 54.62 289 ASP A N 1
ATOM 2365 C CA . ASP A 1 289 ? 24.877 -2.664 -44.148 1.00 54.62 289 ASP A CA 1
ATOM 2366 C C . ASP A 1 289 ? 23.695 -3.131 -43.272 1.00 54.62 289 ASP A C 1
ATOM 2368 O O . ASP A 1 289 ? 23.769 -3.177 -42.040 1.00 54.62 289 ASP A O 1
ATOM 2372 N N . ASP A 1 290 ? 22.572 -3.499 -43.887 1.00 54.84 290 ASP A N 1
ATOM 2373 C CA . ASP A 1 290 ? 21.531 -4.236 -43.168 1.00 54.84 290 ASP A CA 1
ATOM 2374 C C . ASP A 1 290 ? 21.985 -5.686 -42.960 1.00 54.84 290 ASP A C 1
ATOM 2376 O O . ASP A 1 290 ? 22.189 -6.429 -43.921 1.00 54.84 290 ASP A O 1
ATOM 2380 N N . LEU A 1 291 ? 22.097 -6.102 -41.692 1.00 56.22 291 LEU A N 1
ATOM 2381 C CA . LEU A 1 291 ? 22.449 -7.470 -41.293 1.00 56.22 291 LEU A CA 1
ATOM 2382 C C . LEU A 1 291 ? 21.668 -8.510 -42.13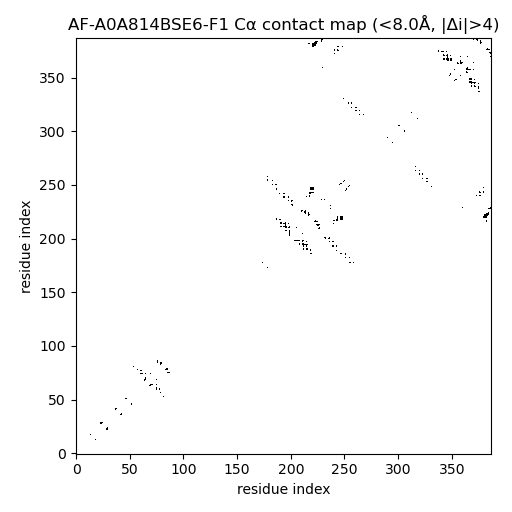3 1.00 56.22 291 LEU A C 1
ATOM 2384 O O . LEU A 1 291 ? 20.427 -8.493 -42.118 1.00 56.22 291 LEU A O 1
ATOM 2388 N N . PRO A 1 292 ? 22.355 -9.459 -42.803 1.00 58.78 292 PRO A N 1
ATOM 2389 C CA . PRO A 1 292 ? 21.759 -10.349 -43.809 1.00 58.78 292 PRO A CA 1
ATOM 2390 C C . PRO A 1 292 ? 20.586 -11.184 -43.273 1.00 58.78 292 PRO A C 1
ATOM 2392 O O . PRO A 1 292 ? 19.660 -11.522 -44.010 1.00 58.78 292 PRO A O 1
ATOM 2395 N N . VAL A 1 293 ? 20.556 -11.433 -41.960 1.00 59.03 293 VAL A N 1
ATOM 2396 C CA . VAL A 1 293 ? 19.507 -12.203 -41.276 1.00 59.03 293 VAL A CA 1
ATOM 2397 C C . VAL A 1 293 ? 18.122 -11.545 -41.375 1.00 59.03 293 VAL A C 1
ATOM 2399 O O . VAL A 1 293 ? 17.124 -12.246 -41.545 1.00 59.03 293 VAL A O 1
ATOM 2402 N N . LYS A 1 294 ? 18.022 -10.206 -41.320 1.00 62.59 294 LYS A N 1
ATOM 2403 C CA . LYS A 1 294 ? 16.717 -9.518 -41.420 1.00 62.59 294 LYS A CA 1
ATOM 2404 C C . LYS A 1 294 ? 16.148 -9.551 -42.836 1.00 62.59 294 LYS A C 1
ATOM 2406 O O . LYS A 1 294 ? 14.944 -9.743 -42.985 1.00 62.59 294 LYS A O 1
ATOM 2411 N N . LYS A 1 295 ? 17.006 -9.407 -43.855 1.00 65.12 295 LYS A N 1
ATOM 2412 C CA . LYS A 1 295 ? 16.618 -9.523 -45.272 1.00 65.12 295 LYS A CA 1
ATOM 2413 C C . LYS A 1 295 ? 16.163 -10.944 -45.620 1.00 65.12 295 LYS A C 1
ATOM 2415 O O . LYS A 1 295 ? 15.240 -11.108 -46.413 1.00 65.12 295 LYS A O 1
ATOM 2420 N N . PHE A 1 296 ? 16.774 -11.963 -45.012 1.00 68.12 296 PHE A N 1
ATOM 2421 C CA . PHE A 1 296 ? 16.398 -13.358 -45.253 1.00 68.12 296 PHE A CA 1
ATOM 2422 C C . PHE A 1 296 ? 15.041 -13.713 -44.627 1.00 68.12 296 PHE A C 1
ATOM 2424 O O . PHE A 1 296 ? 14.204 -14.334 -45.281 1.00 68.12 296 PHE A O 1
ATOM 2431 N N . LEU A 1 297 ? 14.780 -13.262 -43.391 1.00 67.94 297 LEU A N 1
ATOM 2432 C CA . LEU A 1 297 ? 13.482 -13.484 -42.743 1.00 67.94 297 LEU A CA 1
ATOM 2433 C C . LEU A 1 297 ? 12.341 -12.736 -43.446 1.00 67.94 297 LEU A C 1
ATOM 2435 O O . LEU A 1 297 ? 11.259 -13.297 -43.597 1.00 67.94 297 LEU A O 1
ATOM 2439 N N . SER A 1 298 ? 12.559 -11.491 -43.885 1.00 69.19 298 SER A N 1
ATOM 2440 C CA . SER A 1 298 ? 11.495 -10.699 -44.518 1.00 69.19 298 SER A CA 1
ATOM 2441 C C . SER A 1 298 ? 11.095 -11.218 -45.900 1.00 69.19 298 SER A C 1
ATOM 2443 O O . SER A 1 298 ? 9.931 -11.102 -46.268 1.00 69.19 298 SER A O 1
ATOM 2445 N N . LYS A 1 299 ? 12.020 -11.835 -46.649 1.00 76.75 299 LYS A N 1
ATOM 2446 C CA . LYS A 1 299 ? 11.714 -12.445 -47.955 1.00 76.75 299 LYS A CA 1
ATOM 2447 C C . LYS A 1 299 ? 10.915 -13.746 -47.861 1.00 76.75 299 LYS A C 1
ATOM 2449 O O . LYS A 1 299 ? 10.198 -14.067 -48.803 1.00 76.75 299 LYS A O 1
ATOM 2454 N N . 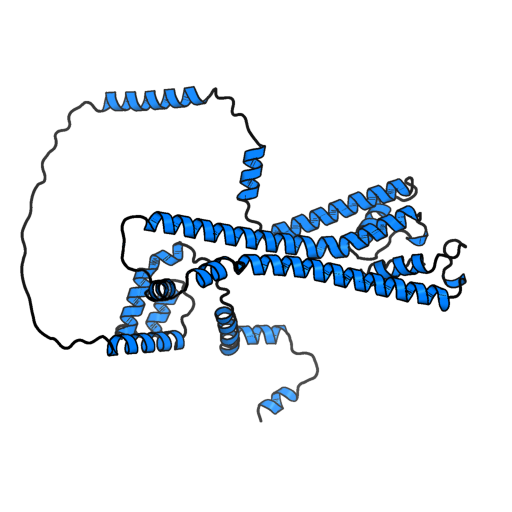HIS A 1 300 ? 11.043 -14.493 -46.764 1.00 78.38 300 HIS A N 1
ATOM 2455 C CA . HIS A 1 300 ? 10.418 -15.813 -46.623 1.00 78.38 300 HIS A CA 1
ATOM 2456 C C . HIS A 1 300 ? 9.209 -15.850 -45.684 1.00 78.38 300 HIS A C 1
ATOM 2458 O O . HIS A 1 300 ? 8.501 -16.859 -45.648 1.00 78.38 300 HIS A O 1
ATOM 2464 N N . LEU A 1 301 ? 8.925 -14.776 -44.943 1.00 83.88 301 LEU A N 1
ATOM 2465 C CA . LEU A 1 301 ? 7.701 -14.707 -44.156 1.00 83.88 301 LEU A CA 1
ATOM 2466 C C . LEU A 1 301 ? 6.489 -14.405 -45.044 1.00 83.88 301 LEU A C 1
ATOM 2468 O O . LEU A 1 301 ? 6.409 -13.366 -45.690 1.00 83.88 301 LEU A O 1
ATOM 2472 N N . ASN A 1 302 ? 5.497 -15.297 -45.008 1.00 90.19 302 ASN A N 1
ATOM 2473 C CA . ASN A 1 302 ? 4.166 -15.032 -45.548 1.00 90.19 302 ASN A CA 1
ATOM 2474 C C . ASN A 1 302 ? 3.592 -13.755 -44.896 1.00 90.19 302 ASN A C 1
ATOM 2476 O O . ASN A 1 302 ? 3.660 -13.603 -43.672 1.00 90.19 302 ASN A O 1
ATOM 2480 N N . SER A 1 303 ? 2.987 -12.868 -45.691 1.00 87.56 303 SER A N 1
ATOM 2481 C CA . SER A 1 303 ? 2.370 -11.616 -45.225 1.00 87.56 303 SER A CA 1
ATOM 2482 C C . SER A 1 303 ? 1.366 -11.836 -44.086 1.00 87.56 303 SER A C 1
ATOM 2484 O O . SER A 1 303 ? 1.285 -11.027 -43.160 1.00 87.56 303 SER A O 1
ATOM 2486 N N . ALA A 1 304 ? 0.663 -12.975 -44.086 1.00 90.56 304 ALA A N 1
ATOM 2487 C CA . ALA A 1 304 ? -0.236 -13.369 -43.004 1.00 90.56 304 ALA A CA 1
ATOM 2488 C C . ALA A 1 304 ? 0.502 -13.627 -41.674 1.00 90.56 304 ALA A C 1
ATOM 2490 O O . ALA A 1 304 ? 0.018 -13.248 -40.605 1.00 90.56 304 ALA A O 1
ATOM 2491 N N . LEU A 1 305 ? 1.688 -14.245 -41.723 1.00 87.31 305 LEU A N 1
ATOM 2492 C CA . LEU A 1 305 ? 2.509 -14.499 -40.538 1.00 87.31 305 LEU A CA 1
ATOM 2493 C C . LEU A 1 305 ? 3.150 -13.204 -40.029 1.00 87.31 305 LEU A C 1
ATOM 2495 O O . LEU A 1 305 ? 3.202 -12.989 -38.821 1.00 87.31 305 LEU A O 1
ATOM 2499 N N . GLU A 1 306 ? 3.566 -12.311 -40.929 1.00 85.50 306 GLU A N 1
ATOM 2500 C CA . GLU A 1 306 ? 4.085 -10.993 -40.554 1.00 85.50 306 GLU A CA 1
ATOM 2501 C C . GLU A 1 306 ? 3.011 -10.142 -39.858 1.00 85.50 306 GLU A C 1
ATOM 2503 O O . GLU A 1 306 ? 3.279 -9.547 -38.812 1.00 85.50 306 GLU A O 1
ATOM 2508 N N . ALA A 1 307 ? 1.777 -10.139 -40.377 1.00 87.56 307 ALA A N 1
ATOM 2509 C CA . ALA A 1 307 ? 0.643 -9.486 -39.726 1.00 87.56 307 ALA A CA 1
ATOM 2510 C C . ALA A 1 307 ? 0.371 -10.083 -38.335 1.00 87.56 307 ALA A C 1
ATOM 2512 O O . ALA A 1 307 ? 0.160 -9.342 -37.374 1.00 87.56 307 ALA A O 1
ATOM 2513 N N . LYS A 1 308 ? 0.456 -11.414 -38.198 1.00 90.62 308 LYS A N 1
ATOM 2514 C CA . LYS A 1 308 ? 0.271 -12.099 -36.913 1.00 90.62 308 LYS A CA 1
ATOM 2515 C C . LYS A 1 308 ? 1.381 -11.767 -35.915 1.00 90.62 308 LYS A C 1
ATOM 2517 O O . LYS A 1 308 ? 1.072 -11.478 -34.764 1.00 90.62 308 LYS A O 1
ATOM 2522 N N . ILE A 1 309 ? 2.645 -11.726 -36.337 1.00 84.44 309 ILE A N 1
ATOM 2523 C CA . ILE A 1 309 ? 3.770 -11.330 -35.473 1.00 84.44 309 ILE A CA 1
ATOM 2524 C C . ILE A 1 309 ? 3.648 -9.860 -35.063 1.00 84.44 309 ILE A C 1
ATOM 2526 O O . ILE A 1 309 ? 3.848 -9.545 -33.895 1.00 84.44 309 ILE A O 1
ATOM 2530 N N . LYS A 1 310 ? 3.251 -8.969 -35.980 1.00 85.12 310 LYS A N 1
ATOM 2531 C CA . LYS A 1 310 ? 2.971 -7.558 -35.660 1.00 85.12 310 LYS A CA 1
ATOM 2532 C C . LYS A 1 310 ? 1.777 -7.383 -34.718 1.00 85.12 310 LYS A C 1
ATOM 2534 O O . LYS A 1 310 ? 1.728 -6.383 -34.012 1.00 85.12 310 LYS A O 1
ATOM 2539 N N . SER A 1 311 ? 0.837 -8.331 -34.704 1.00 90.06 311 SER A N 1
ATOM 2540 C CA . SER A 1 311 ? -0.298 -8.333 -33.773 1.00 90.06 311 SER A CA 1
ATOM 2541 C C . SER A 1 311 ? 0.046 -8.859 -32.376 1.00 90.06 311 SER A C 1
ATOM 2543 O O . SER A 1 311 ? -0.739 -8.663 -31.450 1.00 90.06 311 SER A O 1
ATOM 2545 N N . LEU A 1 312 ? 1.192 -9.535 -32.207 1.00 88.50 312 LEU A N 1
ATOM 2546 C CA . LEU A 1 312 ? 1.609 -10.008 -30.892 1.00 88.50 312 LEU A CA 1
ATOM 2547 C C . LEU A 1 312 ? 1.995 -8.811 -30.010 1.00 88.50 312 LEU A C 1
ATOM 2549 O O . LEU A 1 312 ? 2.669 -7.893 -30.483 1.00 88.50 312 LEU A O 1
ATOM 2553 N N . PRO A 1 313 ? 1.602 -8.823 -28.725 1.00 88.06 313 PRO A N 1
ATOM 2554 C CA . PRO A 1 313 ? 1.935 -7.746 -27.810 1.00 88.06 313 PRO A CA 1
ATOM 2555 C C . PRO A 1 313 ? 3.448 -7.628 -27.658 1.00 88.06 313 PRO A C 1
ATOM 2557 O O . PRO A 1 313 ? 4.176 -8.623 -27.574 1.00 88.06 313 PRO A O 1
ATOM 2560 N N . ASN A 1 314 ? 3.927 -6.391 -27.597 1.00 86.00 314 ASN A N 1
ATOM 2561 C CA . ASN A 1 314 ? 5.351 -6.132 -27.436 1.00 86.00 314 ASN A CA 1
ATOM 2562 C C . ASN A 1 314 ? 5.820 -6.644 -26.058 1.00 86.00 314 ASN A C 1
ATOM 2564 O O . ASN A 1 314 ? 5.063 -6.627 -25.086 1.00 86.00 314 ASN A O 1
ATOM 2568 N N . ALA A 1 315 ? 7.084 -7.055 -25.929 1.00 81.69 315 ALA A N 1
ATOM 2569 C CA . ALA A 1 315 ? 7.645 -7.555 -24.666 1.00 81.69 315 ALA A CA 1
ATOM 2570 C C . ALA A 1 315 ? 7.430 -6.574 -23.494 1.00 81.69 315 ALA A C 1
ATOM 2572 O O . ALA A 1 315 ? 7.221 -6.970 -22.345 1.00 81.69 315 ALA A O 1
ATOM 2573 N N . ASP A 1 316 ? 7.438 -5.280 -23.799 1.00 81.06 316 ASP A N 1
ATOM 2574 C CA . ASP A 1 316 ? 7.172 -4.212 -22.846 1.00 81.06 316 ASP A CA 1
ATOM 2575 C C . ASP A 1 316 ? 5.692 -4.127 -22.418 1.00 81.06 316 ASP A C 1
ATOM 2577 O O . ASP A 1 316 ? 5.401 -3.863 -21.249 1.00 81.06 316 ASP A O 1
ATOM 2581 N N . GLU A 1 317 ? 4.753 -4.401 -23.328 1.00 83.62 317 GLU A N 1
ATOM 2582 C CA . GLU A 1 317 ? 3.320 -4.490 -23.021 1.00 83.62 317 GLU A CA 1
ATOM 2583 C C . GLU A 1 317 ? 3.040 -5.703 -22.140 1.00 83.62 317 GLU A C 1
ATOM 2585 O O . GLU A 1 317 ? 2.371 -5.570 -21.117 1.00 83.62 317 GLU A O 1
ATOM 2590 N N . ILE A 1 318 ? 3.642 -6.853 -22.462 1.00 86.50 318 ILE A N 1
ATOM 2591 C CA . ILE A 1 318 ? 3.570 -8.066 -21.636 1.00 86.50 318 ILE A CA 1
ATOM 2592 C C . ILE A 1 318 ? 4.069 -7.769 -20.217 1.00 86.50 318 ILE A C 1
ATOM 2594 O O . ILE A 1 318 ? 3.429 -8.157 -19.241 1.00 86.50 318 ILE A O 1
ATOM 2598 N N . ARG A 1 319 ? 5.174 -7.023 -20.075 1.00 83.50 319 ARG A N 1
ATOM 2599 C CA . ARG A 1 319 ? 5.720 -6.642 -18.763 1.00 83.50 319 ARG A CA 1
ATOM 2600 C C . ARG A 1 319 ? 4.770 -5.742 -17.970 1.00 83.50 319 ARG A C 1
ATOM 2602 O O . ARG A 1 319 ? 4.604 -5.947 -16.769 1.00 83.50 319 ARG A O 1
ATOM 2609 N N . ILE A 1 320 ? 4.158 -4.744 -18.609 1.00 83.50 320 ILE A N 1
ATOM 2610 C CA . ILE A 1 320 ? 3.182 -3.861 -17.949 1.00 83.50 320 ILE A CA 1
ATOM 2611 C C . ILE A 1 320 ? 1.945 -4.660 -17.530 1.00 83.50 320 ILE A C 1
ATOM 2613 O O . ILE A 1 320 ? 1.508 -4.535 -16.386 1.00 83.50 320 ILE A O 1
ATOM 2617 N N . THR A 1 321 ? 1.425 -5.508 -18.415 1.00 86.12 321 THR A N 1
ATOM 2618 C CA . THR A 1 321 ? 0.294 -6.396 -18.128 1.00 86.12 321 THR A CA 1
ATOM 2619 C C . THR A 1 321 ? 0.611 -7.324 -16.960 1.00 86.12 321 THR A C 1
ATOM 2621 O O . THR A 1 321 ? -0.193 -7.427 -16.039 1.00 86.12 321 THR A O 1
ATOM 2624 N N . ALA A 1 322 ? 1.812 -7.907 -16.915 1.00 85.19 322 ALA A N 1
ATOM 2625 C CA . ALA A 1 322 ? 2.256 -8.729 -15.793 1.00 85.19 322 ALA A CA 1
ATOM 2626 C C . ALA A 1 322 ? 2.288 -7.948 -14.467 1.00 85.19 322 ALA A C 1
ATOM 2628 O O . ALA A 1 322 ? 1.855 -8.475 -13.445 1.00 85.19 322 ALA A O 1
ATOM 2629 N N . TYR A 1 323 ? 2.732 -6.683 -14.460 1.00 84.12 323 TYR A N 1
ATOM 2630 C CA . TYR A 1 323 ? 2.668 -5.851 -13.252 1.00 84.12 323 TYR A CA 1
ATOM 2631 C C . TYR A 1 323 ? 1.234 -5.563 -12.810 1.00 84.12 323 TYR A C 1
ATOM 2633 O O . TYR A 1 323 ? 0.958 -5.607 -11.616 1.00 84.12 323 TYR A O 1
ATOM 2641 N N . ILE A 1 324 ? 0.324 -5.289 -13.745 1.00 84.31 324 ILE A N 1
ATOM 2642 C CA . ILE A 1 324 ? -1.091 -5.054 -13.429 1.00 84.31 324 ILE A CA 1
ATOM 2643 C C . ILE A 1 324 ? -1.722 -6.326 -12.857 1.00 84.31 324 ILE A C 1
ATOM 2645 O O . ILE A 1 324 ? -2.353 -6.266 -11.804 1.00 84.31 324 ILE A O 1
ATOM 2649 N N . ILE A 1 325 ? -1.500 -7.477 -13.498 1.00 87.88 325 ILE A N 1
ATOM 2650 C CA . ILE A 1 325 ? -1.975 -8.778 -13.011 1.00 87.88 325 ILE A CA 1
ATOM 2651 C C . ILE A 1 325 ? -1.420 -9.053 -11.614 1.00 87.88 325 ILE A C 1
ATOM 2653 O O . ILE A 1 325 ? -2.173 -9.463 -10.740 1.00 87.88 325 ILE A O 1
ATOM 2657 N N . LEU A 1 326 ? -0.137 -8.771 -11.368 1.00 84.88 326 LEU A N 1
ATOM 2658 C CA . LEU A 1 326 ? 0.474 -8.953 -10.053 1.00 84.88 326 LEU A CA 1
ATOM 2659 C C . LEU A 1 326 ? -0.183 -8.072 -8.978 1.00 84.88 326 LEU A C 1
ATOM 2661 O O . LEU A 1 326 ? -0.416 -8.559 -7.877 1.00 84.88 326 LEU A O 1
ATOM 2665 N N . ILE A 1 327 ? -0.523 -6.811 -9.280 1.00 83.94 327 ILE A N 1
ATOM 2666 C CA . ILE A 1 327 ? -1.275 -5.942 -8.351 1.00 83.94 327 ILE A CA 1
ATOM 2667 C C . ILE A 1 327 ? -2.623 -6.572 -8.022 1.00 83.94 327 ILE A C 1
ATOM 2669 O O . ILE A 1 327 ? -2.959 -6.724 -6.851 1.00 83.94 327 ILE A O 1
ATOM 2673 N N . VAL A 1 328 ? -3.391 -6.923 -9.056 1.00 87.50 328 VAL A N 1
ATOM 2674 C CA . VAL A 1 328 ? -4.737 -7.485 -8.899 1.00 87.50 328 VAL A CA 1
ATOM 2675 C C . VAL A 1 328 ? -4.674 -8.785 -8.104 1.00 87.50 328 VAL A C 1
ATOM 2677 O O . VAL A 1 328 ? -5.476 -8.982 -7.198 1.00 87.50 328 VAL A O 1
ATOM 2680 N N . LEU A 1 329 ? -3.681 -9.629 -8.383 1.00 88.50 329 LEU A N 1
ATOM 2681 C CA . LEU A 1 329 ? -3.461 -10.884 -7.682 1.00 88.50 329 LEU A CA 1
ATOM 2682 C C . LEU A 1 329 ? -3.121 -10.657 -6.205 1.00 88.50 329 LEU A C 1
ATOM 2684 O O . LEU A 1 329 ? -3.737 -11.288 -5.355 1.00 88.50 329 LEU A O 1
ATOM 2688 N N . ILE A 1 330 ? -2.197 -9.743 -5.884 1.00 84.50 330 ILE A N 1
ATOM 2689 C CA . ILE A 1 330 ? -1.846 -9.422 -4.490 1.00 84.50 330 ILE A CA 1
ATOM 2690 C C . ILE A 1 330 ? -3.073 -8.891 -3.744 1.00 84.50 330 ILE A C 1
ATOM 2692 O O . ILE A 1 330 ? -3.396 -9.393 -2.671 1.00 84.50 330 ILE A O 1
ATOM 2696 N N . LEU A 1 331 ? -3.792 -7.925 -4.325 1.00 84.12 331 LEU A N 1
ATOM 2697 C CA . LEU A 1 331 ? -4.995 -7.357 -3.713 1.00 84.12 331 LEU A CA 1
ATOM 2698 C C . LEU A 1 331 ? -6.083 -8.415 -3.512 1.00 84.12 331 LEU A C 1
ATOM 2700 O O . LEU A 1 331 ? -6.693 -8.459 -2.446 1.00 84.12 331 LEU A O 1
ATOM 2704 N N . SER A 1 332 ? -6.292 -9.285 -4.502 1.00 88.06 332 SER A N 1
ATOM 2705 C CA . SER A 1 332 ? -7.257 -10.379 -4.420 1.00 88.06 332 SER A CA 1
ATOM 2706 C C . SER A 1 332 ? -6.867 -11.383 -3.343 1.00 88.06 332 SER A C 1
ATOM 2708 O O . SER A 1 332 ? -7.716 -11.737 -2.538 1.00 88.06 332 SER A O 1
ATOM 2710 N N . ILE A 1 333 ? -5.605 -11.822 -3.288 1.00 88.25 333 ILE A N 1
ATOM 2711 C CA . ILE A 1 333 ? -5.130 -12.776 -2.277 1.00 88.25 333 ILE A CA 1
ATOM 2712 C C . ILE A 1 333 ? -5.274 -12.176 -0.881 1.00 88.25 333 ILE A C 1
ATOM 2714 O O . ILE A 1 333 ? -5.834 -12.830 -0.004 1.00 88.25 333 ILE A O 1
ATOM 2718 N N . CYS A 1 334 ? -4.829 -10.931 -0.678 1.00 86.50 334 CYS A N 1
ATOM 2719 C CA . CYS A 1 334 ? -5.010 -10.235 0.591 1.00 86.50 334 CYS A CA 1
ATOM 2720 C C . CYS A 1 334 ? -6.493 -10.204 0.965 1.00 86.50 334 CYS A C 1
ATOM 2722 O O . CYS A 1 334 ? -6.855 -10.693 2.031 1.00 86.50 334 CYS A O 1
ATOM 2724 N N . PHE A 1 335 ? -7.361 -9.708 0.080 1.00 88.44 335 PHE A N 1
ATOM 2725 C CA . PHE A 1 335 ? -8.799 -9.632 0.331 1.00 88.44 335 PHE A CA 1
ATOM 2726 C C . PHE A 1 335 ? -9.416 -10.997 0.662 1.00 88.44 335 PHE A C 1
ATOM 2728 O O . PHE A 1 335 ? -10.160 -11.107 1.634 1.00 88.44 335 PHE A O 1
ATOM 2735 N N . THR A 1 336 ? -9.078 -12.045 -0.091 1.00 91.12 336 THR A N 1
ATOM 2736 C CA . THR A 1 336 ? -9.555 -13.410 0.154 1.00 91.12 336 THR A CA 1
ATOM 2737 C C . THR A 1 336 ? -9.108 -13.919 1.522 1.00 91.12 336 THR A C 1
ATOM 2739 O O . THR A 1 336 ? -9.927 -14.472 2.250 1.00 91.12 336 THR A O 1
ATOM 2742 N N . ILE A 1 337 ? -7.851 -13.693 1.911 1.00 89.50 337 ILE A N 1
ATOM 2743 C CA . ILE A 1 337 ? -7.339 -14.080 3.232 1.00 89.50 337 ILE A CA 1
ATOM 2744 C C . ILE A 1 337 ? -8.069 -13.310 4.344 1.00 89.50 337 ILE A C 1
ATOM 2746 O O . ILE A 1 337 ? -8.556 -13.934 5.285 1.00 89.50 337 ILE A O 1
ATOM 2750 N N . TYR A 1 338 ? -8.213 -11.983 4.219 1.00 89.12 338 TYR A N 1
ATOM 2751 C CA . TYR A 1 338 ? -8.977 -11.167 5.173 1.00 89.12 338 TYR A CA 1
ATOM 2752 C C . TYR A 1 338 ? -10.416 -11.678 5.307 1.00 89.12 338 TYR A C 1
ATOM 2754 O O . TYR A 1 338 ? -10.904 -11.845 6.421 1.00 89.12 338 TYR A O 1
ATOM 2762 N N . LEU A 1 339 ? -11.084 -11.977 4.191 1.00 92.06 339 LEU A N 1
ATOM 2763 C CA . LEU A 1 339 ? -12.461 -12.464 4.183 1.00 92.06 339 LEU A CA 1
ATOM 2764 C C . LEU A 1 339 ? -12.588 -13.839 4.851 1.00 92.06 339 LEU A C 1
ATOM 2766 O O . LEU A 1 339 ? -13.469 -14.028 5.689 1.00 92.06 339 LEU A O 1
ATOM 2770 N N . ILE A 1 340 ? -11.709 -14.788 4.513 1.00 95.19 340 ILE A N 1
ATOM 2771 C CA . ILE A 1 340 ? -11.717 -16.137 5.097 1.00 95.19 340 ILE A CA 1
ATOM 2772 C C . ILE A 1 340 ? -11.470 -16.068 6.604 1.00 95.19 340 ILE A C 1
ATOM 2774 O O . ILE A 1 340 ? -12.209 -16.697 7.365 1.00 95.19 340 ILE A O 1
ATOM 2778 N N . THR A 1 341 ? -10.481 -15.293 7.055 1.00 91.75 341 THR A N 1
ATOM 2779 C CA . THR A 1 341 ? -10.185 -15.148 8.486 1.00 91.75 341 THR A CA 1
ATOM 2780 C C . THR A 1 341 ? -11.330 -14.457 9.225 1.00 91.75 341 THR A C 1
ATOM 2782 O O . THR A 1 341 ? -11.755 -14.953 10.268 1.00 91.75 341 THR A O 1
ATOM 2785 N N . PHE A 1 342 ? -11.910 -13.399 8.651 1.00 95.06 342 PHE A N 1
ATOM 2786 C CA . PHE A 1 342 ? -13.090 -12.722 9.198 1.00 95.06 342 PHE A CA 1
ATOM 2787 C C . PHE A 1 342 ? -14.285 -13.675 9.356 1.00 95.06 342 PHE A C 1
ATOM 2789 O O . PHE A 1 342 ? -14.936 -13.705 10.405 1.00 95.06 342 PHE A O 1
ATOM 2796 N N . ILE A 1 343 ? -14.577 -14.489 8.340 1.00 96.75 343 ILE A N 1
ATOM 2797 C CA . ILE A 1 343 ? -15.669 -15.465 8.423 1.00 96.75 343 ILE A CA 1
ATOM 2798 C C . ILE A 1 343 ? -15.339 -16.529 9.476 1.00 96.75 343 ILE A C 1
ATOM 2800 O O . ILE A 1 343 ? -16.181 -16.835 10.318 1.00 96.75 343 ILE A O 1
ATOM 2804 N N . SER A 1 344 ? -14.112 -17.053 9.478 1.00 96.50 344 SER A N 1
ATOM 2805 C CA . SER A 1 344 ? -13.686 -18.128 10.384 1.00 96.50 344 SER A CA 1
ATOM 2806 C C . SER A 1 344 ? -13.741 -17.704 11.854 1.00 96.50 344 SER A C 1
ATOM 2808 O O . SER A 1 344 ? -14.351 -18.397 12.669 1.00 96.50 344 SER A O 1
ATOM 2810 N N . ILE A 1 345 ? -13.177 -16.540 12.196 1.00 95.31 345 ILE A N 1
ATOM 2811 C CA . ILE A 1 345 ? -13.210 -15.997 13.563 1.00 95.31 345 ILE A CA 1
ATOM 2812 C C . ILE A 1 345 ? -14.649 -15.626 13.957 1.00 95.31 345 ILE A C 1
ATOM 2814 O O . ILE A 1 345 ? -15.065 -15.888 15.084 1.00 95.31 345 ILE A O 1
ATOM 2818 N N . GLY A 1 346 ? -15.448 -15.085 13.031 1.00 95.94 346 GLY A N 1
ATOM 2819 C CA . GLY A 1 346 ? -16.839 -14.704 13.294 1.00 95.94 346 GLY A CA 1
ATOM 2820 C C . GLY A 1 346 ? -17.725 -15.906 13.610 1.00 95.94 346 GLY A C 1
ATOM 2821 O O . GLY A 1 346 ? -18.483 -15.886 14.582 1.00 95.94 346 GLY A O 1
ATOM 2822 N N . LEU A 1 347 ? -17.583 -16.988 12.838 1.00 97.00 347 LEU A N 1
ATOM 2823 C CA . LEU A 1 347 ? -18.258 -18.257 13.109 1.00 97.00 347 LEU A CA 1
ATOM 2824 C C . LEU A 1 347 ? -17.764 -18.877 14.421 1.00 97.00 347 LEU A C 1
ATOM 2826 O O . LEU A 1 347 ? -18.584 -19.333 15.218 1.00 97.00 347 LEU A O 1
ATOM 2830 N N . TYR A 1 348 ? -16.455 -18.843 14.687 1.00 96.75 348 TYR A N 1
ATOM 2831 C CA . TYR A 1 348 ? -15.898 -19.318 15.954 1.00 96.75 348 TYR A CA 1
ATOM 2832 C C . TYR A 1 348 ? -16.512 -18.579 17.150 1.00 96.75 348 TYR A C 1
ATOM 2834 O O . TYR A 1 348 ? -17.026 -19.213 18.072 1.00 96.75 348 TYR A O 1
ATOM 2842 N N . PHE A 1 349 ? -16.559 -17.247 17.110 1.00 96.19 349 PHE A N 1
ATOM 2843 C CA . PHE A 1 349 ? -17.183 -16.453 18.163 1.00 96.19 349 PHE A CA 1
ATOM 2844 C C . PHE A 1 349 ? -18.678 -16.715 18.307 1.00 96.19 349 PHE A C 1
ATOM 2846 O O . PHE A 1 349 ? -19.156 -16.828 19.431 1.00 96.19 349 PHE A O 1
ATOM 2853 N N . LYS A 1 350 ? -19.405 -16.886 17.200 1.00 96.38 350 LYS A N 1
ATOM 2854 C CA . LYS A 1 350 ? -20.843 -17.173 17.228 1.00 96.38 350 LYS A CA 1
ATOM 2855 C C . LYS A 1 350 ? -21.177 -18.527 17.863 1.00 96.38 350 LYS A C 1
ATOM 2857 O O . LYS A 1 350 ? -22.178 -18.622 18.565 1.00 96.38 350 LYS A O 1
ATOM 2862 N N . TYR A 1 351 ? -20.394 -19.571 17.582 1.00 97.56 351 TYR A N 1
ATOM 2863 C CA . TYR A 1 351 ? -20.743 -20.948 17.966 1.00 97.56 351 TYR A CA 1
ATOM 2864 C C . TYR A 1 351 ? -19.977 -21.491 19.174 1.00 97.56 351 TYR A C 1
ATOM 2866 O O . TYR A 1 351 ? -20.426 -22.466 19.778 1.00 97.56 351 TYR A O 1
ATOM 2874 N N . LYS A 1 352 ? -18.813 -20.925 19.510 1.00 96.31 352 LYS A N 1
ATOM 2875 C CA . LYS A 1 352 ? -17.937 -21.446 20.573 1.00 96.31 352 LYS A CA 1
ATOM 2876 C C . LYS A 1 352 ? -17.675 -20.461 21.707 1.00 96.31 352 LYS A C 1
ATOM 2878 O O . LYS A 1 352 ? -17.271 -20.904 22.780 1.00 96.31 352 LYS A O 1
ATOM 2883 N N . CYS A 1 353 ? -17.886 -19.161 21.508 1.00 94.50 353 CYS A 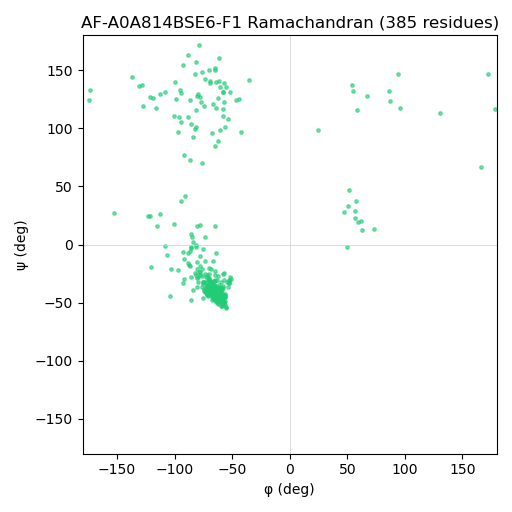N 1
ATOM 2884 C CA . CYS A 1 353 ? -17.637 -18.164 22.546 1.00 94.50 353 CYS A CA 1
ATOM 2885 C C . CYS A 1 353 ? -18.926 -17.845 23.311 1.00 94.50 353 CYS A C 1
ATOM 2887 O O . CYS A 1 353 ? -19.973 -17.624 22.704 1.00 94.50 353 CYS A O 1
ATOM 2889 N N . SER A 1 354 ? -18.861 -17.820 24.643 1.00 94.69 354 SER A N 1
ATOM 2890 C CA . SER A 1 354 ? -19.991 -17.365 25.452 1.00 94.69 354 SER A CA 1
ATOM 2891 C C . SER A 1 354 ? -20.189 -15.850 25.269 1.00 94.69 354 SER A C 1
ATOM 2893 O O . SER A 1 354 ? -19.197 -15.118 25.222 1.00 94.69 354 SER A O 1
ATOM 2895 N N . PRO A 1 355 ? -21.439 -15.349 25.200 1.00 91.38 355 PRO A N 1
ATOM 2896 C CA . PRO A 1 355 ? -21.736 -13.919 25.040 1.00 91.38 355 PRO A CA 1
ATOM 2897 C C . PRO A 1 355 ? -21.042 -13.010 26.063 1.00 91.38 355 PRO A C 1
ATOM 2899 O O . PRO A 1 355 ? -20.680 -11.878 25.751 1.00 91.38 355 PRO A O 1
ATOM 2902 N N . GLU A 1 356 ? -20.815 -13.525 27.271 1.00 92.88 356 GLU A N 1
ATOM 2903 C CA . GLU A 1 356 ? -20.136 -12.833 28.371 1.00 92.88 356 GLU A CA 1
ATOM 2904 C C . GLU A 1 356 ? -18.677 -12.478 28.050 1.00 92.88 356 GLU A C 1
ATOM 2906 O O . GLU A 1 356 ? -18.171 -11.458 28.505 1.00 92.88 356 GLU A O 1
ATOM 2911 N N . LYS A 1 357 ? -18.003 -13.279 27.214 1.00 89.25 357 LYS A N 1
ATOM 2912 C CA . LYS A 1 357 ? -16.619 -13.021 26.783 1.00 89.25 357 LYS A CA 1
ATOM 2913 C C . LYS A 1 357 ? -16.513 -11.945 25.702 1.00 89.25 357 LYS A C 1
ATOM 2915 O O . LYS A 1 357 ? -15.409 -11.539 25.365 1.00 89.25 357 LYS A O 1
ATOM 2920 N N . LEU A 1 358 ? -17.641 -11.511 25.137 1.00 89.50 358 LEU A N 1
ATOM 2921 C CA . LEU A 1 358 ? -17.721 -10.484 24.096 1.00 89.50 358 LEU A CA 1
ATOM 2922 C C . LEU A 1 358 ? -18.403 -9.211 24.619 1.00 89.50 358 LEU A C 1
ATOM 2924 O O . LEU A 1 358 ? -19.030 -8.480 23.851 1.00 89.50 358 LEU A O 1
ATOM 2928 N N . LEU A 1 359 ? -18.341 -8.960 25.927 1.00 89.69 359 LEU A N 1
ATOM 2929 C CA . LEU A 1 359 ? -18.935 -7.775 26.536 1.00 89.69 359 LEU A CA 1
ATOM 2930 C C . LEU A 1 359 ? -18.032 -6.553 26.356 1.00 89.69 359 LEU A C 1
ATOM 2932 O O . LEU A 1 359 ? -16.876 -6.553 26.763 1.00 89.69 359 LEU A O 1
ATOM 2936 N N . GLN A 1 360 ? -18.605 -5.476 25.826 1.00 83.88 360 GLN A N 1
ATOM 2937 C CA . GLN A 1 360 ? -18.002 -4.146 25.830 1.00 83.88 360 GLN A CA 1
ATOM 2938 C C . GLN A 1 360 ? -19.016 -3.169 26.425 1.00 83.88 360 GLN A C 1
ATOM 2940 O O . GLN A 1 360 ? -20.122 -3.017 25.905 1.00 83.88 360 GLN A O 1
ATOM 2945 N N . LYS A 1 361 ? -18.659 -2.520 27.543 1.00 85.44 361 LYS A N 1
ATOM 2946 C CA . LYS A 1 361 ? -19.550 -1.610 28.294 1.00 85.44 361 LYS A CA 1
ATOM 2947 C C . LYS A 1 361 ? -20.915 -2.245 28.629 1.00 85.44 361 LYS A C 1
ATOM 2949 O O . LYS A 1 361 ? -21.955 -1.632 28.413 1.00 85.44 361 LYS A O 1
ATOM 2954 N N . ASN A 1 362 ? -20.909 -3.481 29.135 1.00 88.19 362 ASN A N 1
ATOM 2955 C CA . ASN A 1 362 ? -22.108 -4.267 29.480 1.00 88.19 362 ASN A CA 1
ATOM 2956 C C . ASN A 1 362 ? -23.041 -4.606 28.302 1.00 88.19 362 ASN A C 1
ATOM 2958 O O . ASN A 1 362 ? -24.154 -5.079 28.520 1.00 88.19 362 ASN A O 1
ATOM 2962 N N . VAL A 1 363 ? -22.604 -4.401 27.056 1.00 89.62 363 VAL A N 1
ATOM 2963 C CA . VAL A 1 363 ? -23.345 -4.808 25.858 1.00 89.62 363 VAL A CA 1
ATOM 2964 C C . VAL A 1 363 ? -22.579 -5.924 25.163 1.00 89.62 363 VAL A C 1
ATOM 2966 O O . VAL A 1 363 ? -21.384 -5.794 24.896 1.00 89.62 363 VAL A O 1
ATOM 2969 N N . THR A 1 364 ? -23.262 -7.026 24.852 1.00 91.88 364 THR A N 1
ATOM 2970 C CA . THR A 1 364 ? -22.679 -8.106 24.051 1.00 91.88 364 THR A CA 1
ATOM 2971 C C . THR A 1 364 ? -22.434 -7.606 22.633 1.00 91.88 364 THR A C 1
ATOM 2973 O O . THR A 1 364 ? -23.359 -7.187 21.931 1.00 91.88 364 THR A O 1
ATOM 2976 N N . LEU A 1 365 ? -21.179 -7.650 22.200 1.00 91.31 365 LEU A N 1
ATOM 2977 C CA . LEU A 1 365 ? -20.795 -7.294 20.845 1.00 91.31 365 LEU A CA 1
ATOM 2978 C C . LEU A 1 365 ? -21.287 -8.325 19.837 1.00 91.31 365 LEU A C 1
ATOM 2980 O O . LEU A 1 365 ? -21.361 -9.524 20.103 1.00 91.31 365 LEU A O 1
ATOM 2984 N N . ASN A 1 366 ? -21.554 -7.850 18.621 1.00 93.81 366 ASN A N 1
ATOM 2985 C CA . ASN A 1 366 ? -21.789 -8.741 17.498 1.00 93.81 366 ASN A CA 1
ATOM 2986 C C . ASN A 1 366 ? -20.509 -9.574 17.239 1.00 93.81 366 ASN A C 1
ATOM 2988 O O . ASN A 1 366 ? -19.449 -8.981 17.013 1.00 93.81 366 ASN A O 1
ATOM 2992 N N . PRO A 1 367 ? -20.586 -10.919 17.206 1.00 94.56 367 PRO A N 1
ATOM 2993 C CA . PRO A 1 367 ? -19.435 -11.791 16.954 1.00 94.56 367 PRO A CA 1
ATOM 2994 C C . PRO A 1 367 ? -18.664 -11.461 15.669 1.00 94.56 367 PRO A C 1
ATOM 2996 O O . PRO A 1 367 ? -17.437 -11.526 15.639 1.00 94.56 367 PRO A O 1
ATOM 2999 N N . PHE A 1 368 ? -19.366 -11.061 14.606 1.00 94.94 368 PHE A N 1
ATOM 3000 C CA . PHE A 1 368 ? -18.731 -10.670 13.349 1.00 94.94 368 PHE A CA 1
ATOM 3001 C C . PHE A 1 368 ? -18.068 -9.296 13.445 1.00 94.94 368 PHE A C 1
ATOM 3003 O O . PHE A 1 368 ? -17.016 -9.103 12.851 1.00 94.94 368 PHE A O 1
ATOM 3010 N N . TYR A 1 369 ? -18.601 -8.364 14.239 1.00 91.81 369 TYR A N 1
ATOM 3011 C CA . TYR A 1 369 ? -17.898 -7.104 14.500 1.00 91.81 369 TYR A CA 1
ATOM 3012 C C . TYR A 1 369 ? -16.566 -7.361 15.215 1.00 91.81 369 TYR A C 1
ATOM 3014 O O . TYR A 1 369 ? -15.523 -6.936 14.729 1.00 91.81 369 TYR A O 1
ATOM 3022 N N . ALA A 1 370 ? -16.579 -8.147 16.297 1.00 91.19 370 ALA A N 1
ATOM 3023 C CA . ALA A 1 370 ? -15.366 -8.549 17.015 1.00 91.19 370 ALA A CA 1
ATOM 3024 C C . ALA A 1 370 ? -14.351 -9.260 16.099 1.00 91.19 370 ALA A C 1
ATOM 3026 O O . ALA A 1 370 ? -13.157 -8.961 16.124 1.00 91.19 370 ALA A O 1
ATOM 3027 N N . SER A 1 371 ? -14.840 -10.158 15.239 1.00 93.19 371 SER A N 1
ATOM 3028 C CA . SER A 1 371 ? -14.027 -10.828 14.225 1.00 93.19 371 SER A CA 1
ATOM 3029 C C . SER A 1 371 ? -13.386 -9.860 13.228 1.00 93.19 371 SER A C 1
ATOM 3031 O O . SER A 1 371 ? -12.205 -9.993 12.902 1.00 93.19 371 SER A O 1
ATOM 3033 N N . PHE A 1 372 ? -14.142 -8.871 12.751 1.00 91.00 372 PHE A N 1
ATOM 3034 C CA . PHE A 1 372 ? -13.640 -7.861 11.825 1.00 91.00 372 PHE A CA 1
ATOM 3035 C C . PHE A 1 372 ? -12.501 -7.057 12.450 1.00 91.00 372 PHE A C 1
ATOM 3037 O O . PHE A 1 372 ? -11.448 -6.915 11.825 1.00 91.00 372 PHE A O 1
ATOM 3044 N N . VAL A 1 373 ? -12.677 -6.610 13.701 1.00 87.69 373 VAL A N 1
ATOM 3045 C CA . VAL A 1 373 ? -11.627 -5.892 14.432 1.00 87.69 373 VAL A CA 1
ATOM 3046 C C . VAL A 1 373 ? -10.374 -6.754 14.559 1.00 87.69 373 VAL A C 1
ATOM 3048 O O . VAL A 1 373 ? -9.312 -6.318 14.126 1.00 87.69 373 VAL A O 1
ATOM 3051 N N . LEU A 1 374 ? -10.493 -7.993 15.052 1.00 88.44 374 LEU A N 1
ATOM 3052 C CA . LEU A 1 374 ? -9.345 -8.895 15.205 1.00 88.44 374 LEU A CA 1
ATOM 3053 C C . LEU A 1 374 ? -8.641 -9.218 13.897 1.00 88.44 374 LEU A C 1
ATOM 3055 O O . LEU A 1 374 ? -7.419 -9.326 13.863 1.00 88.44 374 LEU A O 1
ATOM 3059 N N . THR A 1 375 ? -9.400 -9.412 12.824 1.00 88.38 375 THR A N 1
ATOM 3060 C CA . THR A 1 375 ? -8.807 -9.729 11.529 1.00 88.38 375 THR A CA 1
ATOM 3061 C C . THR A 1 375 ? -7.984 -8.540 11.040 1.00 88.38 375 THR A C 1
ATOM 3063 O O . THR A 1 375 ? -6.848 -8.709 10.601 1.00 88.38 375 THR A O 1
ATOM 3066 N N . LEU A 1 376 ? -8.515 -7.321 11.158 1.00 83.94 376 LEU A N 1
ATOM 3067 C CA . LEU A 1 376 ? -7.791 -6.121 10.756 1.00 83.94 376 LEU A CA 1
ATOM 3068 C C . LEU A 1 376 ? -6.586 -5.826 11.646 1.00 83.94 376 LEU A C 1
ATOM 3070 O O . LEU A 1 376 ? -5.519 -5.509 11.119 1.00 83.94 376 LEU A O 1
ATOM 3074 N N . THR A 1 377 ? -6.722 -5.924 12.966 1.00 81.50 377 THR A N 1
ATOM 3075 C CA . THR A 1 377 ? -5.626 -5.593 13.884 1.00 81.50 377 THR A CA 1
ATOM 3076 C C . THR A 1 377 ? -4.571 -6.695 13.930 1.00 81.50 377 THR A C 1
ATOM 3078 O O . THR A 1 377 ? -3.382 -6.386 13.956 1.00 81.50 377 THR A O 1
ATOM 3081 N N . GLY A 1 378 ? -4.978 -7.963 13.842 1.00 81.38 378 GLY A N 1
ATOM 3082 C CA . GLY A 1 378 ? -4.089 -9.124 13.851 1.00 81.38 378 GLY A CA 1
ATOM 3083 C C . GLY A 1 378 ? -3.181 -9.197 12.624 1.00 81.38 378 GLY A C 1
ATOM 3084 O O . GLY A 1 378 ? -1.973 -9.366 12.775 1.00 81.38 378 GLY A O 1
ATOM 3085 N N . PHE A 1 379 ? -3.720 -9.002 11.414 1.00 77.88 379 PHE A N 1
ATOM 3086 C CA . PHE A 1 379 ? -2.896 -9.015 10.194 1.00 77.88 379 PHE A CA 1
ATOM 3087 C C . PHE A 1 379 ? -1.944 -7.829 10.096 1.00 77.88 379 PHE A C 1
ATOM 3089 O O . PHE A 1 379 ? -0.856 -7.966 9.544 1.00 77.88 379 PHE A O 1
ATOM 3096 N N . ASN A 1 380 ? -2.349 -6.677 10.627 1.00 73.56 380 ASN A N 1
ATOM 3097 C CA . ASN A 1 380 ? -1.505 -5.493 10.614 1.00 73.56 380 ASN A CA 1
ATOM 3098 C C . ASN A 1 380 ? -0.537 -5.445 11.814 1.00 73.56 380 ASN A C 1
ATOM 3100 O O . ASN A 1 380 ? 0.298 -4.560 11.870 1.00 73.56 380 ASN A O 1
ATOM 3104 N N . GLN A 1 381 ? -0.576 -6.418 12.737 1.00 70.50 381 GLN A N 1
ATOM 3105 C CA . GLN A 1 381 ? 0.213 -6.408 13.984 1.00 70.50 381 GLN A CA 1
ATOM 3106 C C . GLN A 1 381 ? -0.045 -5.164 14.849 1.00 70.50 381 GLN A C 1
ATOM 3108 O O . GLN A 1 381 ? 0.794 -4.735 15.636 1.00 70.50 381 GLN A O 1
ATOM 3113 N N . ASN A 1 382 ? -1.252 -4.612 14.753 1.00 61.38 382 ASN A N 1
ATOM 3114 C CA . ASN A 1 382 ? -1.588 -3.322 15.329 1.00 61.38 382 ASN A CA 1
ATOM 3115 C C . ASN A 1 382 ? -1.834 -3.365 16.824 1.00 61.38 382 ASN A C 1
ATOM 3117 O O . ASN A 1 382 ? -2.447 -2.415 17.257 1.00 61.38 382 ASN A O 1
ATOM 3121 N N . GLY A 1 383 ? -1.451 -4.380 17.610 1.00 57.12 383 GLY A N 1
ATOM 3122 C CA . GLY A 1 383 ? -1.522 -4.394 19.095 1.00 57.12 383 GLY A CA 1
ATOM 3123 C C . GLY A 1 383 ? -2.851 -3.986 19.772 1.00 57.12 383 GLY A C 1
ATOM 3124 O O . GLY A 1 383 ? -2.964 -4.026 20.991 1.00 57.12 383 GLY A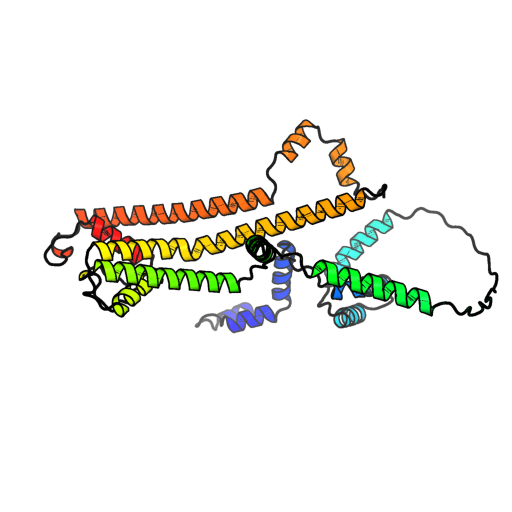 O 1
ATOM 3125 N N . LEU A 1 384 ? -3.859 -3.600 18.992 1.00 62.22 384 LEU A N 1
ATOM 3126 C CA . LEU A 1 384 ? -5.115 -3.000 19.378 1.00 62.22 384 LEU A CA 1
ATOM 3127 C C . LEU A 1 384 ? -5.974 -4.167 19.807 1.00 62.22 384 LEU A C 1
ATOM 3129 O O . LEU A 1 384 ? -6.493 -4.908 18.964 1.00 62.22 384 LEU A O 1
ATOM 3133 N N . SER A 1 385 ? -6.068 -4.340 21.120 1.00 58.47 385 SER A N 1
ATOM 3134 C CA . SER A 1 385 ? -7.056 -5.219 21.710 1.00 58.47 385 SER A CA 1
ATOM 3135 C C . SER A 1 385 ? -8.380 -4.458 21.787 1.00 58.47 385 SER A C 1
ATOM 3137 O O . SER A 1 385 ? -8.445 -3.434 22.465 1.00 58.47 385 SER A O 1
ATOM 3139 N N . PRO A 1 386 ? -9.436 -4.891 21.078 1.00 56.16 386 PRO A N 1
ATOM 3140 C CA . PRO A 1 386 ? -10.783 -4.347 21.261 1.00 56.16 386 PRO A CA 1
ATOM 3141 C C . PRO A 1 386 ? -11.402 -4.595 22.648 1.00 56.16 386 PRO A C 1
ATOM 3143 O O . PRO A 1 386 ? -12.493 -4.079 22.899 1.00 56.16 386 PRO A O 1
ATOM 3146 N N . TRP A 1 387 ? -10.752 -5.388 23.507 1.00 60.69 387 TRP A N 1
ATOM 3147 C CA . TRP A 1 387 ? -11.219 -5.780 24.840 1.00 60.69 387 TRP A CA 1
ATOM 3148 C C . TRP A 1 387 ? -10.080 -5.931 25.843 1.00 60.69 387 TRP A C 1
ATOM 3150 O O . TRP A 1 387 ? -8.962 -6.322 25.423 1.00 60.69 387 TRP A O 1
#

Mean predicted aligned error: 17.88 Å

Foldseek 3Di:
DVVVVVPPPDDDDDPVVVVVVCLVPDPVSVVVVVVVCVVVVPPPDDDDVVLVPCVVVLVVLLVCVLVVVDDPVVSCVVCVVSVNDDDDPVVNVVVVVVVVVVVVVPDDDDDDDDDDDDDDDDDDDDDDDDDPDPPVVVVVVVVVVVVVVVVVPPPPPPPPVVVVVVVCVVPDDDDVVVLVVVLVVVLLVQLLVLLVVQCVQQVNPDPSVQSSVLLSLLLLLPQDHPDALLVGDPVNNVSSLVNSVCNVLPRPPVVVLVVVLVVLVVVVVVVVVVVVVVVVVVVPDDDPPDDVVVVVCVVPDDPVVVVVVVPDDDPSRVVSVVSVVVSVVVVVVLVVQLVVQLVVQLVCCVPPNDQVVQDRPNDRDRSSVQSNSCSSSVVSVSNRDSD

InterPro domains:
  IPR051143 TrkH Potassium Transport [PTHR31064] (171-386)

Secondary structure (DSSP, 8-state):
-HHHHTTTT-SS---HHHHHHHHHH-HHHHHHHHHHHHHTT----PPPGGGSTTHHHHHHHHHHHHTTSS-HHHHHHHHHHTT-----HHHHHHHHHHHHHHHHT--------------------------S-HHHHHHHHHHHHHHHHHHTSSS-----HHHHHHHHHHH----HHHHHHHHHHHHHHHHHHHHHHHHHHTTT-S-HHHHHHHHHHHHTT----SS-GGGS-HHHHHHHHHHHHHIIIIITTHHHHHHHHHHHHHHHHHHHHHHHHHHHHTTSS------HHHHHHHHHS-HHHHHHHHHSPPHHHHHHHHHHHHHHHHHHHHHHHHHHHHHHHHHHHHHHS-GGGGEETTEEPPHHHHHHHHHHHHHHT------